Protein AF-0000000083251229 (afdb_homodimer)

Foldseek 3Di:
DDLVLLALLQVLCQVQEQWAADQAWIKGWDGWHKDQFDAKDPWDFAQWKKKKAWQADWWWKDWPRDIDIGGHQKIWMGAHPTTMIIGDGGTIMTMITMHTDPVRHHPVLVVLVVCVRVVPTFMDHNNCPPPLNVLVVVLSVLSPVDDDVSSVVNNVSVRVSVSCSSCVRVNDPDDDDPPPPPVLVVVLVVLVVVLLVAQLDDDDLCVSCVVSVHHSVVNQVSCCVPVVDGPVVVSLVSLLVQLLVCLQPHPDDLQRSCNRRHVNDSVSNQVSNCVVPVDGSVVSSVVNVVVVVVVVVVVVVD/DDLVLLALLQVLCQVQEQWAADQAWIKGWDGWHKDQFDAWDPWDFAQWKKKKAWQADWWWKDWPRDIDIGGHQKIWMGAHPTTMIIGDGGTIMTMITMHTDPVRHHPVLVVLVVCVRVVPTFMDHNNCPPPLNVLVVVLSVLSPVDDDVSSVVNNVSVRVSVSCSSCVRVNDPDDPDPPPPPVLVVLLVVLVVVLLVAQLDDDDLCVSCVVSVHHSVVNQVSCCVPVVDGPVVVSLVSLLVQLLVCLQPHPDDLQRSCNRRHVNDSVSNQVSNCVVPVDGSVVSSVVNVVVVVVVVVVVVVD

Sequence (604 aa):
MEYETFEQAADMLHSAVQASADDQLAFVVHYWGAAKRHQTNSPHKHSFYEACYVLDGSGEYEEEGTTFALKQGTLFLSRPHVLHQIRNERMALLWVGFDLRPDGTSPRWLERFDRLTARGPLVLHHADDTALVHVWRALCLSALQVGGDEQFLLERMTHVMLAMFPQTFLGSDAPPIAGSRNAGSKILKQAETYVRDNLGQPLQLEEVATYFYLSSRHLARLFRQELGTTFTAYVQTRRLQEAARLLRESELSVKQIADATGFGTVHYFTRLFRQHTGTPPALYRKLQGWADVEHVQIKKQQMEYETFEQAADMLHSAVQASADDQLAFVVHYWGAAKRHQTNSPHKHSFYEACYVLDGSGEYEEEGTTFALKQGTLFLSRPHVLHQIRNERMALLWVGFDLRPDGTSPRWLERFDRLTARGPLVLHHADDTALVHVWRALCLSALQVGGDEQFLLERMTHVMLAMFPQTFLGSDAPPIAGSRNAGSKILKQAETYVRDNLGQPLQLEEVATYFYLSSRHLARLFRQELGTTFTAYVQTRRLQEAARLLRESELSVKQIADATGFGTVHYFTRLFRQHTGTPPALYRKLQGWADVEHVQIKKQQ

InterPro domains:
  IPR003313 AraC-type arabinose-binding/dimerisation domain [PF02311] (37-139)
  IPR009057 Homedomain-like superfamily [SSF46689] (186-236)
  IPR009057 Homedomain-like superfamily [SSF46689] (238-286)
  IPR014710 RmlC-like jelly roll fold [G3DSA:2.60.120.10] (9-101)
  IPR018060 AraC-like, DNA binding HTH domain [PF12833] (209-286)
  IPR018060 AraC-like, DNA binding HTH domain [PS01124] (189-287)
  IPR018060 AraC-like, DNA binding HTH domain [SM00342] (202-285)
  IPR018062 HTH domain AraC-type, conserved site [PS00041] (239-281)
  IPR037923 Transcription regulator HTH-like [SSF51215] (35-163)

Structure (mmCIF, N/CA/C/O backbone):
data_AF-0000000083251229-model_v1
#
loop_
_entity.id
_entity.type
_entity.pdbx_description
1 polymer 'AraC-like protein'
#
loop_
_atom_site.group_PDB
_atom_site.id
_atom_site.type_symbol
_atom_site.label_atom_id
_atom_site.label_alt_id
_atom_site.label_comp_id
_atom_site.label_asym_id
_atom_site.label_entity_id
_atom_site.label_seq_id
_atom_site.pdbx_PDB_ins_code
_atom_site.Cartn_x
_atom_site.Cartn_y
_atom_site.Cartn_z
_atom_site.occupancy
_atom_site.B_iso_or_equiv
_atom_site.auth_seq_id
_atom_site.auth_comp_id
_atom_site.auth_asym_id
_atom_site.auth_atom_id
_atom_site.pdbx_PDB_model_num
ATOM 1 N N . MET A 1 1 ? 10.781 -2.207 14.75 1 74.94 1 MET A N 1
ATOM 2 C CA . MET A 1 1 ? 11.508 -1.115 14.102 1 74.94 1 MET A CA 1
ATOM 3 C C . MET A 1 1 ? 11.984 -0.096 15.133 1 74.94 1 MET A C 1
ATOM 5 O O . MET A 1 1 ? 11.242 0.272 16.047 1 74.94 1 MET A O 1
ATOM 9 N N . GLU A 1 2 ? 13.195 0.3 14.977 1 81.38 2 GLU A N 1
ATOM 10 C CA . GLU A 1 2 ? 13.797 1.256 15.906 1 81.38 2 GLU A CA 1
ATOM 11 C C . GLU A 1 2 ? 13.422 2.689 15.531 1 81.38 2 GLU A C 1
ATOM 13 O O . GLU A 1 2 ? 13.109 2.979 14.375 1 81.38 2 GLU A O 1
ATOM 18 N N . TYR A 1 3 ? 13.398 3.498 16.531 1 81.44 3 TYR A N 1
ATOM 19 C CA . TYR A 1 3 ? 13 4.887 16.328 1 81.44 3 TYR A CA 1
ATOM 20 C C . TYR A 1 3 ? 13.852 5.551 15.25 1 81.44 3 TYR A C 1
ATOM 22 O O . TYR A 1 3 ? 13.344 6.312 14.43 1 81.44 3 TYR A O 1
ATOM 30 N N . GLU A 1 4 ? 15.078 5.293 15.297 1 82.25 4 GLU A N 1
ATOM 31 C CA . GLU A 1 4 ? 15.984 5.914 14.336 1 82.25 4 GLU A CA 1
ATOM 32 C C . GLU A 1 4 ? 15.539 5.625 12.906 1 82.25 4 GLU A C 1
ATOM 34 O O . GLU A 1 4 ? 15.68 6.477 12.023 1 82.25 4 GLU A O 1
ATOM 39 N N . THR A 1 5 ? 14.945 4.516 12.773 1 84.5 5 THR A N 1
ATOM 40 C CA . THR A 1 5 ? 14.43 4.117 11.469 1 84.5 5 THR A CA 1
ATOM 41 C C . THR A 1 5 ? 13.273 5.016 11.039 1 84.5 5 THR A C 1
ATOM 43 O O . THR A 1 5 ? 13.242 5.488 9.906 1 84.5 5 THR A O 1
ATOM 46 N N . PHE A 1 6 ? 12.484 5.363 11.953 1 88.62 6 PHE A N 1
ATOM 47 C CA . PHE A 1 6 ? 11.32 6.195 11.648 1 88.62 6 PHE A CA 1
ATOM 48 C C . PHE A 1 6 ? 11.75 7.625 11.336 1 88.62 6 PHE A C 1
ATOM 50 O O . PHE A 1 6 ? 11.219 8.25 10.414 1 88.62 6 PHE A O 1
ATOM 57 N N . GLU A 1 7 ? 12.664 8.109 12.094 1 88.12 7 GLU A N 1
ATOM 58 C CA . GLU A 1 7 ? 13.133 9.477 11.883 1 88.12 7 GLU A CA 1
ATOM 59 C C . GLU A 1 7 ? 13.789 9.625 10.508 1 88.12 7 GLU A C 1
ATOM 61 O O . GLU A 1 7 ? 13.484 10.562 9.773 1 88.12 7 GLU A O 1
ATOM 66 N N . GLN A 1 8 ? 14.633 8.734 10.18 1 86.81 8 GLN A N 1
ATOM 67 C CA . GLN A 1 8 ? 15.289 8.758 8.875 1 86.81 8 GLN A CA 1
ATOM 68 C C . GLN A 1 8 ? 14.273 8.594 7.746 1 86.81 8 GLN A C 1
ATOM 70 O O . GLN A 1 8 ? 14.367 9.281 6.723 1 86.81 8 GLN A O 1
ATOM 75 N N . ALA A 1 9 ? 13.367 7.719 7.973 1 90.06 9 ALA A N 1
ATOM 76 C CA . ALA A 1 9 ? 12.336 7.477 6.969 1 90.06 9 ALA A CA 1
ATOM 77 C C . ALA A 1 9 ? 11.508 8.734 6.719 1 90.06 9 ALA A C 1
ATOM 79 O O . ALA A 1 9 ? 11.219 9.078 5.57 1 90.06 9 ALA A O 1
ATOM 80 N N . ALA A 1 10 ? 11.117 9.359 7.809 1 90.12 10 ALA A N 1
ATOM 81 C CA . ALA A 1 10 ? 10.312 10.578 7.684 1 90.12 10 ALA A CA 1
ATOM 82 C C . ALA A 1 10 ? 11.055 11.648 6.895 1 90.12 10 ALA A C 1
ATOM 84 O O . ALA A 1 10 ? 10.469 12.336 6.062 1 90.12 10 ALA A O 1
ATOM 85 N N . ASP A 1 11 ? 12.281 11.781 7.113 1 85.19 11 ASP A N 1
ATOM 86 C CA . ASP A 1 11 ? 13.102 12.734 6.383 1 85.19 11 ASP A CA 1
ATOM 87 C C . ASP A 1 11 ? 13.133 12.414 4.891 1 85.19 11 ASP A C 1
ATOM 89 O O . ASP A 1 11 ? 13.008 13.305 4.055 1 85.19 11 ASP A O 1
ATOM 93 N N . MET A 1 12 ? 13.297 11.195 4.605 1 85.12 12 MET A N 1
ATOM 94 C CA . MET A 1 12 ? 13.336 10.758 3.215 1 85.12 12 MET A CA 1
ATOM 95 C C . MET A 1 12 ? 11.984 10.992 2.539 1 85.12 12 MET A C 1
ATOM 97 O O . MET A 1 12 ? 11.93 11.477 1.407 1 85.12 12 MET A O 1
ATOM 101 N N . LEU A 1 13 ? 10.984 10.625 3.221 1 88.81 13 LEU A N 1
ATOM 102 C CA . LEU A 1 13 ? 9.641 10.781 2.672 1 88.81 13 LEU A CA 1
ATOM 103 C C . LEU A 1 13 ? 9.32 12.258 2.436 1 88.81 13 LEU A C 1
ATOM 105 O O . LEU A 1 13 ? 8.641 12.602 1.461 1 88.81 13 LEU A O 1
ATOM 109 N N . HIS A 1 14 ? 9.719 13.062 3.357 1 85.62 14 HIS A N 1
ATOM 110 C CA . HIS A 1 14 ? 9.469 14.492 3.232 1 85.62 14 HIS A CA 1
ATOM 111 C C . HIS A 1 14 ? 10.039 15.039 1.927 1 85.62 14 HIS A C 1
ATOM 113 O O . HIS A 1 14 ? 9.445 15.922 1.307 1 85.62 14 HIS A O 1
ATOM 119 N N . SER A 1 15 ? 11.07 14.484 1.493 1 81.5 15 SER A N 1
ATOM 120 C CA . SER A 1 15 ? 11.719 14.898 0.252 1 81.5 15 SER A CA 1
ATOM 121 C C . SER A 1 15 ? 11.125 14.164 -0.949 1 81.5 15 SER A C 1
ATOM 123 O O . SER A 1 15 ? 10.992 14.742 -2.029 1 81.5 15 SER A O 1
ATOM 125 N N . ALA A 1 16 ? 10.703 13.031 -0.76 1 83.5 16 ALA A N 1
ATOM 126 C CA . ALA A 1 16 ? 10.398 12.141 -1.879 1 83.5 16 ALA A CA 1
ATOM 127 C C . ALA A 1 16 ? 8.922 12.227 -2.264 1 83.5 16 ALA A C 1
ATOM 129 O O . ALA A 1 16 ? 8.57 12.047 -3.43 1 83.5 16 ALA A O 1
ATOM 130 N N . VAL A 1 17 ? 8.133 12.492 -1.312 1 89.38 17 VAL A N 1
ATOM 131 C CA . VAL A 1 17 ? 6.703 12.391 -1.593 1 89.38 17 VAL A CA 1
ATOM 132 C C . VAL A 1 17 ? 5.996 13.672 -1.158 1 89.38 17 VAL A C 1
ATOM 134 O O . VAL A 1 17 ? 5.758 13.883 0.033 1 89.38 17 VAL A O 1
ATOM 137 N N . GLN A 1 18 ? 5.539 14.383 -2.143 1 87.5 18 GLN A N 1
ATOM 138 C CA . GLN A 1 18 ? 4.867 15.648 -1.858 1 87.5 18 GLN A CA 1
ATOM 139 C C . GLN A 1 18 ? 3.434 15.641 -2.379 1 87.5 18 GLN A C 1
ATOM 141 O O . GLN A 1 18 ? 2.648 16.531 -2.068 1 87.5 18 GLN A O 1
ATOM 146 N N . ALA A 1 19 ? 3.229 14.703 -3.191 1 88 19 ALA A N 1
ATOM 147 C CA . ALA A 1 19 ? 1.882 14.508 -3.723 1 88 19 ALA A CA 1
ATOM 148 C C . ALA A 1 19 ? 1.678 13.062 -4.164 1 88 19 ALA A C 1
ATOM 150 O O . ALA A 1 19 ? 2.645 12.312 -4.344 1 88 19 ALA A O 1
ATOM 151 N N . SER A 1 20 ? 0.487 12.656 -4.219 1 90.44 20 SER A N 1
ATOM 152 C CA . SER A 1 20 ? 0.098 11.352 -4.75 1 90.44 20 SER A CA 1
ATOM 153 C C . SER A 1 20 ? -1.313 11.383 -5.324 1 90.44 20 SER A C 1
ATOM 155 O O . SER A 1 20 ? -2.217 11.977 -4.73 1 90.44 20 SER A O 1
ATOM 157 N N . ALA A 1 21 ? -1.43 10.797 -6.512 1 91.81 21 ALA A N 1
ATOM 158 C CA . ALA A 1 21 ? -2.748 10.867 -7.137 1 91.81 21 ALA A CA 1
ATOM 159 C C . ALA A 1 21 ? -2.986 9.672 -8.055 1 91.81 21 ALA A C 1
ATOM 161 O O . ALA A 1 21 ? -2.035 9.031 -8.508 1 91.81 21 ALA A O 1
ATOM 162 N N . ASP A 1 22 ? -4.168 9.258 -8.141 1 89.12 22 ASP A N 1
ATOM 163 C CA . ASP A 1 22 ? -4.637 8.398 -9.234 1 89.12 22 ASP A CA 1
ATOM 164 C C . ASP A 1 22 ? -5.875 8.992 -9.898 1 89.12 22 ASP A C 1
ATOM 166 O O . ASP A 1 22 ? -6.059 10.211 -9.922 1 89.12 22 ASP A O 1
ATOM 170 N N . ASP A 1 23 ? -6.668 8.125 -10.516 1 86.31 23 ASP A N 1
ATOM 171 C CA . ASP A 1 23 ? -7.785 8.633 -11.312 1 86.31 23 ASP A CA 1
ATOM 172 C C . ASP A 1 23 ? -8.961 9.023 -10.414 1 86.31 23 ASP A C 1
ATOM 174 O O . ASP A 1 23 ? -9.875 9.711 -10.859 1 86.31 23 ASP A O 1
ATOM 178 N N . GLN A 1 24 ? -8.93 8.734 -9.109 1 89.12 24 GLN A N 1
ATOM 179 C CA . GLN A 1 24 ? -10.094 8.969 -8.266 1 89.12 24 GLN A CA 1
ATOM 180 C C . GLN A 1 24 ? -9.734 9.836 -7.062 1 89.12 24 GLN A C 1
ATOM 182 O O . GLN A 1 24 ? -10.617 10.438 -6.438 1 89.12 24 GLN A O 1
ATOM 187 N N . LEU A 1 25 ? -8.531 9.844 -6.727 1 93.75 25 LEU A N 1
ATOM 188 C CA . LEU A 1 25 ? -8.125 10.438 -5.457 1 93.75 25 LEU A CA 1
ATOM 189 C C . LEU A 1 25 ? -6.754 11.102 -5.582 1 93.75 25 LEU A C 1
ATOM 191 O O . LEU A 1 25 ? -5.809 10.484 -6.078 1 93.75 25 LEU A O 1
ATOM 195 N N . ALA A 1 26 ? -6.707 12.375 -5.207 1 96 26 ALA A N 1
ATOM 196 C CA . ALA A 1 26 ? -5.453 13.125 -5.273 1 96 26 ALA A CA 1
ATOM 197 C C . ALA A 1 26 ? -5.137 13.789 -3.936 1 96 26 ALA A C 1
ATOM 199 O O . ALA A 1 26 ? -5.992 14.445 -3.346 1 96 26 ALA A O 1
ATOM 200 N N . PHE A 1 27 ? -3.889 13.555 -3.514 1 97.12 27 PHE A N 1
ATOM 201 C CA . PHE A 1 27 ? -3.461 14.109 -2.236 1 97.12 27 PHE A CA 1
ATOM 202 C C . PHE A 1 27 ? -2.293 15.07 -2.43 1 97.12 27 PHE A C 1
ATOM 204 O O . PHE A 1 27 ? -1.481 14.898 -3.34 1 97.12 27 PHE A O 1
ATOM 211 N N . VAL A 1 28 ? -2.254 16.078 -1.582 1 94.38 28 VAL A N 1
ATOM 212 C CA . VAL A 1 28 ? -1.047 16.844 -1.317 1 94.38 28 VAL A CA 1
ATOM 213 C C . VAL A 1 28 ? -0.5 16.5 0.065 1 94.38 28 VAL A C 1
ATOM 215 O O . VAL A 1 28 ? -1.261 16.391 1.03 1 94.38 28 VAL A O 1
ATOM 218 N N . VAL A 1 29 ? 0.793 16.266 0.104 1 94.62 29 VAL A N 1
ATOM 219 C CA . VAL A 1 29 ? 1.45 16.031 1.386 1 94.62 29 VAL A CA 1
ATOM 220 C C . VAL A 1 29 ? 2.285 17.25 1.771 1 94.62 29 VAL A C 1
ATOM 222 O O . VAL A 1 29 ? 3.227 17.609 1.062 1 94.62 29 VAL A O 1
ATOM 225 N N . HIS A 1 30 ? 1.932 17.781 2.881 1 90.5 30 HIS A N 1
ATOM 226 C CA . HIS A 1 30 ? 2.596 19.016 3.311 1 90.5 30 HIS A CA 1
ATOM 227 C C . HIS A 1 30 ? 3.928 18.703 3.99 1 90.5 30 HIS A C 1
ATOM 229 O O . HIS A 1 30 ? 4.91 19.422 3.781 1 90.5 30 HIS A O 1
ATOM 235 N N . TYR A 1 31 ? 3.943 17.719 4.797 1 89.69 31 TYR A N 1
ATOM 236 C CA . TYR A 1 31 ? 5.188 17.344 5.469 1 89.69 31 TYR A CA 1
ATOM 237 C C . TYR A 1 31 ? 5.09 15.938 6.062 1 89.69 31 TYR A C 1
ATOM 239 O O . TYR A 1 31 ? 3.99 15.414 6.238 1 89.69 31 TYR A O 1
ATOM 247 N N . TRP A 1 32 ? 6.25 15.391 6.184 1 92.94 32 TRP A N 1
ATOM 248 C CA . TRP A 1 32 ? 6.492 14.219 7.027 1 92.94 32 TRP A CA 1
ATOM 249 C C . TRP A 1 32 ? 7.379 14.578 8.211 1 92.94 32 TRP A C 1
ATOM 251 O O . TRP A 1 32 ? 8.266 15.43 8.102 1 92.94 32 TRP A O 1
ATOM 261 N N . GLY A 1 33 ? 7.117 13.844 9.359 1 91.94 33 GLY A N 1
ATOM 262 C CA . GLY A 1 33 ? 8.008 14.094 10.477 1 91.94 33 GLY A CA 1
ATOM 263 C C . GLY A 1 33 ? 8.008 12.984 11.516 1 91.94 33 GLY A C 1
ATOM 264 O O . GLY A 1 33 ? 7.109 12.141 11.516 1 91.94 33 GLY A O 1
ATOM 265 N N . ALA A 1 34 ? 9.016 12.945 12.266 1 93.38 34 ALA A N 1
ATOM 266 C CA . ALA A 1 34 ? 9.156 12.086 13.438 1 93.38 34 ALA A CA 1
ATOM 267 C C . ALA A 1 34 ? 10.039 12.742 14.492 1 93.38 34 ALA A C 1
ATOM 269 O O . ALA A 1 34 ? 10.953 13.5 14.164 1 93.38 34 ALA A O 1
ATOM 270 N N . ALA A 1 35 ? 9.703 12.5 15.719 1 91.88 35 ALA A N 1
ATOM 271 C CA . ALA A 1 35 ? 10.516 12.984 16.828 1 91.88 35 ALA A CA 1
ATOM 272 C C . ALA A 1 35 ? 10.617 11.938 17.938 1 91.88 35 ALA A C 1
ATOM 274 O O . ALA A 1 35 ? 9.609 11.367 18.344 1 91.88 35 ALA A O 1
ATOM 275 N N . LYS A 1 36 ? 11.773 11.68 18.312 1 91.12 36 LYS A N 1
ATOM 276 C CA . LYS A 1 36 ? 11.984 10.781 19.453 1 91.12 36 LYS A CA 1
ATOM 277 C C . LYS A 1 36 ? 11.383 11.359 20.719 1 91.12 36 LYS A C 1
ATOM 279 O O . LYS A 1 36 ? 10.891 10.617 21.578 1 91.12 36 LYS A O 1
ATOM 284 N N . ARG A 1 37 ? 11.539 12.688 20.812 1 90.5 37 ARG A N 1
ATOM 285 C CA . ARG A 1 37 ? 10.93 13.445 21.906 1 90.5 37 ARG A CA 1
ATOM 286 C C . ARG A 1 37 ? 10.086 14.602 21.359 1 90.5 37 ARG A C 1
ATOM 288 O O . ARG A 1 37 ? 10.594 15.703 21.141 1 90.5 37 ARG A O 1
ATOM 295 N N . HIS A 1 38 ? 8.867 14.273 21.172 1 91.06 38 HIS A N 1
ATOM 296 C CA . HIS A 1 38 ? 7.941 15.305 20.719 1 91.06 38 HIS A CA 1
ATOM 297 C C . HIS A 1 38 ? 7.781 16.406 21.766 1 91.06 38 HIS A C 1
ATOM 299 O O . HIS A 1 38 ? 7.738 16.125 22.953 1 91.06 38 HIS A O 1
ATOM 305 N N . GLN A 1 39 ? 7.68 17.609 21.359 1 87.12 39 GLN A N 1
ATOM 306 C CA . GLN A 1 39 ? 7.477 18.734 22.266 1 87.12 39 GLN A CA 1
ATOM 307 C C . GLN A 1 39 ? 6 19.109 22.359 1 87.12 39 GLN A C 1
ATOM 309 O O . GLN A 1 39 ? 5.293 19.109 21.344 1 87.12 39 GLN A O 1
ATOM 314 N N . THR A 1 40 ? 5.59 19.359 23.625 1 90.31 40 THR A N 1
ATOM 315 C CA . THR A 1 40 ? 4.25 19.906 23.797 1 90.31 40 THR A CA 1
ATOM 316 C C . THR A 1 40 ? 4.059 21.156 22.938 1 90.31 40 THR A C 1
ATOM 318 O O . THR A 1 40 ? 4.914 22.031 22.906 1 90.31 40 THR A O 1
ATOM 321 N N . ASN A 1 41 ? 3.041 21.109 22.172 1 86.69 41 ASN A N 1
ATOM 322 C CA . ASN A 1 41 ? 2.803 22.266 21.312 1 86.69 41 ASN A CA 1
ATOM 323 C C . ASN A 1 41 ? 1.704 23.172 21.875 1 86.69 41 ASN A C 1
ATOM 325 O O . ASN A 1 41 ? 0.989 22.766 22.812 1 86.69 41 ASN A O 1
ATOM 329 N N . SER A 1 42 ? 1.605 24.484 21.453 1 85.69 42 SER A N 1
ATOM 330 C CA . SER A 1 42 ? 0.501 25.375 21.797 1 85.69 42 SER A CA 1
ATOM 331 C C . SER A 1 42 ? -0.782 24.953 21.078 1 85.69 42 SER A C 1
ATOM 333 O O . SER A 1 42 ? -0.735 24.312 20.031 1 85.69 42 SER A O 1
ATOM 335 N N . PRO A 1 43 ? -1.874 25.281 21.734 1 88.25 43 PRO A N 1
ATOM 336 C CA . PRO A 1 43 ? -3.102 25.078 20.969 1 88.25 43 PRO A CA 1
ATOM 337 C C . PRO A 1 43 ? -3.039 25.703 19.578 1 88.25 43 PRO A C 1
ATOM 339 O O . PRO A 1 43 ? -2.584 26.844 19.438 1 88.25 43 PRO A O 1
ATOM 342 N N . HIS A 1 44 ? -3.383 24.969 18.609 1 88.31 44 HIS A N 1
ATOM 343 C CA . HIS A 1 44 ? -3.287 25.453 17.234 1 88.31 44 HIS A CA 1
ATOM 344 C C . HIS A 1 44 ? -4.242 24.688 16.312 1 88.31 44 HIS A C 1
ATOM 346 O O . HIS A 1 44 ? -4.902 23.734 16.75 1 88.31 44 HIS A O 1
ATOM 352 N N . LYS A 1 45 ? -4.414 25.188 15.117 1 88.25 45 LYS A N 1
ATOM 353 C CA . LYS A 1 45 ? -5.191 24.5 14.094 1 88.25 45 LYS A CA 1
ATOM 354 C C . LYS A 1 45 ? -4.492 24.562 12.734 1 88.25 45 LYS A C 1
ATOM 356 O O . LYS A 1 45 ? -3.594 25.391 12.539 1 88.25 45 LYS A O 1
ATOM 361 N N . HIS A 1 46 ? -4.773 23.641 11.898 1 88.88 46 HIS A N 1
ATOM 362 C CA . HIS A 1 46 ? -4.301 23.609 10.516 1 88.88 46 HIS A CA 1
ATOM 363 C C . HIS A 1 46 ? -5.449 23.359 9.547 1 88.88 46 HIS A C 1
ATOM 365 O O . HIS A 1 46 ? -6.457 22.75 9.914 1 88.88 46 HIS A O 1
ATOM 371 N N . SER A 1 47 ? -5.246 23.891 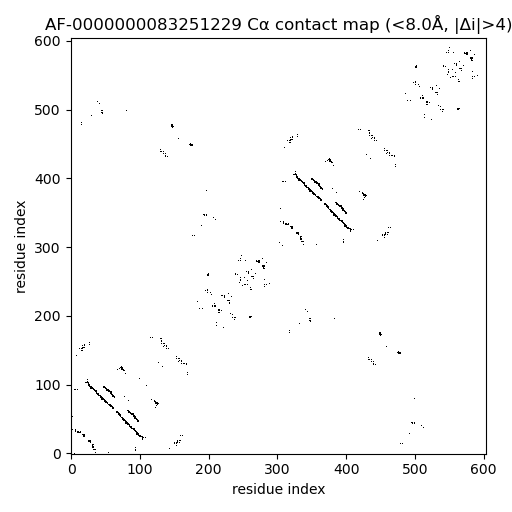8.266 1 91.19 47 SER A N 1
ATOM 372 C CA . SER A 1 47 ? -6.254 23.766 7.223 1 91.19 47 SER A CA 1
ATOM 373 C C . SER A 1 47 ? -6.191 22.391 6.562 1 91.19 47 SER A C 1
ATOM 375 O O . SER A 1 47 ? -6.793 22.172 5.508 1 91.19 47 SER A O 1
ATOM 377 N N . PHE A 1 48 ? -5.434 21.453 7.027 1 93 48 PHE A N 1
ATOM 378 C CA . PHE A 1 48 ? -5.203 20.109 6.488 1 93 48 PHE A CA 1
ATOM 379 C C . PHE A 1 48 ? -5.266 19.062 7.594 1 93 48 PHE A C 1
ATOM 381 O O . PHE A 1 48 ? -5.367 19.406 8.773 1 93 48 PHE A O 1
ATOM 388 N N . TYR A 1 49 ? -5.312 17.781 7.203 1 96.06 49 TYR A N 1
ATOM 389 C CA . TYR A 1 49 ? -5.25 16.688 8.172 1 96.06 49 TYR A CA 1
ATOM 390 C C . TYR A 1 49 ? -3.828 16.484 8.68 1 96.06 49 TYR A C 1
ATOM 392 O O . TYR A 1 49 ? -2.863 16.703 7.941 1 96.06 49 TYR A O 1
ATOM 400 N N . GLU A 1 50 ? -3.691 16.156 9.859 1 96.44 50 GLU A N 1
ATOM 401 C CA . GLU A 1 50 ? -2.424 15.672 10.398 1 96.44 50 GLU A CA 1
ATOM 402 C C . GLU A 1 50 ? -2.605 14.344 11.125 1 96.44 50 GLU A C 1
ATOM 404 O O . GLU A 1 50 ? -3.283 14.281 12.148 1 96.44 50 GLU A O 1
ATOM 409 N N . ALA A 1 51 ? -2.043 13.328 10.539 1 98.31 51 ALA A N 1
ATOM 410 C CA . ALA A 1 51 ? -2.078 12 11.148 1 98.31 51 ALA A CA 1
ATOM 411 C C . ALA A 1 51 ? -0.851 11.766 12.023 1 98.31 51 ALA A C 1
ATOM 413 O O . ALA A 1 51 ? 0.276 12.055 11.609 1 98.31 51 ALA A O 1
ATOM 414 N N . CYS A 1 52 ? -1.104 11.281 13.211 1 98.25 52 CYS A N 1
ATOM 415 C CA . CYS A 1 52 ? -0.032 11.031 14.172 1 98.25 52 CYS A CA 1
ATOM 416 C C . CYS A 1 52 ? -0.101 9.609 14.703 1 98.25 52 CYS A C 1
ATOM 418 O O . CYS A 1 52 ? -1.19 9.07 14.93 1 98.25 52 CYS A O 1
ATOM 420 N N . TYR A 1 53 ? 1.001 8.992 14.867 1 98.31 53 TYR A N 1
ATOM 421 C CA . TYR A 1 53 ? 1.13 7.66 15.445 1 98.31 53 TYR A CA 1
ATOM 422 C C . TYR A 1 53 ? 2.164 7.648 16.562 1 98.31 53 TYR A C 1
ATOM 424 O O . TYR A 1 53 ? 3.328 7.988 16.344 1 98.31 53 TYR A O 1
ATOM 432 N N . VAL A 1 54 ? 1.726 7.227 17.781 1 98.06 54 VAL A N 1
ATOM 433 C CA . VAL A 1 54 ? 2.611 7.223 18.938 1 98.06 54 VAL A CA 1
ATOM 434 C C . VAL A 1 54 ? 3.498 5.98 18.906 1 98.06 54 VAL A C 1
ATOM 436 O O . VAL A 1 54 ? 3.012 4.855 19.047 1 98.06 54 VAL A O 1
ATOM 439 N N . LEU A 1 55 ? 4.777 6.211 18.781 1 96.88 55 LEU A N 1
ATOM 440 C CA . LEU A 1 55 ? 5.738 5.121 18.656 1 96.88 55 LEU A CA 1
ATOM 441 C C . LEU A 1 55 ? 6.141 4.602 20.047 1 96.88 55 LEU A C 1
ATOM 443 O O . LEU A 1 55 ? 6.406 3.41 20.203 1 96.88 55 LEU A O 1
ATOM 447 N N . ASP A 1 56 ? 6.227 5.508 20.938 1 96.5 56 ASP A N 1
ATOM 448 C CA . ASP A 1 56 ? 6.621 5.203 22.312 1 96.5 56 ASP A CA 1
ATOM 449 C C . ASP A 1 56 ? 6.219 6.328 23.266 1 96.5 56 ASP A C 1
ATOM 451 O O . ASP A 1 56 ? 6.035 7.473 22.844 1 96.5 56 ASP A O 1
ATOM 455 N N . GLY A 1 57 ? 6.039 5.965 24.578 1 96.44 57 GLY A N 1
ATOM 456 C CA . GLY A 1 57 ? 5.707 6.965 25.578 1 96.44 57 GLY A CA 1
ATOM 457 C C . GLY A 1 57 ? 4.219 7.254 25.656 1 96.44 57 GLY A C 1
ATOM 458 O O . GLY A 1 57 ? 3.396 6.402 25.312 1 96.44 57 GLY A O 1
ATOM 459 N N . SER A 1 58 ? 3.941 8.43 26.344 1 96.81 58 SER A N 1
ATOM 460 C CA . SER A 1 58 ? 2.541 8.781 26.547 1 96.81 58 SER A CA 1
ATOM 461 C C . SER A 1 58 ? 2.344 10.297 26.562 1 96.81 58 SER A C 1
ATOM 463 O O . SER A 1 58 ? 3.312 11.055 26.672 1 96.81 58 SER A O 1
ATOM 465 N N . GLY A 1 59 ? 1.098 10.703 26.422 1 97.81 59 GLY A N 1
ATOM 466 C CA . GLY A 1 59 ? 0.683 12.102 26.422 1 97.81 59 GLY A CA 1
ATOM 467 C C . GLY A 1 59 ? -0.822 12.273 26.359 1 97.81 59 GLY A C 1
ATOM 468 O O . GLY A 1 59 ? -1.573 11.406 26.812 1 97.81 59 GLY A O 1
ATOM 469 N N . GLU A 1 60 ? -1.145 13.469 25.984 1 98.12 60 GLU A N 1
ATOM 470 C CA . GLU A 1 60 ? -2.561 13.797 25.844 1 98.12 60 GLU A CA 1
ATOM 471 C C . GLU A 1 60 ? -2.824 14.578 24.547 1 98.12 60 GLU A C 1
ATOM 473 O O . GLU A 1 60 ? -2.018 15.414 24.156 1 98.12 60 GLU A O 1
ATOM 478 N N . TYR A 1 61 ? -3.875 14.242 23.922 1 97.56 61 TYR A N 1
ATOM 479 C CA . TYR A 1 61 ? -4.414 14.984 22.797 1 97.56 61 TYR A CA 1
ATOM 480 C C . TYR A 1 61 ? -5.707 15.695 23.172 1 97.56 61 TYR A C 1
ATOM 482 O O . TYR A 1 61 ? -6.641 15.07 23.688 1 97.56 61 TYR A O 1
ATOM 490 N N . GLU A 1 62 ? -5.754 17 23.031 1 96.75 62 GLU A N 1
ATOM 491 C CA . GLU A 1 62 ? -6.953 17.781 23.328 1 96.75 62 GLU A CA 1
ATOM 492 C C . GLU A 1 62 ? -7.578 18.344 22.062 1 96.75 62 GLU A C 1
ATOM 494 O O . GLU A 1 62 ? -6.887 18.953 21.25 1 96.75 62 GLU A O 1
ATOM 499 N N . GLU A 1 63 ? -8.828 18.094 21.875 1 94.81 63 GLU A N 1
ATOM 500 C CA . GLU A 1 63 ? -9.602 18.625 20.766 1 94.81 63 GLU A CA 1
ATOM 501 C C . GLU A 1 63 ? -11.008 19.031 21.219 1 94.81 63 GLU A C 1
ATOM 503 O O . GLU A 1 63 ? -11.758 18.203 21.734 1 94.81 63 GLU A O 1
ATOM 508 N N . GLU A 1 64 ? -11.297 20.312 20.953 1 87.69 64 GLU A N 1
ATOM 509 C CA . GLU A 1 64 ? -12.625 20.844 21.25 1 87.69 64 GLU A CA 1
ATOM 510 C C . GLU A 1 64 ? -13.031 20.531 22.688 1 87.69 64 GLU A C 1
ATOM 512 O O . GLU A 1 64 ? -14.141 20.031 22.938 1 87.69 64 GLU A O 1
ATOM 517 N N . GLY A 1 65 ? -12.141 20.734 23.578 1 88.75 65 GLY A N 1
ATOM 518 C CA . GLY A 1 65 ? -12.422 20.625 25 1 88.75 65 GLY A CA 1
ATOM 519 C C . GLY A 1 65 ? -12.359 19.203 25.516 1 88.75 65 GLY A C 1
ATOM 520 O O . GLY A 1 65 ? -12.492 18.953 26.719 1 88.75 65 GLY A O 1
ATOM 521 N N . THR A 1 66 ? -12.219 18.219 24.688 1 94 66 THR A N 1
ATOM 522 C CA . THR A 1 66 ? -12.109 16.828 25.078 1 94 66 THR A CA 1
ATOM 523 C C . THR A 1 66 ? -10.648 16.375 25.062 1 94 66 THR A C 1
ATOM 525 O O . THR A 1 66 ? -9.906 16.703 24.141 1 94 66 THR A O 1
ATOM 528 N N . THR A 1 67 ? -10.312 15.625 26.109 1 97.31 67 THR A N 1
ATOM 529 C CA . THR A 1 67 ? -8.945 15.148 26.25 1 97.31 67 THR A CA 1
ATOM 530 C C . THR A 1 67 ? -8.875 13.633 26.047 1 97.31 67 THR A C 1
ATOM 532 O O . THR A 1 67 ? -9.688 12.898 26.625 1 97.31 67 THR A O 1
ATOM 535 N N . PHE A 1 68 ? -7.922 13.188 25.281 1 97.38 68 PHE A N 1
ATOM 536 C CA . PHE A 1 68 ? -7.688 11.773 25.016 1 97.38 68 PHE A CA 1
ATOM 537 C C . PHE A 1 68 ? -6.289 11.367 25.453 1 97.38 68 PHE A C 1
ATOM 539 O O . PHE A 1 68 ? -5.316 12.078 25.188 1 97.38 68 PHE A O 1
ATOM 546 N N . ALA A 1 69 ? -6.242 10.266 26.094 1 97.69 69 ALA A N 1
ATOM 547 C CA . ALA A 1 69 ? -4.934 9.734 26.469 1 97.69 69 ALA A CA 1
ATOM 548 C C . ALA A 1 69 ? -4.188 9.195 25.25 1 97.69 69 ALA A C 1
ATOM 550 O O . ALA A 1 69 ? -4.781 8.539 24.406 1 97.69 69 ALA A O 1
ATOM 551 N N . LEU A 1 70 ? -2.924 9.531 25.156 1 97.94 70 LEU A N 1
ATOM 552 C CA . LEU A 1 70 ? -2.029 8.977 24.156 1 97.94 70 LEU A CA 1
ATOM 553 C C . LEU A 1 70 ? -1.071 7.961 24.766 1 97.94 70 LEU A C 1
ATOM 555 O O . LEU A 1 70 ? -0.552 8.18 25.859 1 97.94 70 LEU A O 1
ATOM 559 N N . LYS A 1 71 ? -0.928 6.883 24.156 1 97.5 71 LYS A N 1
ATOM 560 C CA . LYS A 1 71 ? 0.04 5.852 24.516 1 97.5 71 LYS A CA 1
ATOM 561 C C . LYS A 1 71 ? 0.62 5.172 23.281 1 97.5 71 LYS A C 1
ATOM 563 O O . LYS A 1 71 ? 0.128 5.375 22.172 1 97.5 71 LYS A O 1
ATOM 568 N N . GLN A 1 72 ? 1.636 4.406 23.547 1 97.31 72 GLN A N 1
ATOM 569 C CA . GLN A 1 72 ? 2.209 3.658 22.422 1 97.31 72 GLN A CA 1
ATOM 570 C C . GLN A 1 72 ? 1.127 2.918 21.656 1 97.31 72 GLN A C 1
ATOM 572 O O . GLN A 1 72 ? 0.265 2.266 22.234 1 97.31 72 GLN A O 1
ATOM 577 N N . GLY A 1 73 ? 1.125 3.113 20.312 1 97.5 73 GLY A N 1
ATOM 578 C CA . GLY A 1 73 ? 0.161 2.416 19.484 1 97.5 73 GLY A CA 1
ATOM 579 C C . GLY A 1 73 ? -1.084 3.234 19.203 1 97.5 73 GLY A C 1
ATOM 580 O O . GLY A 1 73 ? -1.962 2.801 18.453 1 97.5 73 GLY A O 1
ATOM 581 N N . THR A 1 74 ? -1.168 4.434 19.781 1 98.19 74 THR A N 1
ATOM 582 C CA . THR A 1 74 ? -2.316 5.285 19.5 1 98.19 74 THR A CA 1
ATOM 583 C C . THR A 1 74 ? -2.152 5.977 18.141 1 98.19 74 THR A C 1
ATOM 585 O O . THR A 1 74 ? -1.103 6.555 17.859 1 98.19 74 THR A O 1
ATOM 588 N N . LEU A 1 75 ? -3.129 5.801 17.297 1 98.62 75 LEU A N 1
ATOM 589 C CA . LEU A 1 75 ? -3.266 6.543 16.047 1 98.62 75 LEU A CA 1
ATOM 590 C C . LEU A 1 75 ? -4.336 7.621 16.172 1 98.62 75 LEU A C 1
ATOM 592 O O . LEU A 1 75 ? -5.445 7.348 16.641 1 98.62 75 LEU A O 1
ATOM 596 N N . PHE A 1 76 ? -3.975 8.852 15.805 1 98.31 76 PHE A N 1
ATOM 597 C CA . PHE A 1 76 ? -4.992 9.898 15.844 1 98.31 76 PHE A CA 1
ATOM 598 C C . PHE A 1 76 ? -4.805 10.875 14.695 1 98.31 76 PHE A C 1
ATOM 600 O O . PHE A 1 76 ? -3.723 10.953 14.109 1 98.31 76 PHE A O 1
ATOM 607 N N . LEU A 1 77 ? -5.855 11.562 14.328 1 97.75 77 LEU A N 1
ATOM 608 C CA . LEU A 1 77 ? -5.926 12.43 13.164 1 97.75 77 LEU A CA 1
ATOM 609 C C . LEU A 1 77 ? -6.566 13.773 13.523 1 97.75 77 LEU A C 1
ATOM 611 O O . LEU A 1 77 ? -7.758 13.828 13.828 1 97.75 77 LEU A O 1
ATOM 615 N N . SER A 1 78 ? -5.754 14.852 13.547 1 96.19 78 SER A N 1
ATOM 616 C CA . SER A 1 78 ? -6.332 16.188 13.695 1 96.19 78 SER A CA 1
ATOM 617 C C . SER A 1 78 ? -7.066 16.609 12.43 1 96.19 78 SER A C 1
ATOM 619 O O . SER A 1 78 ? -6.574 16.406 11.32 1 96.19 78 SER A O 1
ATOM 621 N N . ARG A 1 79 ? -8.18 17.219 12.594 1 95.06 79 ARG A N 1
ATOM 622 C CA . ARG A 1 79 ? -9.055 17.594 11.492 1 95.06 79 ARG A CA 1
ATOM 623 C C . ARG A 1 79 ? -8.805 19.031 11.062 1 95.06 79 ARG A C 1
ATOM 625 O O . ARG A 1 79 ? -8.406 19.875 11.883 1 95.06 79 ARG A O 1
ATOM 632 N N . PRO A 1 80 ? -9.055 19.234 9.773 1 93.81 80 PRO A N 1
ATOM 633 C CA . PRO A 1 80 ? -8.836 20.594 9.281 1 93.81 80 PRO A CA 1
ATOM 634 C C . PRO A 1 80 ? -9.664 21.641 10.031 1 93.81 80 PRO A C 1
ATOM 636 O O . PRO A 1 80 ? -10.867 21.453 10.219 1 93.81 80 PRO A O 1
ATOM 639 N N . HIS A 1 81 ? -8.938 22.703 10.5 1 89.44 81 HIS A N 1
ATOM 640 C CA . HIS A 1 81 ? -9.5 23.922 11.07 1 89.44 81 HIS A CA 1
ATOM 641 C C . HIS A 1 81 ? -10.055 23.672 12.469 1 89.44 81 HIS A C 1
ATOM 643 O O . HIS A 1 81 ? -10.852 24.453 12.984 1 89.44 81 HIS A O 1
ATOM 649 N N . VAL A 1 82 ? -9.719 22.594 13.055 1 91.94 82 VAL A N 1
ATOM 650 C CA . VAL A 1 82 ? -10.133 22.297 14.422 1 91.94 82 VAL A CA 1
ATOM 651 C C . VAL A 1 82 ? -8.969 22.547 15.375 1 91.94 82 VAL A C 1
ATOM 653 O O . VAL A 1 82 ? -7.867 22.016 15.164 1 91.94 82 VAL A O 1
ATOM 656 N N . LEU A 1 83 ? -9.234 23.391 16.359 1 91.44 83 LEU A N 1
ATOM 657 C CA . LEU A 1 83 ? -8.227 23.703 17.375 1 91.44 83 LEU A CA 1
ATOM 658 C C . LEU A 1 83 ? -7.879 22.453 18.172 1 91.44 83 LEU A C 1
ATOM 660 O O . LEU A 1 83 ? -8.766 21.703 18.594 1 91.44 83 LEU A O 1
ATOM 664 N N . HIS A 1 84 ? -6.555 22.172 18.312 1 93.88 84 HIS A N 1
ATOM 665 C CA . HIS A 1 84 ? -6.105 21.016 19.062 1 93.88 84 HIS A CA 1
ATOM 666 C C . HIS A 1 84 ? -4.719 21.234 19.656 1 93.88 84 HIS A C 1
ATOM 668 O O . HIS A 1 84 ? -4.062 22.234 19.344 1 93.88 84 HIS A O 1
ATOM 674 N N . GLN A 1 85 ? -4.387 20.391 20.562 1 94.31 85 GLN A N 1
ATOM 675 C CA . GLN A 1 85 ? -3.102 20.469 21.266 1 94.31 85 GLN A CA 1
ATOM 676 C C . GLN A 1 85 ? -2.6 19.078 21.641 1 94.31 85 GLN A C 1
ATOM 678 O O . GLN A 1 85 ? -3.389 18.203 22 1 94.31 85 GLN A O 1
ATOM 683 N N . ILE A 1 86 ? -1.305 18.875 21.469 1 95.06 86 ILE A N 1
ATOM 684 C CA . ILE A 1 86 ? -0.638 17.672 21.953 1 95.06 86 ILE A CA 1
ATOM 685 C C . ILE A 1 86 ? 0.268 18.031 23.125 1 95.06 86 ILE A C 1
ATOM 687 O O . ILE A 1 86 ? 1.172 18.859 23 1 95.06 86 ILE A O 1
ATOM 691 N N . ARG A 1 87 ? 0.018 17.422 24.25 1 96.06 87 ARG A N 1
ATOM 692 C CA . ARG A 1 87 ? 0.816 17.625 25.453 1 96.06 87 ARG A CA 1
ATOM 693 C C . ARG A 1 87 ? 1.535 16.328 25.844 1 96.06 87 ARG A C 1
ATOM 695 O O . ARG A 1 87 ? 0.949 15.25 25.812 1 96.06 87 ARG A O 1
ATOM 702 N N . ASN A 1 88 ? 2.838 16.484 26.109 1 93.06 88 ASN A N 1
ATOM 703 C CA . ASN A 1 88 ? 3.592 15.305 26.531 1 93.06 88 ASN A CA 1
ATOM 704 C C . ASN A 1 88 ? 4.926 15.68 27.172 1 93.06 88 ASN A C 1
ATOM 706 O O . ASN A 1 88 ? 5.387 16.812 27.016 1 93.06 88 ASN A O 1
ATOM 710 N N . GLU A 1 89 ? 5.48 14.812 28 1 88.06 89 GLU A N 1
ATOM 711 C CA . GLU A 1 89 ? 6.824 15.016 28.531 1 88.06 89 GLU A CA 1
ATOM 712 C C . GLU A 1 89 ? 7.852 14.18 27.781 1 88.06 89 GLU A C 1
ATOM 714 O O . GLU A 1 89 ? 8.938 14.664 27.453 1 88.06 89 GLU A O 1
ATOM 719 N N . ARG A 1 90 ? 7.492 12.898 27.531 1 92 90 ARG A N 1
ATOM 720 C CA . ARG A 1 90 ? 8.367 11.969 26.812 1 92 90 ARG A CA 1
ATOM 721 C C . ARG A 1 90 ? 7.562 11.094 25.859 1 92 90 ARG A C 1
ATOM 723 O O . ARG A 1 90 ? 7.027 10.055 26.266 1 92 90 ARG A O 1
ATOM 730 N N . MET A 1 91 ? 7.496 11.523 24.641 1 94.94 91 MET A N 1
ATOM 731 C CA . MET A 1 91 ? 6.715 10.781 23.656 1 94.94 91 MET A CA 1
ATOM 732 C C . MET A 1 91 ? 7.395 10.805 22.297 1 94.94 91 MET A C 1
ATOM 734 O O . MET A 1 91 ? 7.859 11.852 21.844 1 94.94 91 MET A O 1
ATOM 738 N N . ALA A 1 92 ? 7.609 9.578 21.781 1 96.25 92 ALA A N 1
ATOM 739 C CA . ALA A 1 92 ? 8.062 9.461 20.391 1 96.25 92 ALA A CA 1
ATOM 740 C C . ALA A 1 92 ? 6.887 9.438 19.422 1 96.25 92 ALA A C 1
ATOM 742 O O . ALA A 1 92 ? 5.938 8.672 19.609 1 96.25 92 ALA A O 1
ATOM 743 N N . LEU A 1 93 ? 6.922 10.328 18.438 1 95.88 93 LEU A N 1
ATOM 744 C CA . LEU A 1 93 ? 5.75 10.555 17.594 1 95.88 93 LEU A CA 1
ATOM 745 C C . LEU A 1 93 ? 6.137 10.562 16.125 1 95.88 93 LEU A C 1
ATOM 747 O O . LEU A 1 93 ? 7.184 11.102 15.75 1 95.88 93 LEU A O 1
ATOM 751 N N . LEU A 1 94 ? 5.418 9.867 15.312 1 97.19 94 LEU A N 1
ATOM 752 C CA . LEU A 1 94 ? 5.449 9.914 13.852 1 97.19 94 LEU A CA 1
ATOM 753 C C . LEU A 1 94 ? 4.223 10.633 13.305 1 97.19 94 LEU A C 1
ATOM 755 O O . LEU A 1 94 ? 3.109 10.43 13.797 1 97.19 94 LEU A O 1
ATOM 759 N N . TRP A 1 95 ? 4.406 11.57 12.281 1 96.19 95 TRP A N 1
ATOM 760 C CA . TRP A 1 95 ? 3.223 12.273 11.789 1 96.19 95 TRP A CA 1
ATOM 761 C C . TRP A 1 95 ? 3.354 12.594 10.305 1 96.19 95 TRP A C 1
ATOM 763 O O . TRP A 1 95 ? 4.449 12.531 9.742 1 96.19 95 TRP A O 1
ATOM 773 N N . VAL A 1 96 ? 2.25 12.812 9.648 1 97.19 96 VAL A N 1
ATOM 774 C CA . VAL A 1 96 ? 2.16 13.289 8.273 1 97.19 96 VAL A CA 1
ATOM 775 C C . VAL A 1 96 ? 1.006 14.273 8.141 1 97.19 96 VAL A C 1
ATOM 777 O O . VAL A 1 96 ? -0.082 14.047 8.672 1 97.19 96 VAL A O 1
ATOM 780 N N . GLY A 1 97 ? 1.257 15.445 7.562 1 96.31 97 GLY A N 1
ATOM 781 C CA . GLY A 1 97 ? 0.227 16.406 7.188 1 96.31 97 GLY A CA 1
ATOM 782 C C . GLY A 1 97 ? -0.174 16.312 5.73 1 96.31 97 GLY A C 1
ATOM 783 O O . GLY A 1 97 ? 0.685 16.266 4.844 1 96.31 97 GLY A O 1
ATOM 784 N N . PHE A 1 98 ? -1.469 16.234 5.496 1 96.62 98 PHE A N 1
ATOM 785 C CA . PHE A 1 98 ? -1.882 16.047 4.109 1 96.62 98 PHE A CA 1
ATOM 786 C C . PHE A 1 98 ? -3.266 16.625 3.871 1 96.62 98 PHE A C 1
ATOM 788 O O . PHE A 1 98 ? -4.008 16.891 4.82 1 96.62 98 PHE A O 1
ATOM 795 N N . ASP A 1 99 ? -3.588 16.891 2.662 1 94.94 99 ASP A N 1
ATOM 796 C CA . ASP A 1 99 ? -4.914 17.328 2.242 1 94.94 99 ASP A CA 1
ATOM 797 C C . ASP A 1 99 ? -5.297 16.703 0.901 1 94.94 99 ASP A C 1
ATOM 799 O O . ASP A 1 99 ? -4.465 16.094 0.239 1 94.94 99 ASP A O 1
ATOM 803 N N . LEU A 1 100 ? -6.609 16.781 0.601 1 94.75 100 LEU A N 1
ATOM 804 C CA . LEU A 1 100 ? -7.109 16.344 -0.701 1 94.75 100 LEU A CA 1
ATOM 805 C C . LEU A 1 100 ? -7.012 17.484 -1.723 1 94.75 100 LEU A C 1
ATOM 807 O O . LEU A 1 100 ? -7.195 18.641 -1.381 1 94.75 100 LEU A O 1
ATOM 811 N N . ARG A 1 101 ? -6.664 17.125 -2.904 1 93.38 101 ARG A N 1
ATOM 812 C CA . ARG A 1 101 ? -6.871 18.031 -4.035 1 93.38 101 ARG A CA 1
ATOM 813 C C . ARG A 1 101 ? -8.242 17.812 -4.656 1 93.38 101 ARG A C 1
ATOM 815 O O . ARG A 1 101 ? -8.492 16.797 -5.293 1 93.38 101 ARG A O 1
ATOM 822 N N . PRO A 1 102 ? -9.078 18.812 -4.523 1 90.38 102 PRO A N 1
ATOM 823 C CA . PRO A 1 102 ? -10.445 18.609 -5.004 1 90.38 102 PRO A CA 1
ATOM 824 C C . PRO A 1 102 ? -10.508 18.328 -6.504 1 90.38 102 PRO A C 1
ATOM 826 O O . PRO A 1 102 ? -11.352 17.547 -6.957 1 90.38 102 PRO A O 1
ATOM 829 N N . ASP A 1 103 ? -9.656 18.969 -7.305 1 90.38 103 ASP A N 1
ATOM 830 C CA . ASP A 1 103 ? -9.672 18.812 -8.758 1 90.38 103 ASP A CA 1
ATOM 831 C C . ASP A 1 103 ? -9.273 17.391 -9.148 1 90.38 103 ASP A C 1
ATOM 833 O O . ASP A 1 103 ? -9.625 16.922 -10.234 1 90.38 103 ASP A O 1
ATOM 837 N N . GLY A 1 104 ? -8.773 16.625 -8.336 1 91.94 104 GLY A N 1
ATOM 838 C CA . GLY A 1 104 ? -8.328 15.281 -8.664 1 91.94 104 GLY A CA 1
ATOM 839 C C . GLY A 1 104 ? -8.992 14.219 -7.809 1 91.94 104 GLY A C 1
ATOM 840 O O . GLY A 1 104 ? -8.609 13.047 -7.855 1 91.94 104 GLY A O 1
ATOM 841 N N . THR A 1 105 ? -10.016 14.625 -7.16 1 94.25 105 THR A N 1
ATOM 842 C CA . THR A 1 105 ? -10.672 13.703 -6.246 1 94.25 105 THR A CA 1
ATOM 843 C C . THR A 1 105 ? -12.148 13.555 -6.602 1 94.25 105 THR A C 1
ATOM 845 O O . THR A 1 105 ? -12.844 14.547 -6.805 1 94.25 105 THR A O 1
ATOM 848 N N . SER A 1 106 ? -12.617 12.352 -6.703 1 93.12 106 SER A N 1
ATOM 849 C CA . SER A 1 106 ? -14.008 12.086 -7.055 1 93.12 106 SER A CA 1
ATOM 850 C C . SER A 1 106 ? -14.953 12.562 -5.957 1 93.12 106 SER A C 1
ATOM 852 O O . SER A 1 106 ? -14.57 12.641 -4.789 1 93.12 106 SER A O 1
ATOM 854 N N . PRO A 1 107 ? -16.203 12.773 -6.301 1 92.06 107 PRO A N 1
ATOM 855 C CA . PRO A 1 107 ? -17.188 13.203 -5.301 1 92.06 107 PRO A CA 1
ATOM 856 C C . PRO A 1 107 ? -17.375 12.188 -4.176 1 92.06 107 PRO A C 1
ATOM 858 O O . PRO A 1 107 ? -17.547 12.57 -3.016 1 92.06 107 PRO A O 1
ATOM 861 N N . ARG A 1 108 ? -17.297 10.977 -4.547 1 89.81 108 ARG A N 1
ATOM 862 C CA . ARG A 1 108 ? -17.469 9.922 -3.549 1 89.81 108 ARG A CA 1
ATOM 863 C C . ARG A 1 108 ? -16.406 10.016 -2.471 1 89.81 108 ARG A C 1
ATOM 865 O O . ARG A 1 108 ? -16.703 9.922 -1.279 1 89.81 108 ARG A O 1
ATOM 872 N N . TRP A 1 109 ? -15.242 10.18 -2.916 1 92.69 109 TRP A N 1
ATOM 873 C CA . TRP A 1 109 ? -14.141 10.258 -1.966 1 92.69 109 TRP A CA 1
ATOM 874 C C . TRP A 1 109 ? -14.188 11.57 -1.182 1 92.69 109 TRP A C 1
ATOM 876 O O . TRP A 1 109 ? -13.859 11.602 0.005 1 92.69 109 TRP A O 1
ATOM 886 N N . LEU A 1 110 ? -14.531 12.625 -1.863 1 94.06 110 LEU A N 1
ATOM 887 C CA . LEU A 1 110 ? -14.703 13.883 -1.146 1 94.06 110 LEU A CA 1
ATOM 888 C C . LEU A 1 110 ? -15.727 13.734 -0.021 1 94.06 110 LEU A C 1
ATOM 890 O O . LEU A 1 110 ? -15.484 14.188 1.1 1 94.06 110 LEU A O 1
ATOM 894 N N . GLU A 1 111 ? -16.766 13.055 -0.337 1 92.19 111 GLU A N 1
ATOM 895 C CA . GLU A 1 111 ? -17.797 12.836 0.661 1 92.19 111 GLU A CA 1
ATOM 896 C C . GLU A 1 111 ? -17.281 11.984 1.819 1 92.19 111 GLU A C 1
ATOM 898 O O . GLU A 1 111 ? -17.609 12.242 2.979 1 92.19 111 GLU A O 1
ATOM 903 N N . ARG A 1 112 ? -16.547 11.031 1.545 1 91.88 112 ARG A N 1
ATOM 904 C CA . ARG A 1 112 ? -16.016 10.133 2.57 1 91.88 112 ARG A CA 1
ATOM 905 C C . ARG A 1 112 ? -15.117 10.891 3.539 1 91.88 112 ARG A C 1
ATOM 907 O O . ARG A 1 112 ? -15.188 10.688 4.754 1 91.88 112 ARG A O 1
ATOM 914 N N . PHE A 1 113 ? -14.312 11.719 3.023 1 94.62 113 PHE A N 1
ATOM 915 C CA . PHE A 1 113 ? -13.43 12.492 3.885 1 94.62 113 PHE A CA 1
ATOM 916 C C . PHE A 1 113 ? -14.203 13.57 4.629 1 94.62 113 PHE A C 1
ATOM 918 O O . PHE A 1 113 ? -13.852 13.938 5.754 1 94.62 113 PHE A O 1
ATOM 925 N N . ASP A 1 114 ? -15.25 14.047 3.99 1 93.62 114 ASP A N 1
ATOM 926 C CA . ASP A 1 114 ? -16.125 14.969 4.707 1 93.62 114 ASP A CA 1
ATOM 927 C C . ASP A 1 114 ? -16.75 14.297 5.934 1 93.62 114 ASP A C 1
ATOM 929 O O . ASP A 1 114 ? -16.828 14.906 7.004 1 93.62 114 ASP A O 1
ATOM 933 N N . ARG A 1 115 ? -17.156 13.078 5.723 1 93.56 115 ARG A N 1
ATOM 934 C CA . ARG A 1 115 ? -17.703 12.312 6.844 1 93.56 115 ARG A CA 1
ATOM 935 C C . ARG A 1 115 ? -16.641 12.102 7.93 1 93.56 115 ARG A C 1
ATOM 937 O O . ARG A 1 115 ? -16.953 12.148 9.117 1 93.56 115 ARG A O 1
ATOM 944 N N . LEU A 1 116 ? -15.484 11.891 7.461 1 94.19 116 LEU A N 1
ATOM 945 C CA . LEU A 1 116 ? -14.375 11.734 8.398 1 94.19 116 LEU A CA 1
ATOM 946 C C . LEU A 1 116 ? -14.18 12.992 9.234 1 94.19 116 LEU A C 1
ATOM 948 O O . LEU A 1 116 ? -14.047 12.914 10.461 1 94.19 116 LEU A O 1
ATOM 952 N N . THR A 1 117 ? -14.219 14.117 8.625 1 94.44 117 THR A N 1
ATOM 953 C CA . THR A 1 117 ? -14.047 15.406 9.281 1 94.44 117 THR A CA 1
ATOM 954 C C . THR A 1 117 ? -15.188 15.672 10.258 1 94.44 117 THR A C 1
ATOM 956 O O . THR A 1 117 ? -14.969 16.203 11.352 1 94.44 117 THR A O 1
ATOM 959 N N . ALA A 1 118 ? -16.344 15.234 9.891 1 93.19 118 ALA A N 1
ATOM 960 C CA . ALA A 1 118 ? -17.562 15.531 10.648 1 93.19 118 ALA A CA 1
ATOM 961 C C . ALA A 1 118 ? -17.703 14.594 11.844 1 93.19 118 ALA A C 1
ATOM 963 O O . ALA A 1 118 ? -18.484 14.859 12.766 1 93.19 118 ALA A O 1
ATOM 964 N N . ARG A 1 119 ? -17.125 13.461 11.875 1 90.25 119 ARG A N 1
ATOM 965 C CA . ARG A 1 119 ? -17.281 12.414 12.875 1 90.25 119 ARG A CA 1
ATOM 966 C C . ARG A 1 119 ? -16.891 12.906 14.266 1 90.25 119 ARG A C 1
ATOM 968 O O . ARG A 1 119 ? -17.422 12.43 15.273 1 90.25 119 ARG A O 1
ATOM 975 N N . GLY A 1 120 ? -15.992 13.93 14.367 1 87.12 120 GLY A N 1
ATOM 976 C CA . GLY A 1 120 ? -15.391 14.344 15.625 1 87.12 120 GLY A CA 1
ATOM 977 C C . GLY A 1 120 ? -13.961 13.883 15.781 1 87.12 120 GLY A C 1
ATOM 978 O O . GLY A 1 120 ? -13.273 13.625 14.789 1 87.12 120 GLY A O 1
ATOM 979 N N . PRO A 1 121 ? -13.609 13.805 17.125 1 91.06 121 PRO A N 1
ATOM 980 C CA . PRO A 1 121 ? -12.203 13.453 17.312 1 91.06 121 PRO A CA 1
ATOM 981 C C . PRO A 1 121 ? -11.883 12.031 16.844 1 91.06 121 PRO A C 1
ATOM 983 O O . PRO A 1 121 ? -12.68 11.117 17.062 1 91.06 121 PRO A O 1
ATOM 986 N N . LEU A 1 122 ? -10.852 11.852 16.203 1 96.5 122 LEU A N 1
ATOM 987 C CA . LEU A 1 122 ? -10.406 10.602 15.594 1 96.5 122 LEU A CA 1
ATOM 988 C C . LEU A 1 122 ? -9.195 10.047 16.328 1 96.5 122 LEU A C 1
ATOM 990 O O . LEU A 1 122 ? -8.055 10.398 16.016 1 96.5 122 LEU A O 1
ATOM 994 N N . VAL A 1 123 ? -9.453 9.203 17.312 1 97.44 123 VAL A N 1
ATOM 995 C CA . VAL A 1 123 ? -8.406 8.586 18.125 1 97.44 123 VAL A CA 1
ATOM 996 C C . VAL A 1 123 ? -8.633 7.078 18.188 1 97.44 123 VAL A C 1
ATOM 998 O O . VAL A 1 123 ? -9.727 6.625 18.531 1 97.44 123 VAL A O 1
ATOM 1001 N N . LEU A 1 124 ? -7.723 6.332 17.781 1 96.75 124 LEU A N 1
ATOM 1002 C CA . LEU A 1 124 ? -7.766 4.875 17.844 1 96.75 124 LEU A CA 1
ATOM 1003 C C . LEU A 1 124 ? -6.629 4.328 18.688 1 96.75 124 LEU A C 1
ATOM 1005 O O . LEU A 1 124 ? -5.457 4.457 18.328 1 96.75 124 LEU A O 1
ATOM 1009 N N . HIS A 1 125 ? -7.027 3.695 19.812 1 96.56 125 HIS A N 1
ATOM 1010 C CA . HIS A 1 125 ? -6.027 3.055 20.656 1 96.56 125 HIS A CA 1
ATOM 1011 C C . HIS A 1 125 ? -5.676 1.664 20.125 1 96.56 125 HIS A C 1
ATOM 1013 O O . HIS A 1 125 ? -6.469 1.045 19.422 1 96.56 125 HIS A O 1
ATOM 1019 N N . HIS A 1 126 ? -4.504 1.193 20.359 1 94.62 126 HIS A N 1
ATOM 1020 C CA . HIS A 1 126 ? -4.035 -0.126 19.953 1 94.62 126 HIS A CA 1
ATOM 1021 C C . HIS A 1 126 ? -4.121 -0.301 18.438 1 94.62 126 HIS A C 1
ATOM 1023 O O . HIS A 1 126 ? -4.68 -1.287 17.953 1 94.62 126 HIS A O 1
ATOM 1029 N N . ALA A 1 127 ? -3.621 0.69 17.734 1 96.5 127 ALA A N 1
ATOM 1030 C CA . ALA A 1 127 ? -3.752 0.704 16.281 1 96.5 127 ALA A CA 1
ATOM 1031 C C . ALA A 1 127 ? -2.631 -0.093 15.625 1 96.5 127 ALA A C 1
ATOM 1033 O O . ALA A 1 127 ? -2.564 -0.185 14.398 1 96.5 127 ALA A O 1
ATOM 1034 N N . ASP A 1 128 ? -1.776 -0.775 16.375 1 94.5 128 ASP A N 1
ATOM 1035 C CA . ASP A 1 128 ? -0.568 -1.428 15.883 1 94.5 128 ASP A CA 1
ATOM 1036 C C . ASP A 1 128 ? -0.907 -2.496 14.852 1 94.5 128 ASP A C 1
ATOM 1038 O O . ASP A 1 128 ? -0.127 -2.742 13.93 1 94.5 128 ASP A O 1
ATOM 1042 N N . ASP A 1 129 ? -2.037 -3.092 15 1 90.75 129 ASP A N 1
ATOM 1043 C CA . ASP A 1 129 ? -2.359 -4.223 14.133 1 90.75 129 ASP A CA 1
ATOM 1044 C C . ASP A 1 129 ? -3.393 -3.832 13.078 1 90.75 129 ASP A C 1
ATOM 1046 O O . ASP A 1 129 ? -4.09 -4.691 12.539 1 90.75 129 ASP A O 1
ATOM 1050 N N . THR A 1 130 ? -3.539 -2.557 12.875 1 94.06 130 THR A N 1
ATOM 1051 C CA . THR A 1 130 ? -4.414 -2.105 11.797 1 94.06 130 THR A CA 1
ATOM 1052 C C . THR A 1 130 ? -3.686 -2.152 10.453 1 94.06 130 THR A C 1
ATOM 1054 O O . THR A 1 130 ? -2.457 -2.061 10.406 1 94.06 130 THR A O 1
ATOM 1057 N N . ALA A 1 131 ? -4.512 -2.295 9.414 1 94.69 131 ALA A N 1
ATOM 1058 C CA . ALA A 1 131 ? -3.955 -2.281 8.062 1 94.69 131 ALA A CA 1
ATOM 1059 C C . ALA A 1 131 ? -3.18 -0.992 7.801 1 94.69 131 ALA A C 1
ATOM 1061 O O . ALA A 1 131 ? -2.086 -1.022 7.23 1 94.69 131 ALA A O 1
ATOM 1062 N N . LEU A 1 132 ? -3.684 0.132 8.219 1 96.88 132 LEU A N 1
ATOM 1063 C CA . LEU A 1 132 ? -3.072 1.437 7.988 1 96.88 132 LEU A CA 1
ATOM 1064 C C . LEU A 1 132 ? -1.673 1.497 8.594 1 96.88 132 LEU A C 1
ATOM 1066 O O . LEU A 1 132 ? -0.727 1.931 7.93 1 96.88 132 LEU A O 1
ATOM 1070 N N . VAL A 1 133 ? -1.486 1.082 9.797 1 97.56 133 VAL A N 1
ATOM 1071 C CA . VAL A 1 133 ? -0.194 1.168 10.469 1 97.56 133 VAL A CA 1
ATOM 1072 C C . VAL A 1 133 ? 0.796 0.209 9.812 1 97.56 133 VAL A C 1
ATOM 1074 O O . VAL A 1 133 ? 1.984 0.517 9.695 1 97.56 133 VAL A O 1
ATOM 1077 N N . HIS A 1 134 ? 0.33 -0.959 9.359 1 96.81 134 HIS A N 1
ATOM 1078 C CA . HIS A 1 134 ? 1.198 -1.86 8.609 1 96.81 134 HIS A CA 1
ATOM 1079 C C . HIS A 1 134 ? 1.706 -1.201 7.336 1 96.81 134 HIS A C 1
ATOM 1081 O O . HIS A 1 134 ? 2.887 -1.314 7 1 96.81 134 HIS A O 1
ATOM 1087 N N . VAL A 1 135 ? 0.843 -0.527 6.617 1 97.62 135 VAL A N 1
ATOM 1088 C CA . VAL A 1 135 ? 1.261 0.16 5.402 1 97.62 135 VAL A CA 1
ATOM 1089 C C . VAL A 1 135 ? 2.23 1.286 5.75 1 97.62 135 VAL A C 1
ATOM 1091 O O . VAL A 1 135 ? 3.219 1.504 5.047 1 97.62 135 VAL A O 1
ATOM 1094 N N . TRP A 1 136 ? 1.965 2.051 6.809 1 97.81 136 TRP A N 1
ATOM 1095 C CA . TRP A 1 136 ? 2.855 3.131 7.227 1 97.81 136 TRP A CA 1
ATOM 1096 C C . TRP A 1 136 ? 4.242 2.594 7.562 1 97.81 136 TRP A C 1
ATOM 1098 O O . TRP A 1 136 ? 5.254 3.178 7.172 1 97.81 136 TRP A O 1
ATOM 1108 N N . ARG A 1 137 ? 4.305 1.477 8.266 1 96.25 137 ARG A N 1
ATOM 1109 C CA . ARG A 1 137 ? 5.578 0.832 8.57 1 96.25 137 ARG A CA 1
ATOM 1110 C C . ARG A 1 137 ? 6.305 0.425 7.289 1 96.25 137 ARG A C 1
ATOM 1112 O O . ARG A 1 137 ? 7.512 0.646 7.16 1 96.25 137 ARG A O 1
ATOM 1119 N N . ALA A 1 138 ? 5.539 -0.179 6.398 1 95.62 138 ALA A N 1
ATOM 1120 C CA . ALA A 1 138 ? 6.117 -0.575 5.117 1 95.62 138 ALA A CA 1
ATOM 1121 C C . ALA A 1 138 ? 6.703 0.629 4.387 1 95.62 138 ALA A C 1
ATOM 1123 O O . ALA A 1 138 ? 7.789 0.542 3.803 1 95.62 138 ALA A O 1
ATOM 1124 N N . LEU A 1 139 ? 5.953 1.693 4.371 1 95.44 139 LEU A N 1
ATOM 1125 C CA . LEU A 1 139 ? 6.383 2.93 3.727 1 95.44 139 LEU A CA 1
ATOM 1126 C C . LEU A 1 139 ? 7.691 3.43 4.332 1 95.44 139 LEU A C 1
ATOM 1128 O O . LEU A 1 139 ? 8.625 3.777 3.602 1 95.44 139 LEU A O 1
ATOM 1132 N N . CYS A 1 140 ? 7.789 3.422 5.664 1 94 140 CYS A N 1
ATOM 1133 C CA . CYS A 1 140 ? 9 3.857 6.348 1 94 140 CYS A CA 1
ATOM 1134 C C . CYS A 1 140 ? 10.18 2.963 5.988 1 94 140 CYS A C 1
ATOM 1136 O O . CYS A 1 140 ? 11.273 3.455 5.707 1 94 140 CYS A O 1
ATOM 1138 N N . LEU A 1 141 ? 9.953 1.707 5.973 1 91.81 141 LEU A N 1
ATOM 1139 C CA . LEU A 1 141 ? 11.008 0.76 5.633 1 91.81 141 LEU A CA 1
ATOM 1140 C C . LEU A 1 141 ? 11.477 0.955 4.195 1 91.81 141 LEU A C 1
ATOM 1142 O O . LEU A 1 141 ? 12.68 0.937 3.918 1 91.81 141 LEU A O 1
ATOM 1146 N N . SER A 1 142 ? 10.523 1.144 3.307 1 91.12 142 SER A N 1
ATOM 1147 C CA . SER A 1 142 ? 10.844 1.321 1.896 1 91.12 142 SER A CA 1
ATOM 1148 C C . SER A 1 142 ? 11.625 2.613 1.666 1 91.12 142 SER A C 1
ATOM 1150 O O . SER A 1 142 ? 12.484 2.68 0.782 1 91.12 142 SER A O 1
ATOM 1152 N N . ALA A 1 143 ? 11.258 3.607 2.432 1 89.12 143 ALA A N 1
ATOM 1153 C CA . ALA A 1 143 ? 11.906 4.91 2.275 1 89.12 143 ALA A CA 1
ATOM 1154 C C . ALA A 1 143 ? 13.398 4.82 2.545 1 89.12 143 ALA A C 1
ATOM 1156 O O . ALA A 1 143 ? 14.18 5.621 2.027 1 89.12 143 ALA A O 1
ATOM 1157 N N . LEU A 1 144 ? 13.773 3.871 3.33 1 85 144 LEU A N 1
ATOM 1158 C CA . LEU A 1 144 ? 15.18 3.732 3.703 1 85 144 LEU A CA 1
ATOM 1159 C C . LEU A 1 144 ? 15.945 2.945 2.648 1 85 144 LEU A C 1
ATOM 1161 O O . LEU A 1 144 ? 17.172 2.846 2.711 1 85 144 LEU A O 1
ATOM 1165 N N . GLN A 1 145 ? 15.086 2.367 1.839 1 76.69 145 GLN A N 1
ATOM 1166 C CA . GLN A 1 145 ? 15.742 1.584 0.8 1 76.69 145 GLN A CA 1
ATOM 1167 C C . GLN A 1 145 ? 16.047 2.441 -0.425 1 76.69 145 GLN A C 1
ATOM 1169 O O . GLN A 1 145 ? 15.297 3.359 -0.751 1 76.69 145 GLN A O 1
ATOM 1174 N N . VAL A 1 146 ? 17.297 2.789 -0.757 1 58.75 146 VAL A N 1
ATOM 1175 C CA . VAL A 1 146 ? 17.875 3.715 -1.719 1 58.75 146 VAL A CA 1
ATOM 1176 C C . VAL A 1 146 ? 17.672 3.189 -3.137 1 58.75 146 VAL A C 1
ATOM 1178 O O . VAL A 1 146 ? 17.984 2.031 -3.428 1 58.75 146 VAL A O 1
ATOM 1181 N N . GLY A 1 147 ? 16.828 3.986 -4.156 1 58.91 147 GLY A N 1
ATOM 1182 C CA . GLY A 1 147 ? 16.906 3.746 -5.59 1 58.91 147 GLY A CA 1
ATOM 1183 C C . GLY A 1 147 ? 15.703 4.273 -6.352 1 58.91 147 GLY A C 1
ATOM 1184 O O . GLY A 1 147 ? 14.727 4.727 -5.746 1 58.91 147 GLY A O 1
ATOM 1185 N N . GLY A 1 148 ? 15.914 4.605 -7.629 1 55.69 148 GLY A N 1
ATOM 1186 C CA . GLY A 1 148 ? 14.992 5.266 -8.539 1 55.69 148 GLY A CA 1
ATOM 1187 C C . GLY A 1 148 ? 13.594 4.68 -8.508 1 55.69 148 GLY A C 1
ATOM 1188 O O . GLY A 1 148 ? 12.609 5.414 -8.367 1 55.69 148 GLY A O 1
ATOM 1189 N N . ASP A 1 149 ? 13.422 3.371 -8.602 1 60.12 149 ASP A N 1
ATOM 1190 C CA . ASP A 1 149 ? 12.109 2.73 -8.625 1 60.12 149 ASP A CA 1
ATOM 1191 C C . ASP A 1 149 ? 11.414 2.852 -7.27 1 60.12 149 ASP A C 1
ATOM 1193 O O . ASP A 1 149 ? 10.203 2.639 -7.168 1 60.12 149 ASP A O 1
ATOM 1197 N N . GLU A 1 150 ? 12.031 3.504 -6.414 1 76.06 150 GLU A N 1
ATOM 1198 C CA . GLU A 1 150 ? 11.508 3.639 -5.059 1 76.06 150 GLU A CA 1
ATOM 1199 C C . GLU A 1 150 ? 10.531 4.805 -4.957 1 76.06 150 GLU A C 1
ATOM 1201 O O . GLU A 1 150 ? 9.562 4.75 -4.188 1 76.06 150 GLU A O 1
ATOM 1206 N N . GLN A 1 151 ? 10.766 5.66 -6.016 1 83.44 151 GLN A N 1
ATOM 1207 C CA . GLN A 1 151 ? 9.844 6.789 -5.992 1 83.44 151 GLN A CA 1
ATOM 1208 C C . GLN A 1 151 ? 8.422 6.34 -6.332 1 83.44 151 GLN A C 1
ATOM 1210 O O . GLN A 1 151 ? 7.461 6.75 -5.676 1 83.44 151 GLN A O 1
ATOM 1215 N N . PHE A 1 152 ? 8.391 5.535 -7.293 1 86.81 152 PHE A N 1
ATOM 1216 C CA . PHE A 1 152 ? 7.109 4.996 -7.723 1 86.81 152 PHE A CA 1
ATOM 1217 C C . PHE A 1 152 ? 6.41 4.285 -6.566 1 86.81 152 PHE A C 1
ATOM 1219 O O . PHE A 1 152 ? 5.242 4.555 -6.281 1 86.81 152 PHE A O 1
ATOM 1226 N N . LEU A 1 153 ? 7.086 3.396 -5.91 1 90.5 153 LEU A N 1
ATOM 1227 C CA . LEU A 1 153 ? 6.516 2.611 -4.82 1 90.5 153 LEU A CA 1
ATOM 1228 C C . LEU A 1 153 ? 6.141 3.508 -3.645 1 90.5 153 LEU A C 1
ATOM 1230 O O . LEU A 1 153 ? 5.086 3.326 -3.033 1 90.5 153 LEU A O 1
ATOM 1234 N N . LEU A 1 154 ? 6.996 4.477 -3.332 1 93 154 LEU A N 1
ATOM 1235 C CA . LEU A 1 154 ? 6.727 5.379 -2.217 1 93 154 LEU A CA 1
ATOM 1236 C C . LEU A 1 154 ? 5.453 6.18 -2.465 1 93 154 LEU A C 1
ATOM 1238 O O . LEU A 1 154 ? 4.621 6.324 -1.565 1 93 154 LEU A O 1
ATOM 1242 N N . GLU A 1 155 ? 5.281 6.633 -3.643 1 92.69 155 GLU A N 1
ATOM 1243 C CA . GLU A 1 155 ? 4.098 7.414 -3.992 1 92.69 155 GLU A CA 1
ATOM 1244 C C . GLU A 1 155 ? 2.832 6.562 -3.916 1 92.69 155 GLU A C 1
ATOM 1246 O O . GLU A 1 155 ? 1.812 7.004 -3.385 1 92.69 155 GLU A O 1
ATOM 1251 N N . ARG A 1 156 ? 2.92 5.41 -4.426 1 93.38 156 ARG A N 1
ATOM 1252 C CA . ARG A 1 156 ? 1.756 4.527 -4.43 1 93.38 156 ARG A CA 1
ATOM 1253 C C . ARG A 1 156 ? 1.399 4.086 -3.014 1 93.38 156 ARG A C 1
ATOM 1255 O O . ARG A 1 156 ? 0.222 4.02 -2.656 1 93.38 156 ARG A O 1
ATOM 1262 N N . MET A 1 157 ? 2.4 3.742 -2.215 1 95.38 157 MET A N 1
ATOM 1263 C CA . MET A 1 157 ? 2.154 3.35 -0.83 1 95.38 157 MET A CA 1
ATOM 1264 C C . MET A 1 157 ? 1.561 4.508 -0.034 1 95.38 157 MET A C 1
ATOM 1266 O O . MET A 1 157 ? 0.653 4.309 0.775 1 95.38 157 MET A O 1
ATOM 1270 N N . THR A 1 158 ? 2.109 5.707 -0.295 1 96.88 158 THR A N 1
ATOM 1271 C CA . THR A 1 158 ? 1.557 6.887 0.365 1 96.88 158 THR A CA 1
ATOM 1272 C C . THR A 1 158 ? 0.088 7.07 -0.004 1 96.88 158 THR A C 1
ATOM 1274 O O . THR A 1 158 ? -0.748 7.332 0.865 1 96.88 158 THR A O 1
ATOM 1277 N N . HIS A 1 159 ? -0.167 6.93 -1.272 1 96.69 159 HIS A N 1
ATOM 1278 C CA . HIS A 1 159 ? -1.531 7.078 -1.767 1 96.69 159 HIS A CA 1
ATOM 1279 C C . HIS A 1 159 ? -2.482 6.121 -1.054 1 96.69 159 HIS A C 1
ATOM 1281 O O . HIS A 1 159 ? -3.539 6.535 -0.571 1 96.69 159 HIS A O 1
ATOM 1287 N N . VAL A 1 160 ? -2.088 4.891 -0.959 1 94.94 160 VAL A N 1
ATOM 1288 C CA . VAL A 1 160 ? -2.9 3.859 -0.322 1 94.94 160 VAL A CA 1
ATOM 1289 C C . VAL A 1 160 ? -3.074 4.184 1.16 1 94.94 160 VAL A C 1
ATOM 1291 O O . VAL A 1 160 ? -4.188 4.129 1.688 1 94.94 160 VAL A O 1
ATOM 1294 N N . MET A 1 161 ? -2.012 4.504 1.794 1 97.25 161 MET A N 1
ATOM 1295 C CA . MET A 1 161 ? -2.043 4.789 3.227 1 97.25 161 MET A CA 1
ATOM 1296 C C . MET A 1 161 ? -3.027 5.91 3.537 1 97.25 161 MET A C 1
ATOM 1298 O O . MET A 1 161 ? -3.887 5.766 4.41 1 97.25 161 MET A O 1
ATOM 1302 N N . LEU A 1 162 ? -2.906 7.004 2.766 1 97.69 162 LEU A N 1
ATOM 1303 C CA . LEU A 1 162 ? -3.752 8.164 3.029 1 97.69 162 LEU A CA 1
ATOM 1304 C C . LEU A 1 162 ? -5.211 7.855 2.721 1 97.69 162 LEU A C 1
ATOM 1306 O O . LEU A 1 162 ? -6.113 8.32 3.422 1 97.69 162 LEU A O 1
ATOM 1310 N N . ALA A 1 163 ? -5.449 7.055 1.725 1 95.25 163 ALA A N 1
ATOM 1311 C CA . ALA A 1 163 ? -6.809 6.688 1.329 1 95.25 163 ALA A CA 1
ATOM 1312 C C . ALA A 1 163 ? -7.461 5.797 2.379 1 95.25 163 ALA A C 1
ATOM 1314 O O . ALA A 1 163 ? -8.68 5.617 2.377 1 95.25 163 ALA A O 1
ATOM 1315 N N . MET A 1 164 ? -6.734 5.234 3.311 1 94.5 164 MET A N 1
ATOM 1316 C CA . MET A 1 164 ? -7.238 4.25 4.262 1 94.5 164 MET A CA 1
ATOM 1317 C C . MET A 1 164 ? -7.859 4.934 5.477 1 94.5 164 MET A C 1
ATOM 1319 O O . MET A 1 164 ? -8.57 4.297 6.258 1 94.5 164 MET A O 1
ATOM 1323 N N . PHE A 1 165 ? -7.598 6.207 5.691 1 95.31 165 PHE A N 1
ATOM 1324 C CA . PHE A 1 165 ? -7.984 6.863 6.934 1 95.31 165 PHE A CA 1
ATOM 1325 C C . PHE A 1 165 ? -9.492 6.812 7.129 1 95.31 165 PHE A C 1
ATOM 1327 O O . PHE A 1 165 ? -9.977 6.5 8.219 1 95.31 165 PHE A O 1
ATOM 1334 N N . PRO A 1 166 ? -10.32 7.094 6.074 1 93 166 PRO A N 1
ATOM 1335 C CA . PRO A 1 166 ? -11.758 7.004 6.309 1 93 166 PRO A CA 1
ATOM 1336 C C . PRO A 1 166 ? -12.195 5.613 6.77 1 93 166 PRO A C 1
ATOM 1338 O O . PRO A 1 166 ? -12.969 5.488 7.727 1 93 166 PRO A O 1
ATOM 1341 N N . GLN A 1 167 ? -11.664 4.598 6.125 1 89.81 167 GLN A N 1
ATOM 1342 C CA . GLN A 1 167 ? -12.039 3.242 6.52 1 89.81 167 GLN A CA 1
ATOM 1343 C C . GLN A 1 167 ? -11.578 2.939 7.945 1 89.81 167 GLN A C 1
ATOM 1345 O O . GLN A 1 167 ? -12.281 2.264 8.695 1 89.81 167 GLN A O 1
ATOM 1350 N N . THR A 1 168 ? -10.445 3.346 8.312 1 92.81 168 THR A N 1
ATOM 1351 C CA . THR A 1 168 ? -9.852 3.055 9.609 1 92.81 168 THR A CA 1
ATOM 1352 C C . THR A 1 168 ? -10.672 3.674 10.734 1 92.81 168 THR A C 1
ATOM 1354 O O . THR A 1 168 ? -10.867 3.055 11.789 1 92.81 168 THR A O 1
ATOM 1357 N N . PHE A 1 169 ? -11.219 4.84 10.508 1 93.62 169 PHE A N 1
ATOM 1358 C CA . PHE A 1 169 ? -11.867 5.555 11.594 1 93.62 169 PHE A CA 1
ATOM 1359 C C . PHE A 1 169 ? -13.383 5.426 11.508 1 93.62 169 PHE A C 1
ATOM 1361 O O . PHE A 1 169 ? -14.078 5.508 12.516 1 93.62 169 PHE A O 1
ATOM 1368 N N . LEU A 1 170 ? -13.922 5.289 10.273 1 88.81 170 LEU A N 1
ATOM 1369 C CA . LEU A 1 170 ? -15.375 5.262 10.109 1 88.81 170 LEU A CA 1
ATOM 1370 C C . LEU A 1 170 ? -15.883 3.832 9.977 1 88.81 170 LEU A C 1
ATOM 1372 O O . LEU A 1 170 ? -17.062 3.57 10.164 1 88.81 170 LEU A O 1
ATOM 1376 N N . GLY A 1 171 ? -15.039 2.945 9.703 1 82.56 171 GLY A N 1
ATOM 1377 C CA . GLY A 1 171 ? -15.492 1.608 9.352 1 82.56 171 GLY A CA 1
ATOM 1378 C C . GLY A 1 171 ? -16.062 1.521 7.945 1 82.56 171 GLY A C 1
ATOM 1379 O O . GLY A 1 171 ? -15.867 2.43 7.137 1 82.56 171 GLY A O 1
ATOM 1380 N N . SER A 1 172 ? -16.453 0.264 7.535 1 67.62 172 SER A N 1
ATOM 1381 C CA . SER A 1 172 ? -16.953 0.036 6.184 1 67.62 172 SER A CA 1
ATOM 1382 C C . SER A 1 172 ? -18.438 0.368 6.078 1 67.62 172 SER A C 1
ATOM 1384 O O . SER A 1 172 ? -19.234 0.002 6.957 1 67.62 172 SER A O 1
ATOM 1386 N N . ASP A 1 173 ? -18.75 1.459 5.223 1 58.72 173 ASP A N 1
ATOM 1387 C CA . ASP A 1 173 ? -20.156 1.711 5 1 58.72 173 ASP A CA 1
ATOM 1388 C C . ASP A 1 173 ? -20.766 0.671 4.055 1 58.72 173 ASP A C 1
ATOM 1390 O O . ASP A 1 173 ? -21.984 0.59 3.904 1 58.72 173 ASP A O 1
ATOM 1394 N N . ALA A 1 174 ? -20 0.042 3.273 1 57.25 174 ALA A N 1
ATOM 1395 C CA . ALA A 1 174 ? -20.547 -0.749 2.174 1 57.25 174 ALA A CA 1
ATOM 1396 C C . ALA A 1 174 ? -20.781 -2.195 2.602 1 57.25 174 ALA A C 1
ATOM 1398 O O . ALA A 1 174 ? -20.078 -2.707 3.484 1 57.25 174 ALA A O 1
ATOM 1399 N N . PRO A 1 175 ? -21.891 -2.672 2.018 1 54.34 175 PRO A N 1
ATOM 1400 C CA . PRO A 1 175 ? -22.125 -4.105 2.217 1 54.34 175 PRO A CA 1
ATOM 1401 C C . PRO A 1 175 ? -20.938 -4.961 1.79 1 54.34 175 PRO A C 1
ATOM 1403 O O . PRO A 1 175 ? -20.141 -4.543 0.943 1 54.34 175 PRO A O 1
ATOM 1406 N N . PRO A 1 176 ? -20.75 -6.016 2.553 1 54.44 176 PRO A N 1
ATOM 1407 C CA . PRO A 1 176 ? -19.656 -6.934 2.225 1 54.44 176 PRO A CA 1
ATOM 1408 C C . PRO A 1 176 ? -19.641 -7.34 0.753 1 54.44 176 PRO A C 1
ATOM 1410 O O . PRO A 1 176 ? -20.703 -7.406 0.121 1 54.44 176 PRO A O 1
ATOM 1413 N N . ILE A 1 177 ? -18.531 -7.285 0.189 1 51.75 177 ILE A N 1
ATOM 1414 C CA . ILE A 1 177 ? -18.375 -7.785 -1.174 1 51.75 177 ILE A CA 1
ATOM 1415 C C . ILE A 1 177 ? -18.922 -9.211 -1.267 1 51.75 177 ILE A C 1
ATOM 1417 O O . ILE A 1 177 ? -18.578 -10.07 -0.453 1 51.75 177 ILE A O 1
ATOM 1421 N N . ALA A 1 178 ? -20.078 -9.32 -1.907 1 48.53 178 ALA A N 1
ATOM 1422 C CA . ALA A 1 178 ? -20.625 -10.656 -2.131 1 48.53 178 ALA A CA 1
ATOM 1423 C C . ALA A 1 178 ? -19.578 -11.57 -2.762 1 48.53 178 ALA A C 1
ATOM 1425 O O . ALA A 1 178 ? -18.922 -11.203 -3.738 1 48.53 178 ALA A O 1
ATOM 1426 N N . GLY A 1 179 ? -18.938 -12.391 -1.927 1 49.75 179 GLY A N 1
ATOM 1427 C CA . GLY A 1 179 ? -18.078 -13.43 -2.477 1 49.75 179 GLY A CA 1
ATOM 1428 C C . GLY A 1 179 ? -18.578 -13.977 -3.799 1 49.75 179 GLY A C 1
ATOM 1429 O O . GLY A 1 179 ? -19.781 -14.164 -3.984 1 49.75 179 GLY A O 1
ATOM 1430 N N . SER A 1 180 ? -18.031 -13.578 -4.863 1 49.06 180 SER A N 1
ATOM 1431 C CA . SER A 1 180 ? -18.484 -14.109 -6.145 1 49.06 180 SER A CA 1
ATOM 1432 C C . SER A 1 180 ? -18.625 -15.625 -6.09 1 49.06 180 SER A C 1
ATOM 1434 O O . SER A 1 180 ? -17.734 -16.328 -5.629 1 49.06 180 SER A O 1
ATOM 1436 N N . ARG A 1 181 ? -19.859 -16.125 -6.195 1 49.19 181 ARG A N 1
ATOM 1437 C CA . ARG A 1 181 ? -20.359 -17.5 -6.277 1 49.19 181 ARG A CA 1
ATOM 1438 C C . ARG A 1 181 ? -19.594 -18.297 -7.32 1 49.19 181 ARG A C 1
ATOM 1440 O O . ARG A 1 181 ? -19.781 -19.516 -7.445 1 49.19 181 ARG A O 1
ATOM 1447 N N . ASN A 1 182 ? -18.766 -17.734 -8.172 1 55.91 182 ASN A N 1
ATOM 1448 C CA . ASN A 1 182 ? -18.328 -18.594 -9.258 1 55.91 182 ASN A CA 1
ATOM 1449 C C . ASN A 1 182 ? -17 -19.266 -8.938 1 55.91 182 ASN A C 1
ATOM 1451 O O . ASN A 1 182 ? -16.125 -19.391 -9.812 1 55.91 182 ASN A O 1
ATOM 1455 N N . ALA A 1 183 ? -16.859 -19.75 -7.734 1 61.81 183 ALA A N 1
ATOM 1456 C CA . ALA A 1 183 ? -15.664 -20.406 -7.219 1 61.81 183 ALA A CA 1
ATOM 1457 C C . ALA A 1 183 ? -15.281 -21.609 -8.078 1 61.81 183 ALA A C 1
ATOM 1459 O O . ALA A 1 183 ? -14.102 -21.812 -8.367 1 61.81 183 ALA A O 1
ATOM 1460 N N . GLY A 1 184 ? -16.297 -22.312 -8.594 1 62.81 184 GLY A N 1
ATOM 1461 C CA . GLY A 1 184 ? -16.016 -23.5 -9.391 1 62.81 184 GLY A CA 1
ATOM 1462 C C . GLY A 1 184 ? -15.336 -23.188 -10.711 1 62.81 184 GLY A C 1
ATOM 1463 O O . GLY A 1 184 ? -14.344 -23.828 -11.07 1 62.81 184 GLY A O 1
ATOM 1464 N N . SER A 1 185 ? -15.758 -22.25 -11.383 1 71.62 185 SER A N 1
ATOM 1465 C CA . SER A 1 185 ? -15.203 -21.875 -12.68 1 71.62 185 SER A CA 1
ATOM 1466 C C . SER A 1 185 ? -13.773 -21.375 -12.547 1 71.62 185 SER A C 1
ATOM 1468 O O . SER A 1 185 ? -12.922 -21.672 -13.383 1 71.62 185 SER A O 1
ATOM 1470 N N . LYS A 1 186 ? -13.555 -20.875 -11.492 1 78 186 LYS A N 1
ATOM 1471 C CA . LYS A 1 186 ? -12.211 -20.328 -11.305 1 78 186 LYS A CA 1
ATOM 1472 C C . LYS A 1 186 ? -11.203 -21.438 -11.031 1 78 186 LYS A C 1
ATOM 1474 O O . LYS A 1 186 ? -10.102 -21.438 -11.578 1 78 186 LYS A O 1
ATOM 1479 N N . ILE A 1 187 ? -11.609 -22.391 -10.32 1 83.62 187 ILE A N 1
ATOM 1480 C CA . ILE A 1 187 ? -10.734 -23.516 -9.984 1 83.62 187 ILE A CA 1
ATOM 1481 C C . ILE A 1 187 ? -10.438 -24.344 -11.234 1 83.62 187 ILE A C 1
ATOM 1483 O O . ILE A 1 187 ? -9.312 -24.812 -11.43 1 83.62 187 ILE A O 1
ATOM 1487 N N . LEU A 1 188 ? -11.461 -24.484 -12.008 1 88.25 188 LEU A N 1
ATOM 1488 C CA . LEU A 1 188 ? -11.273 -25.25 -13.234 1 88.25 188 LEU A CA 1
ATOM 1489 C C . LEU A 1 188 ? -10.258 -24.562 -14.148 1 88.25 188 LEU A C 1
ATOM 1491 O O . LEU A 1 188 ? -9.383 -25.219 -14.711 1 88.25 188 LEU A O 1
ATOM 1495 N N . LYS A 1 189 ? -10.336 -23.297 -14.227 1 87.69 189 LYS A N 1
ATOM 1496 C CA . LYS A 1 189 ? -9.383 -22.562 -15.055 1 87.69 189 LYS A CA 1
ATOM 1497 C C . LYS A 1 189 ? -7.957 -22.719 -14.531 1 87.69 189 LYS A C 1
ATOM 1499 O O . LYS A 1 189 ? -7.02 -22.859 -15.32 1 87.69 189 LYS A O 1
ATOM 1504 N N . GLN A 1 190 ? -7.852 -22.719 -13.305 1 89.19 190 GLN A N 1
ATOM 1505 C CA . GLN A 1 190 ? -6.543 -22.922 -12.695 1 89.19 190 GLN A CA 1
ATOM 1506 C C . GLN A 1 190 ? -6.016 -24.328 -12.961 1 89.19 190 GLN A C 1
ATOM 1508 O O . GLN A 1 190 ? -4.828 -24.516 -13.242 1 89.19 190 GLN A O 1
ATOM 1513 N N . ALA A 1 191 ? -6.898 -25.234 -12.852 1 91.44 191 ALA A N 1
ATOM 1514 C CA . ALA A 1 191 ? -6.516 -26.625 -13.125 1 91.44 191 ALA A CA 1
ATOM 1515 C C . ALA A 1 191 ? -6.09 -26.797 -14.578 1 91.44 191 ALA A C 1
ATOM 1517 O O . ALA A 1 191 ? -5.109 -27.484 -14.867 1 91.44 191 ALA A O 1
ATOM 1518 N N . GLU A 1 192 ? -6.82 -26.109 -15.438 1 92.31 192 GLU A N 1
ATOM 1519 C CA . GLU A 1 192 ? -6.457 -26.156 -16.859 1 92.31 192 GLU A CA 1
ATOM 1520 C C . GLU A 1 192 ? -5.062 -25.578 -17.078 1 92.31 192 GLU A C 1
ATOM 1522 O O . GLU A 1 192 ? -4.262 -26.156 -17.828 1 92.31 192 GLU A O 1
ATOM 1527 N N . THR A 1 193 ? -4.793 -24.516 -16.484 1 90.19 193 THR A N 1
ATOM 1528 C CA . THR A 1 193 ? -3.486 -23.875 -16.594 1 90.19 193 THR A CA 1
ATOM 1529 C C . THR A 1 193 ? -2.396 -24.781 -16.031 1 90.19 193 THR A C 1
ATOM 1531 O O . THR A 1 193 ? -1.313 -24.891 -16.609 1 90.19 193 THR A O 1
ATOM 1534 N N . TYR A 1 194 ? -2.695 -25.406 -14.914 1 91.94 194 TYR A N 1
ATOM 1535 C CA . TYR A 1 194 ? -1.754 -26.344 -14.305 1 91.94 194 TYR A CA 1
ATOM 1536 C C . TYR A 1 194 ? -1.396 -27.469 -15.266 1 91.94 194 TYR A C 1
ATOM 1538 O O . TYR A 1 194 ? -0.221 -27.797 -15.438 1 91.94 194 TYR A O 1
ATOM 1546 N N . VAL A 1 195 ? -2.396 -28 -15.883 1 92.94 195 VAL A N 1
ATOM 1547 C CA . VAL A 1 195 ? -2.189 -29.094 -16.828 1 92.94 195 VAL A CA 1
ATOM 1548 C C . VAL A 1 195 ? -1.329 -28.609 -18 1 92.94 195 VAL A C 1
ATOM 1550 O O . VAL A 1 195 ? -0.345 -29.25 -18.359 1 92.94 195 VAL A O 1
ATOM 1553 N N . ARG A 1 196 ? -1.688 -27.5 -18.5 1 91 196 ARG A N 1
ATOM 1554 C CA . ARG A 1 196 ? -0.96 -26.922 -19.625 1 91 196 ARG A CA 1
ATOM 1555 C C . ARG A 1 196 ? 0.512 -26.734 -19.281 1 91 196 ARG A C 1
ATOM 1557 O O . ARG A 1 196 ? 1.39 -27.031 -20.094 1 91 196 ARG A O 1
ATOM 1564 N N . ASP A 1 197 ? 0.756 -26.297 -18.094 1 90.81 197 ASP A N 1
ATOM 1565 C CA . ASP A 1 197 ? 2.109 -25.922 -17.688 1 90.81 197 ASP A CA 1
ATOM 1566 C C . ASP A 1 197 ? 2.932 -27.156 -17.328 1 90.81 197 ASP A C 1
ATOM 1568 O O . ASP A 1 197 ? 4.156 -27.094 -17.219 1 90.81 197 ASP A O 1
ATOM 1572 N N . ASN A 1 198 ? 2.213 -28.344 -17.188 1 91.62 198 ASN A N 1
ATOM 1573 C CA . ASN A 1 198 ? 2.916 -29.516 -16.672 1 91.62 198 ASN A CA 1
ATOM 1574 C C . ASN A 1 198 ? 2.639 -30.75 -17.516 1 91.62 198 ASN A C 1
ATOM 1576 O O . ASN A 1 198 ? 2.535 -31.859 -16.984 1 91.62 198 ASN A O 1
ATOM 1580 N N . LEU A 1 199 ? 2.441 -30.641 -18.797 1 90.62 199 LEU A N 1
ATOM 1581 C CA . LEU A 1 199 ? 2.045 -31.734 -19.688 1 90.62 199 LEU A CA 1
ATOM 1582 C C . LEU A 1 199 ? 3.104 -32.844 -19.703 1 90.62 199 LEU A C 1
ATOM 1584 O O . LEU A 1 199 ? 2.783 -34 -19.906 1 90.62 199 LEU A O 1
ATOM 1588 N N . GLY A 1 200 ? 4.305 -32.438 -19.516 1 87.25 200 GLY A N 1
ATOM 1589 C CA . GLY A 1 200 ? 5.387 -33.406 -19.594 1 87.25 200 GLY A CA 1
ATOM 1590 C C . GLY A 1 200 ? 5.539 -34.219 -18.312 1 87.25 200 GLY A C 1
ATOM 1591 O O . GLY A 1 200 ? 6.309 -35.188 -18.281 1 87.25 200 GLY A O 1
ATOM 1592 N N . GLN A 1 201 ? 4.812 -33.875 -17.25 1 85.94 201 GLN A N 1
ATOM 1593 C CA . GLN A 1 201 ? 4.859 -34.562 -15.961 1 85.94 201 GLN A CA 1
ATOM 1594 C C . GLN A 1 201 ? 3.703 -35.531 -15.805 1 85.94 201 GLN A C 1
ATOM 1596 O O . GLN A 1 201 ? 2.717 -35.469 -16.547 1 85.94 201 GLN A O 1
ATOM 1601 N N . PRO A 1 202 ? 3.996 -36.5 -14.93 1 86 202 PRO A N 1
ATOM 1602 C CA . PRO A 1 202 ? 2.814 -37.312 -14.609 1 86 202 PRO A CA 1
ATOM 1603 C C . PRO A 1 202 ? 1.677 -36.5 -14.023 1 86 202 PRO A C 1
ATOM 1605 O O . PRO A 1 202 ? 1.896 -35.688 -13.094 1 86 202 PRO A O 1
ATOM 1608 N N . LEU A 1 203 ? 0.565 -36.5 -14.68 1 91.81 203 LEU A N 1
ATOM 1609 C CA . LEU A 1 203 ? -0.603 -35.75 -14.242 1 91.81 203 LEU A CA 1
ATOM 1610 C C . LEU A 1 203 ? -1.727 -36.688 -13.812 1 91.81 203 LEU A C 1
ATOM 1612 O O . LEU A 1 203 ? -2.576 -37.031 -14.625 1 91.81 203 LEU A O 1
ATOM 1616 N N . GLN A 1 204 ? -1.664 -37.031 -12.531 1 91.94 204 GLN A N 1
ATOM 1617 C CA . GLN A 1 204 ? -2.736 -37.844 -11.961 1 91.94 204 GLN A CA 1
ATOM 1618 C C . GLN A 1 204 ? -3.807 -36.969 -11.32 1 91.94 204 GLN A C 1
ATOM 1620 O O . GLN A 1 204 ? -3.494 -35.938 -10.703 1 91.94 204 GLN A O 1
ATOM 1625 N N . LEU A 1 205 ? -5.043 -37.406 -11.5 1 93.56 205 LEU A N 1
ATOM 1626 C CA . LEU A 1 205 ? -6.176 -36.656 -10.953 1 93.56 205 LEU A CA 1
ATOM 1627 C C . LEU A 1 205 ? -5.969 -36.375 -9.477 1 93.56 205 LEU A C 1
ATOM 1629 O O . LEU A 1 205 ? -6.195 -35.25 -9.023 1 93.56 205 LEU A O 1
ATOM 1633 N N . GLU A 1 206 ? -5.492 -37.344 -8.727 1 91.81 206 GLU A N 1
ATOM 1634 C CA . GLU A 1 206 ? -5.324 -37.25 -7.281 1 91.81 206 GLU A CA 1
ATOM 1635 C C . GLU A 1 206 ? -4.277 -36.188 -6.938 1 91.81 206 GLU A C 1
ATOM 1637 O O . GLU A 1 206 ? -4.465 -35.406 -6.004 1 91.81 206 GLU A O 1
ATOM 1642 N N . GLU A 1 207 ? -3.186 -36.188 -7.637 1 88.88 207 GLU A N 1
ATOM 1643 C CA . GLU A 1 207 ? -2.102 -35.25 -7.379 1 88.88 207 GLU A CA 1
ATOM 1644 C C . GLU A 1 207 ? -2.529 -33.812 -7.691 1 88.88 207 GLU A C 1
ATOM 1646 O O . GLU A 1 207 ? -2.209 -32.875 -6.941 1 88.88 207 GLU A O 1
ATOM 1651 N N . VAL A 1 208 ? -3.225 -33.656 -8.82 1 90.12 208 VAL A N 1
ATOM 1652 C CA . VAL A 1 208 ? -3.686 -32.312 -9.219 1 90.12 208 VAL A CA 1
ATOM 1653 C C . VAL A 1 208 ? -4.754 -31.828 -8.242 1 90.12 208 VAL A C 1
ATOM 1655 O O . VAL A 1 208 ? -4.762 -30.656 -7.852 1 90.12 208 VAL A O 1
ATOM 1658 N N . ALA A 1 209 ? -5.664 -32.719 -7.855 1 90.38 209 ALA A N 1
ATOM 1659 C CA . ALA A 1 209 ? -6.684 -32.375 -6.871 1 90.38 209 ALA A CA 1
ATOM 1660 C C . ALA A 1 209 ? -6.051 -31.922 -5.559 1 90.38 209 ALA A C 1
ATOM 1662 O O . ALA A 1 209 ? -6.461 -30.906 -4.98 1 90.38 209 ALA A O 1
ATOM 1663 N N . THR A 1 210 ? -5.027 -32.656 -5.125 1 86.06 210 THR A N 1
ATOM 1664 C CA . THR A 1 210 ? -4.312 -32.312 -3.896 1 86.06 210 THR A CA 1
ATOM 1665 C C . THR A 1 210 ? -3.674 -30.922 -4.004 1 86.06 210 THR A C 1
ATOM 1667 O O . THR A 1 210 ? -3.717 -30.141 -3.053 1 86.06 210 THR A O 1
ATOM 1670 N N . TYR A 1 211 ? -3.121 -30.641 -5.152 1 85.81 211 TYR A N 1
ATOM 1671 C CA . TYR A 1 211 ? -2.49 -29.359 -5.398 1 85.81 211 TYR A CA 1
ATOM 1672 C C . TYR A 1 211 ? -3.479 -28.219 -5.18 1 85.81 211 TYR A C 1
ATOM 1674 O O . TYR A 1 211 ? -3.107 -27.156 -4.684 1 85.81 211 TYR A O 1
ATOM 1682 N N . PHE A 1 212 ? -4.684 -28.391 -5.473 1 84.19 212 PHE A N 1
ATOM 1683 C CA . PHE A 1 212 ? -5.695 -27.344 -5.387 1 84.19 212 PHE A CA 1
ATOM 1684 C C . PHE A 1 212 ? -6.559 -27.516 -4.145 1 84.19 212 PHE A C 1
ATOM 1686 O O . PHE A 1 212 ? -7.602 -26.875 -4.012 1 84.19 212 PHE A O 1
ATOM 1693 N N . TYR A 1 213 ? -6.199 -28.469 -3.273 1 80.69 213 TYR A N 1
ATOM 1694 C CA . TYR A 1 213 ? -6.875 -28.734 -2.008 1 80.69 213 TYR A CA 1
ATOM 1695 C C . TYR A 1 213 ? -8.32 -29.156 -2.24 1 80.69 213 TYR A C 1
ATOM 1697 O O . TYR A 1 213 ? -9.234 -28.688 -1.557 1 80.69 213 TYR A O 1
ATOM 1705 N N . LEU A 1 214 ? -8.508 -30 -3.225 1 85.75 214 LEU A N 1
ATOM 1706 C CA . LEU A 1 214 ? -9.797 -30.578 -3.557 1 85.75 214 LEU A CA 1
ATOM 1707 C C . LEU A 1 214 ? -9.758 -32.094 -3.441 1 85.75 214 LEU A C 1
ATOM 1709 O O . LEU A 1 214 ? -8.68 -32.688 -3.426 1 85.75 214 LEU A O 1
ATOM 1713 N N . SER A 1 215 ? -10.914 -32.656 -3.312 1 91.12 215 SER A N 1
ATOM 1714 C CA . SER A 1 215 ? -10.992 -34.094 -3.494 1 91.12 215 SER A CA 1
ATOM 1715 C C . SER A 1 215 ? -10.922 -34.469 -4.973 1 91.12 215 SER A C 1
ATOM 1717 O O . SER A 1 215 ? -11.32 -33.688 -5.836 1 91.12 215 SER A O 1
ATOM 1719 N N . SER A 1 216 ? -10.406 -35.656 -5.203 1 93.94 216 SER A N 1
ATOM 1720 C CA . SER A 1 216 ? -10.375 -36.188 -6.574 1 93.94 216 SER A CA 1
ATOM 1721 C C . SER A 1 216 ? -11.773 -36.219 -7.184 1 93.94 216 SER A C 1
ATOM 1723 O O . SER A 1 216 ? -11.945 -35.906 -8.367 1 93.94 216 SER A O 1
ATOM 1725 N N . ARG A 1 217 ? -12.688 -36.531 -6.344 1 94.5 217 ARG A N 1
ATOM 1726 C CA . ARG A 1 217 ? -14.07 -36.625 -6.809 1 94.5 217 ARG A CA 1
ATOM 1727 C C . ARG A 1 217 ? -14.578 -35.25 -7.254 1 94.5 217 ARG A C 1
ATOM 1729 O O . ARG A 1 217 ? -15.234 -35.125 -8.289 1 94.5 217 ARG A O 1
ATOM 1736 N N . HIS A 1 218 ? -14.336 -34.344 -6.508 1 93 218 HIS A N 1
ATOM 1737 C CA . HIS A 1 218 ? -14.797 -33 -6.816 1 93 218 HIS A CA 1
ATOM 1738 C C . HIS A 1 218 ? -14.148 -32.469 -8.094 1 93 218 HIS A C 1
ATOM 1740 O O . HIS A 1 218 ? -14.828 -31.891 -8.945 1 93 218 HIS A O 1
ATOM 1746 N N . LEU A 1 219 ? -12.852 -32.625 -8.234 1 93.25 219 LEU A N 1
ATOM 1747 C CA . LEU A 1 219 ? -12.172 -32.156 -9.445 1 93.25 219 LEU A CA 1
ATOM 1748 C C . LEU A 1 219 ? -12.695 -32.875 -10.672 1 93.25 219 LEU A C 1
ATOM 1750 O O . LEU A 1 219 ? -12.938 -32.281 -11.711 1 93.25 219 LEU A O 1
ATOM 1754 N N . ALA A 1 220 ? -12.836 -34.125 -10.516 1 95.25 220 ALA A N 1
ATOM 1755 C CA . ALA A 1 220 ? -13.367 -34.906 -11.617 1 95.25 220 ALA A CA 1
ATOM 1756 C C . ALA A 1 220 ? -14.742 -34.406 -12.047 1 95.25 220 ALA A C 1
ATOM 1758 O O . ALA A 1 220 ? -15.031 -34.312 -13.242 1 95.25 220 ALA A O 1
ATOM 1759 N N . ARG A 1 221 ? -15.539 -34.094 -11.07 1 94 221 ARG A N 1
ATOM 1760 C CA . ARG A 1 221 ? -16.875 -33.594 -11.336 1 94 221 ARG A CA 1
ATOM 1761 C C . ARG A 1 221 ? -16.828 -32.281 -12.094 1 94 221 ARG A C 1
ATOM 1763 O O . ARG A 1 221 ? -17.609 -32.031 -13.008 1 94 221 ARG A O 1
ATOM 1770 N N . LEU A 1 222 ? -15.945 -31.469 -11.734 1 92.44 222 LEU A N 1
ATOM 1771 C CA . LEU A 1 222 ? -15.805 -30.172 -12.375 1 92.44 222 LEU A CA 1
ATOM 1772 C C . LEU A 1 222 ? -15.453 -30.328 -13.852 1 92.44 222 LEU A C 1
ATOM 1774 O O . LEU A 1 222 ? -16.016 -29.641 -14.703 1 92.44 222 LEU A O 1
ATOM 1778 N N . PHE A 1 223 ? -14.547 -31.172 -14.18 1 94.56 223 PHE A N 1
ATOM 1779 C CA . PHE A 1 223 ? -14.164 -31.422 -15.562 1 94.56 223 PHE A CA 1
ATOM 1780 C C . PHE A 1 223 ? -15.344 -31.953 -16.359 1 94.56 223 PHE A C 1
ATOM 1782 O O . PHE A 1 223 ? -15.594 -31.516 -17.484 1 94.56 223 PHE A O 1
ATOM 1789 N N . ARG A 1 224 ? -16.062 -32.812 -15.758 1 94.88 224 ARG A N 1
ATOM 1790 C CA . ARG A 1 224 ? -17.219 -33.375 -16.438 1 94.88 224 ARG A CA 1
ATOM 1791 C C . ARG A 1 224 ? -18.312 -32.344 -16.625 1 94.88 224 ARG A C 1
ATOM 1793 O O . ARG A 1 224 ? -18.875 -32.219 -17.719 1 94.88 224 ARG A O 1
ATOM 1800 N N . GLN A 1 225 ? -18.594 -31.672 -15.625 1 92.94 225 GLN A N 1
ATOM 1801 C CA . GLN A 1 225 ? -19.703 -30.734 -15.633 1 92.94 225 GLN A CA 1
ATOM 1802 C C . GLN A 1 225 ? -19.406 -29.516 -16.5 1 92.94 225 GLN A C 1
ATOM 1804 O O . GLN A 1 225 ? -20.281 -29.047 -17.234 1 92.94 225 GLN A O 1
ATOM 1809 N N . GLU A 1 226 ? -18.234 -29.078 -16.484 1 91.12 226 GLU A N 1
ATOM 1810 C CA . GLU A 1 226 ? -17.922 -27.797 -17.125 1 91.12 226 GLU A CA 1
ATOM 1811 C C . GLU A 1 226 ? -17.312 -28.016 -18.516 1 91.12 226 GLU A C 1
ATOM 1813 O O . GLU A 1 226 ? -17.484 -27.188 -19.406 1 91.12 226 GLU A O 1
ATOM 1818 N N . LEU A 1 227 ? -16.594 -29.109 -18.703 1 92.44 227 LEU A N 1
ATOM 1819 C CA . LEU A 1 227 ? -15.898 -29.312 -19.969 1 92.44 227 LEU A CA 1
ATOM 1820 C C . LEU A 1 227 ? -16.484 -30.5 -20.719 1 92.44 227 LEU A C 1
ATOM 1822 O O . LEU A 1 227 ? -16.172 -30.719 -21.891 1 92.44 227 LEU A O 1
ATOM 1826 N N . GLY A 1 228 ? -17.25 -31.297 -20.031 1 94.56 228 GLY A N 1
ATOM 1827 C CA . GLY A 1 228 ? -17.891 -32.438 -20.672 1 94.56 228 GLY A CA 1
ATOM 1828 C C . GLY A 1 228 ? -16.953 -33.594 -20.922 1 94.56 228 GLY A C 1
ATOM 1829 O O . GLY A 1 228 ? -17.188 -34.406 -21.797 1 94.56 228 GLY A O 1
ATOM 1830 N N . THR A 1 229 ? -15.852 -33.656 -20.219 1 95.31 229 THR A N 1
ATOM 1831 C CA . THR A 1 229 ? -14.859 -34.688 -20.406 1 95.31 229 THR A CA 1
ATOM 1832 C C . THR A 1 229 ? -14.234 -35.094 -19.062 1 95.31 229 THR A C 1
ATOM 1834 O O . THR A 1 229 ? -14.5 -34.469 -18.047 1 95.31 229 THR A O 1
ATOM 1837 N N . THR A 1 230 ? -13.562 -36.219 -19.016 1 96.12 230 THR A N 1
ATOM 1838 C CA . THR A 1 230 ? -12.844 -36.625 -17.812 1 96.12 230 THR A CA 1
ATOM 1839 C C . THR A 1 230 ? -11.484 -35.938 -17.75 1 96.12 230 THR A C 1
ATOM 1841 O O . THR A 1 230 ? -10.969 -35.438 -18.75 1 96.12 230 THR A O 1
ATOM 1844 N N . PHE A 1 231 ? -10.977 -35.875 -16.547 1 95.94 231 PHE A N 1
ATOM 1845 C CA . PHE A 1 231 ? -9.648 -35.312 -16.344 1 95.94 231 PHE A CA 1
ATOM 1846 C C . PHE A 1 231 ? -8.625 -36 -17.234 1 95.94 231 PHE A C 1
ATOM 1848 O O . PHE A 1 231 ? -7.848 -35.344 -17.922 1 95.94 231 PHE A O 1
ATOM 1855 N N . THR A 1 232 ? -8.609 -37.312 -17.281 1 94.81 232 THR A N 1
ATOM 1856 C CA . THR A 1 232 ? -7.645 -38.125 -18.016 1 94.81 232 THR A CA 1
ATOM 1857 C C . THR A 1 232 ? -7.766 -37.844 -19.516 1 94.81 232 THR A C 1
ATOM 1859 O O . THR A 1 232 ? -6.758 -37.688 -20.219 1 94.81 232 THR A O 1
ATOM 1862 N N . ALA A 1 233 ? -8.953 -37.812 -19.984 1 94.81 233 ALA A N 1
ATOM 1863 C CA . ALA A 1 233 ? -9.18 -37.531 -21.406 1 94.81 233 ALA A CA 1
ATOM 1864 C C . ALA A 1 233 ? -8.719 -36.125 -21.766 1 94.81 233 ALA A C 1
ATOM 1866 O O . ALA A 1 233 ? -8.148 -35.906 -22.844 1 94.81 233 ALA A O 1
ATOM 1867 N N . TYR A 1 234 ? -9.055 -35.25 -20.906 1 95.31 234 TYR A N 1
ATOM 1868 C CA . TYR A 1 234 ? -8.625 -33.875 -21.125 1 95.31 234 TYR A CA 1
ATOM 1869 C C . TYR A 1 234 ? -7.109 -33.781 -21.234 1 95.31 234 TYR A C 1
ATOM 1871 O O . TYR A 1 234 ? -6.59 -33.156 -22.156 1 95.31 234 TYR A O 1
ATOM 1879 N N . VAL A 1 235 ? -6.367 -34.375 -20.312 1 95.44 235 VAL A N 1
ATOM 1880 C CA . VAL A 1 235 ? -4.91 -34.375 -20.297 1 95.44 235 VAL A CA 1
ATOM 1881 C C . VAL A 1 235 ? -4.371 -34.969 -21.594 1 95.44 235 VAL A C 1
ATOM 1883 O O . VAL A 1 235 ? -3.467 -34.438 -22.219 1 95.44 235 VAL A O 1
ATOM 1886 N N . GLN A 1 236 ? -4.891 -36.094 -21.969 1 94.44 236 GLN A N 1
ATOM 1887 C CA . GLN A 1 236 ? -4.453 -36.781 -23.188 1 94.44 236 GLN A CA 1
ATOM 1888 C C . GLN A 1 236 ? -4.637 -35.875 -24.406 1 94.44 236 GLN A C 1
ATOM 1890 O O . GLN A 1 236 ? -3.752 -35.781 -25.266 1 94.44 236 GLN A O 1
ATOM 1895 N N . THR A 1 237 ? -5.789 -35.281 -24.484 1 93.62 237 THR A N 1
ATOM 1896 C CA . THR A 1 237 ? -6.078 -34.375 -25.594 1 93.62 237 THR A CA 1
ATOM 1897 C C . THR A 1 237 ? -5.078 -33.219 -25.641 1 93.62 237 THR A C 1
ATOM 1899 O O . THR A 1 237 ? -4.559 -32.875 -26.703 1 93.62 237 THR A O 1
ATOM 1902 N N . ARG A 1 238 ? -4.824 -32.656 -24.484 1 94.38 238 ARG A N 1
ATOM 1903 C CA . ARG A 1 238 ? -3.887 -31.531 -24.406 1 94.38 238 ARG A CA 1
ATOM 1904 C C . ARG A 1 238 ? -2.482 -31.969 -24.812 1 94.38 238 ARG A C 1
ATOM 1906 O O . ARG A 1 238 ? -1.76 -31.219 -25.484 1 94.38 238 ARG A O 1
ATOM 1913 N N . ARG A 1 239 ? -2.09 -33.125 -24.375 1 94.69 239 ARG A N 1
ATOM 1914 C CA . ARG A 1 239 ? -0.791 -33.688 -24.75 1 94.69 239 ARG A CA 1
ATOM 1915 C C . ARG A 1 239 ? -0.688 -33.875 -26.25 1 94.69 239 ARG A C 1
ATOM 1917 O O . ARG A 1 239 ? 0.333 -33.531 -26.859 1 94.69 239 ARG A O 1
ATOM 1924 N N . LEU A 1 240 ? -1.705 -34.344 -26.844 1 93.44 240 LEU A N 1
ATOM 1925 C CA . LEU A 1 240 ? -1.722 -34.562 -28.281 1 93.44 240 LEU A CA 1
ATOM 1926 C C . LEU A 1 240 ? -1.655 -33.25 -29.047 1 93.44 240 LEU A C 1
ATOM 1928 O O . LEU A 1 240 ? -0.951 -33.156 -30.047 1 93.44 240 LEU A O 1
ATOM 1932 N N . GLN A 1 241 ? -2.406 -32.344 -28.609 1 92.5 241 GLN A N 1
ATOM 1933 C CA . GLN A 1 241 ? -2.381 -31.031 -29.234 1 92.5 241 GLN A CA 1
ATOM 1934 C C . GLN A 1 241 ? -0.986 -30.406 -29.156 1 92.5 241 GLN A C 1
ATOM 1936 O O . GLN A 1 241 ? -0.51 -29.828 -30.141 1 92.5 241 GLN A O 1
ATOM 1941 N N . GLU A 1 242 ? -0.406 -30.531 -28.031 1 92.62 242 GLU A N 1
ATOM 1942 C CA . GLU A 1 242 ? 0.952 -30.031 -27.859 1 92.62 242 GLU A CA 1
ATOM 1943 C C . GLU A 1 242 ? 1.936 -30.781 -28.75 1 92.62 242 GLU A C 1
ATOM 1945 O O . GLU A 1 242 ? 2.84 -30.188 -29.328 1 92.62 242 GLU A O 1
ATOM 1950 N N . ALA A 1 243 ? 1.765 -32 -28.844 1 93.19 243 ALA A N 1
ATOM 1951 C CA . ALA A 1 243 ? 2.604 -32.812 -29.719 1 93.19 243 ALA A CA 1
ATOM 1952 C C . ALA A 1 243 ? 2.465 -32.375 -31.172 1 93.19 243 ALA A C 1
ATOM 1954 O O . ALA A 1 243 ? 3.463 -32.25 -31.891 1 93.19 243 ALA A O 1
ATOM 1955 N N . ALA A 1 244 ? 1.271 -32.156 -31.578 1 91.5 244 ALA A N 1
ATOM 1956 C CA . ALA A 1 244 ? 1.021 -31.672 -32.938 1 91.5 244 ALA A CA 1
ATOM 1957 C C . ALA A 1 244 ? 1.721 -30.328 -33.188 1 91.5 244 ALA A C 1
ATOM 1959 O O . ALA A 1 244 ? 2.326 -30.125 -34.219 1 91.5 244 ALA A O 1
ATOM 1960 N N . ARG A 1 245 ? 1.591 -29.516 -32.219 1 90.25 245 ARG A N 1
ATOM 1961 C CA . ARG A 1 245 ? 2.25 -28.219 -32.344 1 90.25 245 ARG A CA 1
ATOM 1962 C C . ARG A 1 245 ? 3.76 -28.375 -32.469 1 90.25 245 ARG A C 1
ATOM 1964 O O . ARG A 1 245 ? 4.371 -27.766 -33.375 1 90.25 245 ARG A O 1
ATOM 1971 N N . LEU A 1 246 ? 4.336 -29.234 -31.641 1 91.62 246 LEU A N 1
ATOM 1972 C CA . LEU A 1 246 ? 5.777 -29.453 -31.656 1 91.62 246 LEU A CA 1
ATOM 1973 C C . LEU A 1 246 ? 6.211 -30.094 -32.969 1 91.62 246 LEU A C 1
ATOM 1975 O O . LEU A 1 246 ? 7.289 -29.797 -33.5 1 91.62 246 LEU A O 1
ATOM 1979 N N . LEU A 1 247 ? 5.41 -30.938 -33.5 1 91.69 247 LEU A N 1
ATOM 1980 C CA . LEU A 1 247 ? 5.707 -31.562 -34.781 1 91.69 247 LEU A CA 1
ATOM 1981 C C . LEU A 1 247 ? 5.734 -30.516 -35.906 1 91.69 247 LEU A C 1
ATOM 1983 O O . LEU A 1 247 ? 6.562 -30.609 -36.812 1 91.69 247 LEU A O 1
ATOM 1987 N N . ARG A 1 248 ? 4.906 -29.531 -35.781 1 87.81 248 ARG A N 1
ATOM 1988 C CA . ARG A 1 248 ? 4.789 -28.516 -36.812 1 87.81 248 ARG A CA 1
ATOM 1989 C C . ARG A 1 248 ? 5.867 -27.453 -36.625 1 87.81 248 ARG A C 1
ATOM 1991 O O . ARG A 1 248 ? 6.367 -26.906 -37.625 1 87.81 248 ARG A O 1
ATOM 1998 N N . GLU A 1 249 ? 6.219 -27.234 -35.406 1 89.06 249 GLU A N 1
ATOM 1999 C CA . GLU A 1 249 ? 6.938 -25.984 -35.156 1 89.06 249 GLU A CA 1
ATOM 2000 C C . GLU A 1 249 ? 8.359 -26.25 -34.656 1 89.06 249 GLU A C 1
ATOM 2002 O O . GLU A 1 249 ? 9.141 -25.328 -34.469 1 89.06 249 GLU A O 1
ATOM 2007 N N . SER A 1 250 ? 8.703 -27.5 -34.438 1 89.56 250 SER A N 1
ATOM 2008 C CA . SER A 1 250 ? 10.031 -27.797 -33.938 1 89.56 250 SER A CA 1
ATOM 2009 C C . SER A 1 250 ? 10.719 -28.875 -34.75 1 89.56 250 SER A C 1
ATOM 2011 O O . SER A 1 250 ? 10.109 -29.438 -35.688 1 89.56 250 SER A O 1
ATOM 2013 N N . GLU A 1 251 ? 11.977 -29.141 -34.531 1 91.25 251 GLU A N 1
ATOM 2014 C CA . GLU A 1 251 ? 12.742 -30.188 -35.188 1 91.25 251 GLU A CA 1
ATOM 2015 C C . GLU A 1 251 ? 12.992 -31.359 -34.219 1 91.25 251 GLU A C 1
ATOM 2017 O O . GLU A 1 251 ? 13.883 -32.188 -34.469 1 91.25 251 GLU A O 1
ATOM 2022 N N . LEU A 1 252 ? 12.211 -31.391 -33.188 1 92.5 252 LEU A N 1
ATOM 2023 C CA . LEU A 1 252 ? 12.383 -32.469 -32.219 1 92.5 252 LEU A CA 1
ATOM 2024 C C . LEU A 1 252 ? 12.008 -33.812 -32.812 1 92.5 252 LEU A C 1
ATOM 2026 O O . LEU A 1 252 ? 11.062 -33.906 -33.594 1 92.5 252 LEU A O 1
ATOM 2030 N N . SER A 1 253 ? 12.766 -34.812 -32.375 1 93.88 253 SER A N 1
ATOM 2031 C CA . SER A 1 253 ? 12.414 -36.156 -32.812 1 93.88 253 SER A CA 1
ATOM 2032 C C . SER A 1 253 ? 11.094 -36.594 -32.219 1 93.88 253 SER A C 1
ATOM 2034 O O . SER A 1 253 ? 10.625 -36.031 -31.219 1 93.88 253 SER A O 1
ATOM 2036 N N . VAL A 1 254 ? 10.523 -37.562 -32.781 1 93.69 254 VAL A N 1
ATOM 2037 C CA . VAL A 1 254 ? 9.273 -38.125 -32.281 1 93.69 254 VAL A CA 1
ATOM 2038 C C . VAL A 1 254 ? 9.477 -38.625 -30.844 1 93.69 254 VAL A C 1
ATOM 2040 O O . VAL A 1 254 ? 8.586 -38.469 -30 1 93.69 254 VAL A O 1
ATOM 2043 N N . LYS A 1 255 ? 10.664 -39.125 -30.609 1 93.62 255 LYS A N 1
ATOM 2044 C CA . LYS A 1 255 ? 10.984 -39.594 -29.25 1 93.62 255 LYS A CA 1
ATOM 2045 C C . LYS A 1 255 ? 11.031 -38.438 -28.266 1 93.62 255 LYS A C 1
ATOM 2047 O O . LYS A 1 255 ? 10.477 -38.5 -27.172 1 93.62 255 LYS A O 1
ATOM 2052 N N . GLN A 1 256 ? 11.664 -37.438 -28.688 1 92.38 256 GLN A N 1
ATOM 2053 C CA . GLN A 1 256 ? 11.766 -36.25 -27.844 1 92.38 256 GLN A CA 1
ATOM 2054 C C . GLN A 1 256 ? 10.391 -35.625 -27.562 1 92.38 256 GLN A C 1
ATOM 2056 O O . GLN A 1 256 ? 10.117 -35.188 -26.453 1 92.38 256 GLN A O 1
ATOM 2061 N N . ILE A 1 257 ? 9.547 -35.625 -28.547 1 93.19 257 ILE A N 1
ATOM 2062 C CA . ILE A 1 257 ? 8.203 -35.094 -28.422 1 93.19 257 ILE A CA 1
ATOM 2063 C C . ILE A 1 257 ? 7.363 -35.969 -27.484 1 93.19 257 ILE A C 1
ATOM 2065 O O . ILE A 1 257 ? 6.633 -35.438 -26.641 1 93.19 257 ILE A O 1
ATOM 2069 N N . ALA A 1 258 ? 7.48 -37.25 -27.625 1 93.44 258 ALA A N 1
ATOM 2070 C CA . ALA A 1 258 ? 6.77 -38.188 -26.734 1 93.44 258 ALA A CA 1
ATOM 2071 C C . ALA A 1 258 ? 7.148 -37.938 -25.281 1 93.44 258 ALA A C 1
ATOM 2073 O O . ALA A 1 258 ? 6.285 -37.906 -24.406 1 93.44 258 ALA A O 1
ATOM 2074 N N . ASP A 1 259 ? 8.406 -37.688 -25.094 1 89.88 259 ASP A N 1
ATOM 2075 C CA . ASP A 1 259 ? 8.914 -37.438 -23.75 1 89.88 259 ASP A CA 1
ATOM 2076 C C . ASP A 1 259 ? 8.43 -36.062 -23.234 1 89.88 259 ASP A C 1
ATOM 2078 O O . ASP A 1 259 ? 7.969 -35.969 -22.094 1 89.88 259 ASP A O 1
ATOM 2082 N N . ALA A 1 260 ? 8.453 -35.125 -24.062 1 88.94 260 ALA A N 1
ATOM 2083 C CA . ALA A 1 260 ? 8.117 -33.75 -23.688 1 88.94 260 ALA A CA 1
ATOM 2084 C C . ALA A 1 260 ? 6.625 -33.594 -23.391 1 88.94 260 ALA A C 1
ATOM 2086 O O . ALA A 1 260 ? 6.215 -32.75 -22.609 1 88.94 260 ALA A O 1
ATOM 2087 N N . THR A 1 261 ? 5.887 -34.438 -24 1 92.25 261 THR A N 1
ATOM 2088 C CA . THR A 1 261 ? 4.441 -34.312 -23.859 1 92.25 261 THR A CA 1
ATOM 2089 C C . THR A 1 261 ? 3.904 -35.344 -22.875 1 92.25 261 THR A C 1
ATOM 2091 O O . THR A 1 261 ? 2.693 -35.438 -22.656 1 92.25 261 THR A O 1
ATOM 2094 N N . GLY A 1 262 ? 4.762 -36.219 -22.359 1 90.44 262 GLY A N 1
ATOM 2095 C CA . GLY A 1 262 ? 4.387 -37.062 -21.219 1 90.44 262 GLY A CA 1
ATOM 2096 C C . GLY A 1 262 ? 3.861 -38.406 -21.641 1 90.44 262 GLY A C 1
ATOM 2097 O O . GLY A 1 262 ? 3.26 -39.125 -20.828 1 90.44 262 GLY A O 1
ATOM 2098 N N . PHE A 1 263 ? 3.998 -38.844 -22.812 1 91.19 263 PHE A N 1
ATOM 2099 C CA . PHE A 1 263 ? 3.514 -40.156 -23.234 1 91.19 263 PHE A CA 1
ATOM 2100 C C . PHE A 1 263 ? 4.484 -41.25 -22.828 1 91.19 263 PHE A C 1
ATOM 2102 O O . PHE A 1 263 ? 4.098 -42.406 -22.703 1 91.19 263 PHE A O 1
ATOM 2109 N N . GLY A 1 264 ? 5.695 -40.875 -22.625 1 84.81 264 GLY A N 1
ATOM 2110 C CA . GLY A 1 264 ? 6.691 -41.781 -22.109 1 84.81 264 GLY A CA 1
ATOM 2111 C C . GLY A 1 264 ? 7.289 -42.688 -23.172 1 84.81 264 GLY A C 1
ATOM 2112 O O . GLY A 1 264 ? 8.5 -42.938 -23.188 1 84.81 264 GLY A O 1
ATOM 2113 N N . THR A 1 265 ? 6.453 -43.312 -24.031 1 90.44 265 THR A N 1
ATOM 2114 C CA . THR A 1 265 ? 7.004 -44.156 -25.078 1 90.44 265 THR A CA 1
ATOM 2115 C C . THR A 1 265 ? 6.504 -43.75 -26.453 1 90.44 265 THR A C 1
ATOM 2117 O O . THR A 1 265 ? 5.367 -43.281 -26.594 1 90.44 265 THR A O 1
ATOM 2120 N N . VAL A 1 266 ? 7.422 -43.969 -27.391 1 92.5 266 VAL A N 1
ATOM 2121 C CA . VAL A 1 266 ? 7.117 -43.594 -28.766 1 92.5 266 VAL A CA 1
ATOM 2122 C C . VAL A 1 266 ? 5.949 -44.438 -29.281 1 92.5 266 VAL A C 1
ATOM 2124 O O . VAL A 1 266 ? 5.078 -43.938 -30 1 92.5 266 VAL A O 1
ATOM 2127 N N . HIS A 1 267 ? 5.965 -45.656 -28.859 1 93.5 267 HIS A N 1
ATOM 2128 C CA . HIS A 1 267 ? 4.914 -46.562 -29.312 1 93.5 267 HIS A CA 1
ATOM 2129 C C . HIS A 1 267 ? 3.541 -46.094 -28.844 1 93.5 267 HIS A C 1
ATOM 2131 O O . HIS A 1 267 ? 2.604 -46.031 -29.641 1 93.5 267 HIS A O 1
ATOM 2137 N N . TYR A 1 268 ? 3.48 -45.812 -27.609 1 93.25 268 TYR A N 1
ATOM 2138 C CA . TYR A 1 268 ? 2.225 -45.344 -27.031 1 93.25 268 TYR A CA 1
ATOM 2139 C C . TYR A 1 268 ? 1.796 -44.031 -27.641 1 93.25 268 TYR A C 1
ATOM 2141 O O . TYR A 1 268 ? 0.628 -43.844 -28 1 93.25 268 TYR A O 1
ATOM 2149 N N . PHE A 1 269 ? 2.719 -43.156 -27.797 1 94.88 269 PHE A N 1
ATOM 2150 C CA . PHE A 1 269 ? 2.48 -41.875 -28.406 1 94.88 269 PHE A CA 1
ATOM 2151 C C . PHE A 1 269 ? 1.965 -42.031 -29.844 1 94.88 269 PHE A C 1
ATOM 2153 O O . PHE A 1 269 ? 0.944 -41.438 -30.203 1 94.88 269 PHE A O 1
ATOM 2160 N N . THR A 1 270 ? 2.641 -42.719 -30.594 1 93.56 270 THR A N 1
ATOM 2161 C CA . THR A 1 270 ? 2.301 -42.906 -32 1 93.56 270 THR A CA 1
ATOM 2162 C C . THR A 1 270 ? 0.899 -43.469 -32.156 1 93.56 270 THR A C 1
ATOM 2164 O O . THR A 1 270 ? 0.122 -43.031 -33 1 93.56 270 THR A O 1
ATOM 2167 N N . ARG A 1 271 ? 0.614 -44.438 -31.344 1 94.5 271 ARG A N 1
ATOM 2168 C CA . ARG A 1 271 ? -0.695 -45.094 -31.391 1 94.5 271 ARG A CA 1
ATOM 2169 C C . ARG A 1 271 ? -1.808 -44.094 -31.094 1 94.5 271 ARG A C 1
ATOM 2171 O O . ARG A 1 271 ? -2.779 -43.969 -31.844 1 94.5 271 ARG A O 1
ATOM 2178 N N . LEU A 1 272 ? -1.657 -43.375 -30.062 1 94.19 272 LEU A N 1
ATOM 2179 C CA . LEU A 1 272 ? -2.684 -42.438 -29.625 1 94.19 272 LEU A CA 1
ATOM 2180 C C . LEU A 1 272 ? -2.795 -41.281 -30.609 1 94.19 272 LEU A C 1
ATOM 2182 O O . LEU A 1 272 ? -3.895 -40.781 -30.875 1 94.19 272 LEU A O 1
ATOM 2186 N N . PHE A 1 273 ? -1.669 -40.812 -31.109 1 95.44 273 PHE A N 1
ATOM 2187 C CA . PHE A 1 273 ? -1.654 -39.719 -32.062 1 95.44 273 PHE A CA 1
ATOM 2188 C C . PHE A 1 273 ? -2.393 -40.094 -33.344 1 95.44 273 PHE A C 1
ATOM 2190 O O . PHE A 1 273 ? -3.203 -39.312 -33.844 1 95.44 273 PHE A O 1
ATOM 2197 N N . ARG A 1 274 ? -2.145 -41.281 -33.719 1 93.56 274 ARG A N 1
ATOM 2198 C CA . ARG A 1 274 ? -2.826 -41.75 -34.906 1 93.56 274 ARG A CA 1
ATOM 2199 C C . ARG A 1 274 ? -4.328 -41.875 -34.656 1 93.56 274 ARG A C 1
ATOM 2201 O O . ARG A 1 274 ? -5.129 -41.531 -35.531 1 93.56 274 ARG A O 1
ATOM 2208 N N . GLN A 1 275 ? -4.645 -42.406 -33.656 1 93.56 275 GLN A N 1
ATOM 2209 C CA . GLN A 1 275 ? -6.055 -42.562 -33.312 1 93.56 275 GLN A CA 1
ATOM 2210 C C . GLN A 1 275 ? -6.754 -41.188 -33.25 1 93.56 275 GLN A C 1
ATOM 2212 O O . GLN A 1 275 ? -7.902 -41.062 -33.688 1 93.56 275 GLN A O 1
ATOM 2217 N N . HIS A 1 276 ? -6.031 -40.219 -32.812 1 91.06 276 HIS A N 1
ATOM 2218 C CA . HIS A 1 276 ? -6.609 -38.875 -32.594 1 91.06 276 HIS A CA 1
ATOM 2219 C C . HIS A 1 276 ? -6.617 -38.062 -33.906 1 91.06 276 HIS A C 1
ATOM 2221 O O . HIS A 1 276 ? -7.57 -37.344 -34.188 1 91.06 276 HIS A O 1
ATOM 2227 N N . THR A 1 277 ? -5.562 -38.125 -34.75 1 90.5 277 THR A N 1
ATOM 2228 C CA . THR A 1 277 ? -5.418 -37.25 -35.906 1 90.5 277 THR A CA 1
ATOM 2229 C C . THR A 1 277 ? -5.664 -38.031 -37.188 1 90.5 277 THR A C 1
ATOM 2231 O O . THR A 1 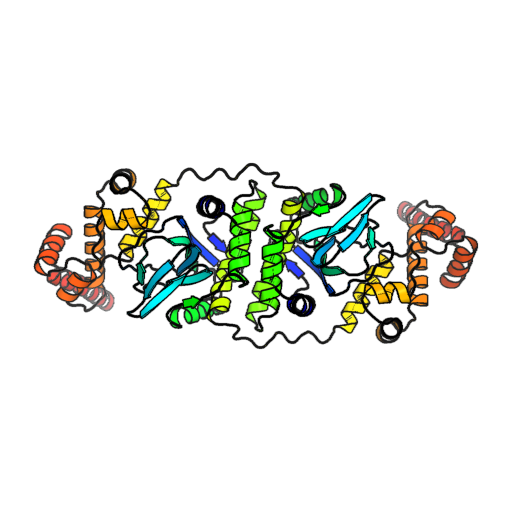277 ? -5.863 -37.406 -38.25 1 90.5 277 THR A O 1
ATOM 2234 N N . GLY A 1 278 ? -5.512 -39.312 -37.094 1 91.19 278 GLY A N 1
ATOM 2235 C CA . GLY A 1 278 ? -5.66 -40.125 -38.281 1 91.19 278 GLY A CA 1
ATOM 2236 C C . GLY A 1 278 ? -4.344 -40.406 -39 1 91.19 278 GLY A C 1
ATOM 2237 O O . GLY A 1 278 ? -4.293 -41.188 -39.938 1 91.19 278 GLY A O 1
ATOM 2238 N N . THR A 1 279 ? -3.293 -39.719 -38.562 1 91.75 279 THR A N 1
ATOM 2239 C CA . THR A 1 279 ? -1.99 -39.875 -39.219 1 91.75 279 THR A CA 1
ATOM 2240 C C . THR A 1 279 ? -0.89 -40.062 -38.156 1 91.75 279 THR A C 1
ATOM 2242 O O . THR A 1 279 ? -0.912 -39.438 -37.094 1 91.75 279 THR A O 1
ATOM 2245 N N . PRO A 1 280 ? 0.088 -40.938 -38.5 1 92.94 280 PRO A N 1
ATOM 2246 C CA . PRO A 1 280 ? 1.215 -41.062 -37.562 1 92.94 280 PRO A CA 1
ATOM 2247 C C . PRO A 1 280 ? 2.027 -39.781 -37.438 1 92.94 280 PRO A C 1
ATOM 2249 O O . PRO A 1 280 ? 2.061 -38.969 -38.375 1 92.94 280 PRO A O 1
ATOM 2252 N N . PRO A 1 281 ? 2.689 -39.625 -36.375 1 93.81 281 PRO A N 1
ATOM 2253 C CA . PRO A 1 281 ? 3.422 -38.375 -36.125 1 93.81 281 PRO A CA 1
ATOM 2254 C C . PRO A 1 281 ? 4.414 -38.062 -37.219 1 93.81 281 PRO A C 1
ATOM 2256 O O . PRO A 1 281 ? 4.484 -36.906 -37.656 1 93.81 281 PRO A O 1
ATOM 2259 N N . ALA A 1 282 ? 5.199 -39 -37.656 1 90.44 282 ALA A N 1
ATOM 2260 C CA . ALA A 1 282 ? 6.219 -38.75 -38.656 1 90.44 282 ALA A CA 1
ATOM 2261 C C . ALA A 1 282 ? 5.594 -38.25 -39.969 1 90.44 282 ALA A C 1
ATOM 2263 O O . ALA A 1 282 ? 6.125 -37.344 -40.594 1 90.44 282 ALA A O 1
ATOM 2264 N N . LEU A 1 283 ? 4.551 -38.875 -40.312 1 90.38 283 LEU A N 1
ATOM 2265 C CA . LEU A 1 283 ? 3.846 -38.469 -41.531 1 90.38 283 LEU A CA 1
ATOM 2266 C C . LEU A 1 283 ? 3.188 -37.094 -41.344 1 90.38 283 LEU A C 1
ATOM 2268 O O . LEU A 1 283 ? 3.164 -36.281 -42.281 1 90.38 283 LEU A O 1
ATOM 2272 N N . TYR A 1 284 ? 2.594 -36.906 -40.219 1 91.31 284 TYR A N 1
ATOM 2273 C CA . TYR A 1 284 ? 1.971 -35.625 -39.906 1 91.31 284 TYR A CA 1
ATOM 2274 C C . TYR A 1 284 ? 2.945 -34.469 -40.094 1 91.31 284 TYR A C 1
ATOM 2276 O O . TYR A 1 284 ? 2.588 -33.469 -40.688 1 91.31 284 TYR A O 1
ATOM 2284 N N . ARG A 1 285 ? 4.156 -34.562 -39.562 1 89.69 285 ARG A N 1
ATOM 2285 C CA . ARG A 1 285 ? 5.195 -33.562 -39.75 1 89.69 285 ARG A CA 1
ATOM 2286 C C . ARG A 1 285 ? 5.477 -33.312 -41.219 1 89.69 285 ARG A C 1
ATOM 2288 O O . ARG A 1 285 ? 5.598 -32.188 -41.656 1 89.69 285 ARG A O 1
ATOM 2295 N N . LYS A 1 286 ? 5.578 -34.375 -42 1 86 286 LYS A N 1
ATOM 2296 C CA . LYS A 1 286 ? 5.879 -34.281 -43.406 1 86 286 LYS A CA 1
ATOM 2297 C C . LYS A 1 286 ? 4.77 -33.562 -44.156 1 86 286 LYS A C 1
ATOM 2299 O O . LYS A 1 286 ? 5.043 -32.781 -45.094 1 86 286 LYS A O 1
ATOM 2304 N N . LEU A 1 287 ? 3.643 -33.812 -43.781 1 81.81 287 LEU A N 1
ATOM 2305 C CA . LEU A 1 287 ? 2.49 -33.219 -44.469 1 81.81 287 LEU A CA 1
ATOM 2306 C C . LEU A 1 287 ? 2.406 -31.719 -44.156 1 81.81 287 LEU A C 1
ATOM 2308 O O . LEU A 1 287 ? 1.991 -30.938 -45 1 81.81 287 LEU A O 1
ATOM 2312 N N . GLN A 1 288 ? 2.738 -31.281 -42.969 1 74.62 288 GLN A N 1
ATOM 2313 C CA . GLN A 1 288 ? 2.67 -29.875 -42.594 1 74.62 288 GLN A CA 1
ATOM 2314 C C . GLN A 1 288 ? 3.83 -29.094 -43.188 1 74.62 288 GLN A C 1
ATOM 2316 O O . GLN A 1 288 ? 3.686 -27.906 -43.5 1 74.62 288 GLN A O 1
ATOM 2321 N N . GLY A 1 289 ? 4.969 -29.641 -43.188 1 62.47 289 GLY A N 1
ATOM 2322 C CA . GLY A 1 289 ? 6.078 -29.047 -43.938 1 62.47 289 GLY A CA 1
ATOM 2323 C C . GLY A 1 289 ? 5.785 -28.859 -45.406 1 62.47 289 GLY A C 1
ATOM 2324 O O . GLY A 1 289 ? 6.246 -27.891 -46 1 62.47 289 GLY A O 1
ATOM 2325 N N . TRP A 1 290 ? 5.098 -29.828 -45.906 1 54.09 290 TRP A N 1
ATOM 2326 C CA . TRP A 1 290 ? 4.703 -29.75 -47.281 1 54.09 290 TRP A CA 1
ATOM 2327 C C . TRP A 1 290 ? 3.652 -28.656 -47.5 1 54.09 290 TRP A C 1
ATOM 2329 O O . TRP A 1 290 ? 3.668 -27.953 -48.531 1 54.09 290 TRP A O 1
ATOM 2339 N N . ALA A 1 291 ? 2.773 -28.5 -46.594 1 52.34 291 ALA A N 1
ATOM 2340 C CA . ALA A 1 291 ? 1.789 -27.438 -46.719 1 52.34 291 ALA A CA 1
ATOM 2341 C C . ALA A 1 291 ? 2.461 -26.062 -46.719 1 52.34 291 ALA A C 1
ATOM 2343 O O . ALA A 1 291 ? 2.029 -25.156 -47.438 1 52.34 291 ALA A O 1
ATOM 2344 N N . ASP A 1 292 ? 3.443 -25.953 -45.969 1 50.06 292 ASP A N 1
ATOM 2345 C CA . ASP A 1 292 ? 4.215 -24.719 -45.969 1 50.06 292 ASP A CA 1
ATOM 2346 C C . ASP A 1 292 ? 5.012 -24.578 -47.25 1 50.06 292 ASP A C 1
ATOM 2348 O O . ASP A 1 292 ? 5.16 -23.469 -47.781 1 50.06 292 ASP A O 1
ATOM 2352 N N . VAL A 1 293 ? 5.531 -25.656 -47.812 1 49.75 293 VAL A N 1
ATOM 2353 C CA . VAL A 1 293 ? 6.246 -25.625 -49.094 1 49.75 293 VAL A CA 1
ATOM 2354 C C . VAL A 1 293 ? 5.262 -25.375 -50.25 1 49.75 293 VAL A C 1
ATOM 2356 O O . VAL A 1 293 ? 5.574 -24.672 -51.188 1 49.75 293 VAL A O 1
ATOM 2359 N N . GLU A 1 294 ? 4.211 -26 -50.188 1 45.72 294 GLU A N 1
ATOM 2360 C CA . GLU A 1 294 ? 3.227 -25.734 -51.25 1 45.72 294 GLU A CA 1
ATOM 2361 C C . GLU A 1 294 ? 2.678 -24.312 -51.125 1 45.72 294 GLU A C 1
ATOM 2363 O O . GLU A 1 294 ? 2.424 -23.656 -52.125 1 45.72 294 GLU A O 1
ATOM 2368 N N . HIS A 1 295 ? 2.564 -23.812 -49.969 1 48.31 295 HIS A N 1
ATOM 2369 C CA . HIS A 1 295 ? 2.16 -22.422 -49.781 1 48.31 295 HIS A CA 1
ATOM 2370 C C . HIS A 1 295 ? 3.271 -21.469 -50.219 1 48.31 295 HIS A C 1
ATOM 2372 O O . HIS A 1 295 ? 3 -20.391 -50.75 1 48.31 295 HIS A O 1
ATOM 2378 N N . VAL A 1 296 ? 4.465 -21.844 -50.125 1 51.41 296 VAL A N 1
ATOM 2379 C CA . VAL A 1 296 ? 5.586 -21.078 -50.656 1 51.41 296 VAL A CA 1
ATOM 2380 C C . VAL A 1 296 ? 5.684 -21.281 -52.156 1 51.41 296 VAL A C 1
ATOM 2382 O O . VAL A 1 296 ? 5.965 -20.328 -52.906 1 51.41 296 VAL A O 1
ATOM 2385 N N . GLN A 1 297 ? 5.457 -22.422 -52.656 1 44.69 297 GLN A N 1
ATOM 2386 C CA . GLN A 1 297 ? 5.531 -22.641 -54.094 1 44.69 297 GLN A CA 1
ATOM 2387 C C . GLN A 1 297 ? 4.352 -21.984 -54.812 1 44.69 297 GLN A C 1
ATOM 2389 O O . GLN A 1 297 ? 4.496 -21.484 -55.938 1 44.69 297 GLN A O 1
ATOM 2394 N N . ILE A 1 298 ? 3.244 -21.922 -54.219 1 50.88 298 ILE A N 1
ATOM 2395 C CA . ILE A 1 298 ? 2.119 -21.25 -54.875 1 50.88 298 ILE A CA 1
ATOM 2396 C C . ILE A 1 298 ? 2.316 -19.734 -54.812 1 50.88 298 ILE A C 1
ATOM 2398 O O . ILE A 1 298 ? 1.896 -19.031 -55.75 1 50.88 298 ILE A O 1
ATOM 2402 N N . LYS A 1 299 ? 2.912 -19.156 -53.906 1 52.06 299 LYS A N 1
ATOM 2403 C CA . LYS A 1 299 ? 3.148 -17.719 -53.875 1 52.06 299 LYS A CA 1
ATOM 2404 C C . LYS A 1 299 ? 4.254 -17.312 -54.844 1 52.06 299 LYS A C 1
ATOM 2406 O O . LYS A 1 299 ? 4.449 -16.141 -55.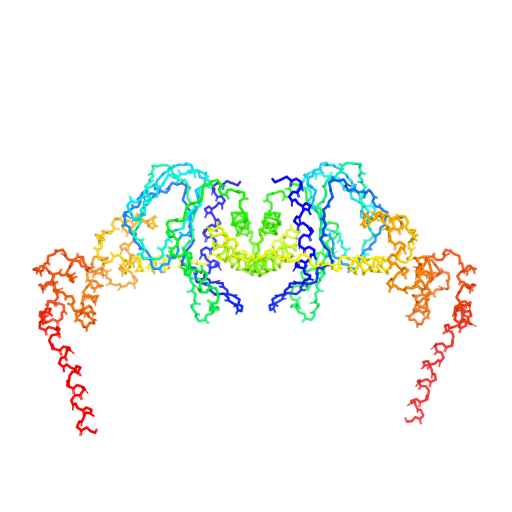125 1 52.06 299 LYS A O 1
ATOM 2411 N N . LYS A 1 300 ? 5.164 -18.203 -55.188 1 51.22 300 LYS A N 1
ATOM 2412 C CA . LYS A 1 300 ? 6.18 -17.844 -56.188 1 51.22 300 LYS A CA 1
ATOM 2413 C C . LYS A 1 300 ? 5.605 -17.891 -57.594 1 51.22 300 LYS A C 1
ATOM 2415 O O . LYS A 1 300 ? 6.23 -17.391 -58.531 1 51.22 300 LYS A O 1
ATOM 2420 N N . GLN A 1 301 ? 4.641 -18.688 -57.75 1 44.81 301 GLN A N 1
ATOM 2421 C CA . GLN A 1 301 ? 4.098 -18.719 -59.125 1 44.81 301 GLN A CA 1
ATOM 2422 C C . GLN A 1 301 ? 3.061 -17.625 -59.312 1 44.81 301 GLN A C 1
ATOM 2424 O O . GLN A 1 301 ? 2.615 -17.375 -60.438 1 44.81 301 GLN A O 1
ATOM 2429 N N . GLN A 1 302 ? 2.652 -16.906 -58.156 1 36.69 302 GLN A N 1
ATOM 2430 C CA . GLN A 1 302 ? 1.78 -15.773 -58.438 1 36.69 302 GLN A CA 1
ATOM 2431 C C . GLN A 1 302 ? 2.547 -14.453 -58.375 1 36.69 302 GLN A C 1
ATOM 2433 O O . GLN A 1 302 ? 3.428 -14.289 -57.531 1 36.69 302 GLN A O 1
ATOM 2438 N N . MET B 1 1 ? -1.396 -11.812 14.016 1 75.06 1 MET B N 1
ATOM 2439 C CA . MET B 1 1 ? -2.559 -12.242 13.242 1 75.06 1 MET B CA 1
ATOM 2440 C C . MET B 1 1 ? -2.707 -13.758 13.273 1 75.06 1 MET B C 1
ATOM 2442 O O . MET B 1 1 ? -1.723 -14.484 13.133 1 75.06 1 MET B O 1
ATOM 2446 N N . GLU B 1 2 ? -3.912 -14.18 13.484 1 81.12 2 GLU B N 1
ATOM 2447 C CA . GLU B 1 2 ? -4.203 -15.602 13.57 1 81.12 2 GLU B CA 1
ATOM 2448 C C . GLU B 1 2 ? -4.367 -16.219 12.18 1 81.12 2 GLU B C 1
ATOM 2450 O O . GLU B 1 2 ? -4.711 -15.516 11.227 1 81.12 2 GLU B O 1
ATOM 2455 N N . TYR B 1 3 ? -4.051 -17.469 12.117 1 81.31 3 TYR B N 1
ATOM 2456 C CA . TYR B 1 3 ? -4.109 -18.156 10.836 1 81.31 3 TYR B CA 1
ATOM 2457 C C . TYR B 1 3 ? -5.488 -18.016 10.203 1 81.31 3 TYR B C 1
ATOM 2459 O O . TYR B 1 3 ? -5.605 -17.828 8.992 1 81.31 3 TYR B O 1
ATOM 2467 N N . GLU B 1 4 ? -6.465 -18.141 10.984 1 82.25 4 GLU B N 1
ATOM 2468 C CA . GLU B 1 4 ? -7.828 -18.078 10.469 1 82.25 4 GLU B CA 1
ATOM 2469 C C . GLU B 1 4 ? -8.062 -16.766 9.719 1 82.25 4 GLU B C 1
ATOM 2471 O O . GLU B 1 4 ? -8.781 -16.75 8.711 1 82.25 4 GLU B O 1
ATOM 2476 N N . THR B 1 5 ? -7.367 -15.805 10.156 1 84.69 5 THR B N 1
ATOM 2477 C CA . THR B 1 5 ? -7.461 -14.492 9.516 1 84.69 5 THR B CA 1
ATOM 2478 C C . THR B 1 5 ? -6.875 -14.539 8.109 1 84.69 5 THR B C 1
ATOM 2480 O O . THR B 1 5 ? -7.484 -14.039 7.16 1 84.69 5 THR B O 1
ATOM 2483 N N . PHE B 1 6 ? -5.836 -15.242 7.957 1 88.88 6 PHE B N 1
ATOM 2484 C CA . PHE B 1 6 ? -5.172 -15.328 6.66 1 88.88 6 PHE B CA 1
ATOM 2485 C C . PHE B 1 6 ? -6 -16.156 5.68 1 88.88 6 PHE B C 1
ATOM 2487 O O . PHE B 1 6 ? -6.113 -15.797 4.504 1 88.88 6 PHE B O 1
ATOM 2494 N N . GLU B 1 7 ? -6.523 -17.219 6.16 1 88.19 7 GLU B N 1
ATOM 2495 C CA . GLU B 1 7 ? -7.328 -18.078 5.305 1 88.19 7 GLU B CA 1
ATOM 2496 C C . GLU B 1 7 ? -8.562 -17.359 4.789 1 88.19 7 GLU B C 1
ATOM 2498 O O . GLU B 1 7 ? -8.859 -17.391 3.594 1 88.19 7 GLU B O 1
ATOM 2503 N N . GLN B 1 8 ? -9.25 -16.719 5.641 1 86.94 8 GLN B N 1
ATOM 2504 C CA . GLN B 1 8 ? -10.43 -15.945 5.258 1 86.94 8 GLN B CA 1
ATOM 2505 C C . GLN B 1 8 ? -10.062 -14.812 4.309 1 86.94 8 GLN B C 1
ATOM 2507 O O . GLN B 1 8 ? -10.773 -14.555 3.332 1 86.94 8 GLN B O 1
ATOM 2512 N N . ALA B 1 9 ? -8.984 -14.188 4.629 1 90.31 9 ALA B N 1
ATOM 2513 C CA . ALA B 1 9 ? -8.523 -13.078 3.791 1 90.31 9 ALA B CA 1
ATOM 2514 C C . ALA B 1 9 ? -8.211 -13.555 2.377 1 90.31 9 ALA B C 1
ATOM 2516 O O . ALA B 1 9 ? -8.586 -12.906 1.398 1 90.31 9 ALA B O 1
ATOM 2517 N N . ALA B 1 10 ? -7.5 -14.664 2.305 1 90.19 10 ALA B N 1
ATOM 2518 C CA . ALA B 1 10 ? -7.141 -15.203 0.997 1 90.19 10 ALA B CA 1
ATOM 2519 C C . ALA B 1 10 ? -8.383 -15.523 0.175 1 90.19 10 ALA B C 1
ATOM 2521 O O . ALA B 1 10 ? -8.422 -15.266 -1.03 1 90.19 10 ALA B O 1
ATOM 2522 N N . ASP B 1 11 ? -9.359 -16.047 0.772 1 85.31 11 ASP B N 1
ATOM 2523 C CA . ASP B 1 11 ? -10.625 -16.344 0.099 1 85.31 11 ASP B CA 1
ATOM 2524 C C . ASP B 1 11 ? -11.281 -15.07 -0.432 1 85.31 11 ASP B C 1
ATOM 2526 O O . ASP B 1 11 ? -11.766 -15.047 -1.564 1 85.31 11 ASP B O 1
ATOM 2530 N N . MET B 1 12 ? -11.281 -14.102 0.367 1 85.25 12 MET B N 1
ATOM 2531 C CA . MET B 1 12 ? -11.867 -12.828 -0.03 1 85.25 12 MET B CA 1
ATOM 2532 C C . MET B 1 12 ? -11.086 -12.203 -1.184 1 85.25 12 MET B C 1
ATOM 2534 O O . MET B 1 12 ? -11.68 -11.711 -2.146 1 85.25 12 MET B O 1
ATOM 2538 N N . LEU B 1 13 ? -9.828 -12.219 -1.05 1 88.94 13 LEU B N 1
ATOM 2539 C CA . LEU B 1 13 ? -8.977 -11.641 -2.076 1 88.94 13 LEU B CA 1
ATOM 2540 C C . LEU B 1 13 ? -9.133 -12.375 -3.4 1 88.94 13 LEU B C 1
ATOM 2542 O O . LEU B 1 13 ? -9.094 -11.766 -4.469 1 88.94 13 LEU B O 1
ATOM 2546 N N . HIS B 1 14 ? -9.234 -13.656 -3.309 1 85.44 14 HIS B N 1
ATOM 2547 C CA . HIS B 1 14 ? -9.398 -14.469 -4.508 1 85.44 14 HIS B CA 1
ATOM 2548 C C . HIS B 1 14 ? -10.617 -14.023 -5.312 1 85.44 14 HIS B C 1
ATOM 2550 O O . HIS B 1 14 ? -10.586 -14.031 -6.543 1 85.44 14 HIS B O 1
ATOM 2556 N N . SER B 1 15 ? -11.57 -13.578 -4.66 1 81.44 15 SER B N 1
ATOM 2557 C CA . SER B 1 15 ? -12.797 -13.117 -5.297 1 81.44 15 SER B CA 1
ATOM 2558 C C . SER B 1 15 ? -12.695 -11.641 -5.684 1 81.44 15 SER B C 1
ATOM 2560 O O . SER B 1 15 ? -13.219 -11.227 -6.723 1 81.44 15 SER B O 1
ATOM 2562 N N . ALA B 1 16 ? -12 -10.922 -4.977 1 83.75 16 ALA B N 1
ATOM 2563 C CA . ALA B 1 16 ? -12.07 -9.461 -5.07 1 83.75 16 ALA B CA 1
ATOM 2564 C C . ALA B 1 16 ? -11.008 -8.922 -6.023 1 83.75 16 ALA B C 1
ATOM 2566 O O . ALA B 1 16 ? -11.211 -7.891 -6.664 1 83.75 16 ALA B O 1
ATOM 2567 N N . VAL B 1 17 ? -9.945 -9.602 -6.082 1 89.5 17 VAL B N 1
ATOM 2568 C CA . VAL B 1 17 ? -8.836 -9.016 -6.824 1 89.5 17 VAL B CA 1
ATOM 2569 C C . VAL B 1 17 ? -8.305 -10.031 -7.84 1 89.5 17 VAL B C 1
ATOM 2571 O O . VAL B 1 17 ? -7.59 -10.969 -7.477 1 89.5 17 VAL B O 1
ATOM 2574 N N . GLN B 1 18 ? -8.539 -9.703 -9.078 1 87.69 18 GLN B N 1
ATOM 2575 C CA . GLN B 1 18 ? -8.109 -10.602 -10.148 1 87.69 18 GLN B CA 1
ATOM 2576 C C . GLN B 1 18 ? -7.129 -9.906 -11.086 1 87.69 18 GLN B C 1
ATOM 2578 O O . GLN B 1 18 ? -6.512 -10.555 -11.938 1 87.69 18 GLN B O 1
ATOM 2583 N N . ALA B 1 19 ? -7.129 -8.664 -10.938 1 88.25 19 ALA B N 1
ATOM 2584 C CA . ALA B 1 19 ? -6.184 -7.855 -11.703 1 88.25 19 ALA B CA 1
ATOM 2585 C C . ALA B 1 19 ? -5.902 -6.531 -11 1 88.25 19 ALA B C 1
ATOM 2587 O O . ALA B 1 19 ? -6.652 -6.117 -10.117 1 88.25 19 ALA B O 1
ATOM 2588 N N . SER B 1 20 ? -4.816 -5.957 -11.289 1 90.69 20 SER B N 1
ATOM 2589 C CA . SER B 1 20 ? -4.449 -4.625 -10.82 1 90.69 20 SER B CA 1
ATOM 2590 C C . SER B 1 20 ? -3.518 -3.928 -11.805 1 90.69 20 SER B C 1
ATOM 2592 O O . SER B 1 20 ? -2.596 -4.547 -12.336 1 90.69 20 SER B O 1
ATOM 2594 N N . ALA B 1 21 ? -3.842 -2.668 -12.055 1 92 21 ALA B N 1
ATOM 2595 C CA . ALA B 1 21 ? -3.025 -1.979 -13.055 1 92 21 ALA B CA 1
ATOM 2596 C C . ALA B 1 21 ? -2.99 -0.477 -12.789 1 92 21 ALA B C 1
ATOM 2598 O O . ALA B 1 21 ? -3.869 0.063 -12.117 1 92 21 ALA B O 1
ATOM 2599 N N . ASP B 1 22 ? -1.929 0.132 -13.102 1 89.19 22 ASP B N 1
ATOM 2600 C CA . ASP B 1 22 ? -1.859 1.578 -13.281 1 89.19 22 ASP B CA 1
ATOM 2601 C C . ASP B 1 22 ? -1.251 1.932 -14.641 1 89.19 22 ASP B C 1
ATOM 2603 O O . ASP B 1 22 ? -1.373 1.168 -15.594 1 89.19 22 ASP B O 1
ATOM 2607 N N . ASP B 1 23 ? -0.679 3.129 -14.711 1 86.31 23 ASP B N 1
ATOM 2608 C CA . ASP B 1 23 ? -0.222 3.602 -16.016 1 86.31 23 ASP B CA 1
ATOM 2609 C C . ASP B 1 23 ? 1.114 2.965 -16.391 1 86.31 23 ASP B C 1
ATOM 2611 O O . ASP B 1 23 ? 1.532 3.027 -17.547 1 86.31 23 ASP B O 1
ATOM 2615 N N . GLN B 1 24 ? 1.782 2.229 -15.5 1 89.25 24 GLN B N 1
ATOM 2616 C CA . GLN B 1 24 ? 3.125 1.731 -15.781 1 89.25 24 GLN B CA 1
ATOM 2617 C C . GLN B 1 24 ? 3.201 0.218 -15.609 1 89.25 24 GLN B C 1
ATOM 2619 O O . GLN B 1 24 ? 4.121 -0.426 -16.109 1 89.25 24 GLN B O 1
ATOM 2624 N N . LEU B 1 25 ? 2.34 -0.296 -14.859 1 93.81 25 LEU B N 1
ATOM 2625 C CA . LEU B 1 25 ? 2.461 -1.684 -14.43 1 93.81 25 LEU B CA 1
ATOM 2626 C C . LEU B 1 25 ? 1.089 -2.338 -14.312 1 93.81 25 LEU B C 1
ATOM 2628 O O . LEU B 1 25 ? 0.186 -1.786 -13.68 1 93.81 25 LEU B O 1
ATOM 2632 N N . ALA B 1 26 ? 0.935 -3.467 -15.008 1 96.06 26 ALA B N 1
ATOM 2633 C CA . ALA B 1 26 ? -0.333 -4.188 -14.977 1 96.06 26 ALA B CA 1
ATOM 2634 C C . ALA B 1 26 ? -0.122 -5.656 -14.609 1 96.06 26 ALA B C 1
ATOM 2636 O O . ALA B 1 26 ? 0.742 -6.328 -15.18 1 96.06 26 ALA B O 1
ATOM 2637 N N . PHE B 1 27 ? -0.934 -6.074 -13.641 1 97.19 27 PHE B N 1
ATOM 2638 C CA . PHE B 1 27 ? -0.823 -7.453 -13.172 1 97.19 27 PHE B CA 1
ATOM 2639 C C . PHE B 1 27 ? -2.123 -8.211 -13.414 1 97.19 27 PHE B C 1
ATOM 2641 O O . PHE B 1 27 ? -3.205 -7.621 -13.375 1 97.19 27 PHE B O 1
ATOM 2648 N N . VAL B 1 28 ? -1.98 -9.492 -13.664 1 94.5 28 VAL B N 1
ATOM 2649 C CA . VAL B 1 28 ? -3.059 -10.461 -13.508 1 94.5 28 VAL B CA 1
ATOM 2650 C C . VAL B 1 28 ? -2.795 -11.336 -12.289 1 94.5 28 VAL B C 1
ATOM 2652 O O . VAL B 1 28 ? -1.667 -11.781 -12.062 1 94.5 28 VAL B O 1
ATOM 2655 N N . VAL B 1 29 ? -3.826 -11.492 -11.492 1 94.62 29 VAL B N 1
ATOM 2656 C CA . VAL B 1 29 ? -3.732 -12.391 -10.352 1 94.62 29 VAL B CA 1
ATOM 2657 C C . VAL B 1 29 ? -4.535 -13.664 -10.625 1 94.62 29 VAL B C 1
ATOM 2659 O O . VAL B 1 29 ? -5.754 -13.609 -10.805 1 94.62 29 VAL B O 1
ATOM 2662 N N . HIS B 1 30 ? -3.822 -14.734 -10.586 1 90.56 30 HIS B N 1
ATOM 2663 C CA . HIS B 1 30 ? -4.457 -16 -10.922 1 90.56 30 HIS B CA 1
ATOM 2664 C C . HIS B 1 30 ? -5.207 -16.578 -9.727 1 90.56 30 HIS B C 1
ATOM 2666 O O . HIS B 1 30 ? -6.301 -17.125 -9.883 1 90.56 30 HIS B O 1
ATOM 2672 N N . TYR B 1 31 ? -4.629 -16.5 -8.594 1 89.69 31 TYR B N 1
ATOM 2673 C CA . TYR B 1 31 ? -5.293 -17.016 -7.395 1 89.69 31 TYR B CA 1
ATOM 2674 C C . TYR B 1 31 ? -4.625 -16.469 -6.133 1 89.69 31 TYR B C 1
ATOM 2676 O O . TYR B 1 31 ? -3.486 -16 -6.18 1 89.69 31 TYR B O 1
ATOM 2684 N N . TRP B 1 32 ? -5.43 -16.453 -5.129 1 92.94 32 TRP B N 1
ATOM 2685 C CA . TRP B 1 32 ? -4.984 -16.328 -3.746 1 92.94 32 TRP B CA 1
ATOM 2686 C C . TRP B 1 32 ? -5.266 -17.609 -2.963 1 92.94 32 TRP B C 1
ATOM 2688 O O . TRP B 1 32 ? -6.258 -18.297 -3.217 1 92.94 32 TRP B O 1
ATOM 2698 N N . GLY B 1 33 ? -4.34 -17.875 -1.965 1 91.94 33 GLY B N 1
ATOM 2699 C CA . GLY B 1 33 ? -4.629 -19.031 -1.146 1 91.94 33 GLY B CA 1
ATOM 2700 C C . GLY B 1 33 ? -3.898 -19.031 0.183 1 91.94 33 GLY B C 1
ATOM 2701 O O . GLY B 1 33 ? -2.947 -18.266 0.371 1 91.94 33 GLY B O 1
ATOM 2702 N N . ALA B 1 34 ? -4.402 -19.75 1.072 1 93.38 34 ALA B N 1
ATOM 2703 C CA . ALA B 1 34 ? -3.781 -20.047 2.361 1 93.38 34 ALA B CA 1
ATOM 2704 C C . ALA B 1 34 ? -4.188 -21.438 2.861 1 93.38 34 ALA B C 1
ATOM 2706 O O . ALA B 1 34 ? -5.289 -21.906 2.578 1 93.38 34 ALA B O 1
ATOM 2707 N N . ALA B 1 35 ? -3.273 -22.078 3.521 1 91.88 35 ALA B N 1
ATOM 2708 C CA . ALA B 1 35 ? -3.559 -23.375 4.137 1 91.88 35 ALA B CA 1
ATOM 2709 C C . ALA B 1 35 ? -2.898 -23.484 5.504 1 91.88 35 ALA B C 1
ATOM 2711 O O . ALA B 1 35 ? -1.716 -23.172 5.66 1 91.88 35 ALA B O 1
ATOM 2712 N N . LYS B 1 36 ? -3.66 -23.828 6.426 1 91.12 36 LYS B N 1
ATOM 2713 C CA . LYS B 1 36 ? -3.107 -24.078 7.758 1 91.12 36 LYS B CA 1
ATOM 2714 C C . LYS B 1 36 ? -2.123 -25.25 7.73 1 91.12 36 LYS B C 1
ATOM 2716 O O . LYS B 1 36 ? -1.141 -25.25 8.477 1 91.12 36 LYS B O 1
ATOM 2721 N N . ARG B 1 37 ? -2.504 -26.234 6.91 1 90.5 37 ARG B N 1
ATOM 2722 C CA . ARG B 1 37 ? -1.639 -27.375 6.652 1 90.5 37 ARG B CA 1
ATOM 2723 C C . ARG B 1 37 ? -1.428 -27.578 5.156 1 90.5 37 ARG B C 1
ATOM 2725 O O . ARG B 1 37 ? -2.209 -28.266 4.5 1 90.5 37 ARG B O 1
ATOM 2732 N N . HIS B 1 38 ? -0.41 -26.953 4.711 1 91.12 38 HIS B N 1
ATOM 2733 C CA . HIS B 1 38 ? -0.066 -27.125 3.303 1 91.12 38 HIS B CA 1
ATOM 2734 C C . HIS B 1 38 ? 0.32 -28.562 2.994 1 91.12 38 HIS B C 1
ATOM 2736 O O . HIS B 1 38 ? 0.98 -29.219 3.805 1 91.12 38 HIS B O 1
ATOM 2742 N N . GLN B 1 39 ? -0.039 -29.047 1.882 1 87.06 39 GLN B N 1
ATOM 2743 C CA . GLN B 1 39 ? 0.309 -30.406 1.455 1 87.06 39 GLN B CA 1
ATOM 2744 C C . GLN B 1 39 ? 1.531 -30.391 0.542 1 87.06 39 GLN B C 1
ATOM 2746 O O . GLN B 1 39 ? 1.664 -29.516 -0.318 1 87.06 39 GLN B O 1
ATOM 2751 N N . THR B 1 40 ? 2.418 -31.375 0.834 1 90.31 40 THR B N 1
ATOM 2752 C CA . THR B 1 40 ? 3.523 -31.578 -0.095 1 90.31 40 THR B CA 1
ATOM 2753 C C . THR B 1 40 ? 3.008 -31.75 -1.521 1 90.31 40 THR B C 1
ATOM 2755 O O . THR B 1 40 ? 2.061 -32.5 -1.761 1 90.31 40 THR B O 1
ATOM 2758 N N . ASN B 1 41 ? 3.533 -30.969 -2.371 1 86.5 41 ASN B N 1
ATOM 2759 C CA . ASN B 1 41 ? 3.076 -31.078 -3.754 1 86.5 41 ASN B CA 1
ATOM 2760 C C . ASN B 1 41 ? 4.082 -31.828 -4.617 1 86.5 41 ASN B C 1
ATOM 2762 O O . ASN B 1 41 ? 5.207 -32.094 -4.188 1 86.5 41 ASN B O 1
ATOM 2766 N N . SER B 1 42 ? 3.688 -32.375 -5.828 1 85.75 42 SER B N 1
ATOM 2767 C CA . SER B 1 42 ? 4.59 -32.969 -6.809 1 85.75 42 SER B CA 1
ATOM 2768 C C . SER B 1 42 ? 5.445 -31.906 -7.484 1 85.75 42 SER B C 1
ATOM 2770 O O . SER B 1 42 ? 5.062 -30.734 -7.539 1 85.75 42 SER B O 1
ATOM 2772 N N . PRO B 1 43 ? 6.609 -32.344 -7.895 1 88.19 43 PRO B N 1
ATOM 2773 C CA . PRO B 1 43 ? 7.344 -31.375 -8.727 1 88.19 43 PRO B CA 1
ATOM 2774 C C . PRO B 1 43 ? 6.504 -30.812 -9.867 1 88.19 43 PRO B C 1
ATOM 2776 O O . PRO B 1 43 ? 5.797 -31.578 -10.547 1 88.19 43 PRO B O 1
ATOM 2779 N N . HIS B 1 44 ? 6.5 -29.562 -10.016 1 88.38 44 HIS B N 1
ATOM 2780 C CA . HIS B 1 44 ? 5.668 -28.906 -11.023 1 88.38 44 HIS B CA 1
ATOM 2781 C C . HIS B 1 44 ? 6.227 -27.547 -11.406 1 88.38 44 HIS B C 1
ATOM 2783 O O . HIS B 1 44 ? 7.199 -27.078 -10.812 1 88.38 44 HIS B O 1
ATOM 2789 N N . LYS B 1 45 ? 5.715 -26.984 -12.469 1 88.5 45 LYS B N 1
ATOM 2790 C CA . LYS B 1 45 ? 6.047 -25.625 -12.875 1 88.5 45 LYS B CA 1
ATOM 2791 C C . LYS B 1 45 ? 4.801 -24.859 -13.305 1 88.5 45 LYS B C 1
ATOM 2793 O O . LYS B 1 45 ? 3.758 -25.453 -13.57 1 88.5 45 LYS B O 1
ATOM 2798 N N . HIS B 1 46 ? 4.84 -23.594 -13.227 1 89 46 HIS B N 1
ATOM 2799 C CA . HIS B 1 46 ? 3.793 -22.703 -13.703 1 89 46 HIS B CA 1
ATOM 2800 C C . HIS B 1 46 ? 4.375 -21.578 -14.555 1 89 46 HIS B C 1
ATOM 2802 O O . HIS B 1 46 ? 5.543 -21.219 -14.398 1 89 46 HIS B O 1
ATOM 2808 N N . SER B 1 47 ? 3.496 -21.047 -15.516 1 91.31 47 SER B N 1
ATOM 2809 C CA . SER B 1 47 ? 3.896 -20 -16.438 1 91.31 47 SER B CA 1
ATOM 2810 C C . SER B 1 47 ? 3.83 -18.625 -15.773 1 91.31 47 SER B C 1
ATOM 2812 O O . SER B 1 47 ? 3.887 -17.594 -16.453 1 91.31 47 SER B O 1
ATOM 2814 N N . PHE B 1 48 ? 3.609 -18.5 -14.5 1 93.06 48 PHE B N 1
ATOM 2815 C CA . PHE B 1 48 ? 3.453 -17.266 -13.719 1 93.06 48 PHE B CA 1
ATOM 2816 C C . PHE B 1 48 ? 4.25 -17.344 -12.43 1 93.06 48 PHE B C 1
ATOM 2818 O O . PHE B 1 48 ? 4.82 -18.391 -12.102 1 93.06 48 PHE B O 1
ATOM 2825 N N . TYR B 1 49 ? 4.406 -16.203 -11.727 1 96.19 49 TYR B N 1
ATOM 2826 C CA . TYR B 1 49 ? 5.047 -16.188 -10.422 1 96.19 49 TYR B CA 1
ATOM 2827 C C . TYR B 1 49 ? 4.117 -16.734 -9.344 1 96.19 49 TYR B C 1
ATOM 2829 O O . TYR B 1 49 ? 2.896 -16.562 -9.43 1 96.19 49 TYR B O 1
ATOM 2837 N N . GLU B 1 50 ? 4.613 -17.391 -8.438 1 96.5 50 GLU B N 1
ATOM 2838 C CA . GLU B 1 50 ? 3.889 -17.719 -7.215 1 96.5 50 GLU B CA 1
ATOM 2839 C C . GLU B 1 50 ? 4.68 -17.312 -5.973 1 96.5 50 GLU B C 1
ATOM 2841 O O . GLU B 1 50 ? 5.758 -17.859 -5.711 1 96.5 50 GLU B O 1
ATOM 2846 N N . ALA B 1 51 ? 4.156 -16.344 -5.289 1 98.31 51 ALA B N 1
ATOM 2847 C CA . ALA B 1 51 ? 4.766 -15.891 -4.043 1 98.31 51 ALA B CA 1
ATOM 2848 C C . ALA B 1 51 ? 4.176 -16.625 -2.844 1 98.31 51 ALA B C 1
ATOM 2850 O O . ALA B 1 51 ? 2.957 -16.781 -2.734 1 98.31 51 ALA B O 1
ATOM 2851 N N . CYS B 1 52 ? 5.051 -17.094 -1.995 1 98.25 52 CYS B N 1
ATOM 2852 C CA . CYS B 1 52 ? 4.637 -17.844 -0.816 1 98.25 52 CYS B CA 1
ATOM 2853 C C . CYS B 1 52 ? 5.266 -17.266 0.447 1 98.25 52 CYS B C 1
ATOM 2855 O O . CYS B 1 52 ? 6.418 -16.844 0.431 1 98.25 52 CYS B O 1
ATOM 2857 N N . TYR B 1 53 ? 4.547 -17.219 1.483 1 98.31 53 TYR B N 1
ATOM 2858 C CA . TYR B 1 53 ? 5.004 -16.766 2.795 1 98.31 53 TYR B CA 1
ATOM 2859 C C . TYR B 1 53 ? 4.648 -17.781 3.873 1 98.31 53 TYR B C 1
ATOM 2861 O O . TYR B 1 53 ? 3.473 -18.109 4.066 1 98.31 53 TYR B O 1
ATOM 2869 N N . VAL B 1 54 ? 5.68 -18.266 4.605 1 98.12 54 VAL B N 1
ATOM 2870 C CA . VAL B 1 54 ? 5.473 -19.281 5.625 1 98.12 54 VAL B CA 1
ATOM 2871 C C . VAL B 1 54 ? 4.969 -18.641 6.914 1 98.12 54 VAL B C 1
ATOM 2873 O O . VAL B 1 54 ? 5.699 -17.875 7.555 1 98.12 54 VAL B O 1
ATOM 2876 N N . LEU B 1 55 ? 3.762 -18.984 7.281 1 96.88 55 LEU B N 1
ATOM 2877 C CA . LEU B 1 55 ? 3.123 -18.391 8.453 1 96.88 55 LEU B CA 1
ATOM 2878 C C . LEU B 1 55 ? 3.541 -19.125 9.727 1 96.88 55 LEU B C 1
ATOM 2880 O O . LEU B 1 55 ? 3.645 -18.5 10.789 1 96.88 55 LEU B O 1
ATOM 2884 N N . ASP B 1 56 ? 3.695 -20.375 9.602 1 96.5 56 ASP B N 1
ATOM 2885 C CA . ASP B 1 56 ? 4.066 -21.25 10.719 1 96.5 56 ASP B CA 1
ATOM 2886 C C . ASP B 1 56 ? 4.609 -22.578 10.227 1 96.5 56 ASP B C 1
ATOM 2888 O O . ASP B 1 56 ? 4.32 -23 9.102 1 96.5 56 ASP B O 1
ATOM 2892 N N . GLY B 1 57 ? 5.449 -23.234 11.086 1 96.44 57 GLY B N 1
ATOM 2893 C CA . GLY B 1 57 ? 5.984 -24.531 10.742 1 96.44 57 GLY B CA 1
ATOM 2894 C C . GLY B 1 57 ? 7.227 -24.469 9.875 1 96.44 57 GLY B C 1
ATOM 2895 O O . GLY B 1 57 ? 7.965 -23.469 9.922 1 96.44 57 GLY B O 1
ATOM 2896 N N . SER B 1 58 ? 7.527 -25.688 9.258 1 96.88 58 SER B N 1
ATOM 2897 C CA . SER B 1 58 ? 8.75 -25.75 8.453 1 96.88 58 SER B CA 1
ATOM 2898 C C . SER B 1 58 ? 8.578 -26.719 7.285 1 96.88 58 SER B C 1
ATOM 2900 O O . SER B 1 58 ? 7.641 -27.516 7.262 1 96.88 58 SER B O 1
ATOM 2902 N N . GLY B 1 59 ? 9.492 -26.625 6.332 1 97.81 59 GLY B N 1
ATOM 2903 C CA . GLY B 1 59 ? 9.539 -27.453 5.141 1 97.81 59 GLY B CA 1
ATOM 2904 C C . GLY B 1 59 ? 10.758 -27.203 4.277 1 97.81 59 GLY B C 1
ATOM 2905 O O . GLY B 1 59 ? 11.805 -26.766 4.777 1 97.81 59 GLY B O 1
ATOM 2906 N N . GLU B 1 60 ? 10.602 -27.656 3.074 1 98.12 60 GLU B N 1
ATOM 2907 C CA . GLU B 1 60 ? 11.672 -27.469 2.105 1 98.12 60 GLU B CA 1
ATOM 2908 C C . GLU B 1 60 ? 11.125 -27 0.757 1 98.12 60 GLU B C 1
ATOM 2910 O O . GLU B 1 60 ? 10.062 -27.453 0.33 1 98.12 60 GLU B O 1
ATOM 2915 N N . TYR B 1 61 ? 11.805 -26.109 0.168 1 97.56 61 TYR B N 1
ATOM 2916 C CA . TYR B 1 61 ? 11.57 -25.688 -1.205 1 97.56 61 TYR B CA 1
ATOM 2917 C C . TYR B 1 61 ? 12.695 -26.141 -2.121 1 97.56 61 TYR B C 1
ATOM 2919 O O . TYR B 1 61 ? 13.867 -25.875 -1.85 1 97.56 61 TYR B O 1
ATOM 2927 N N . GLU B 1 62 ? 12.375 -26.891 -3.146 1 96.75 62 GLU B N 1
ATOM 2928 C CA . GLU B 1 62 ? 13.367 -27.359 -4.105 1 96.75 62 GLU B CA 1
ATOM 2929 C C . GLU B 1 62 ? 13.188 -26.703 -5.465 1 96.75 62 GLU B C 1
ATOM 2931 O O . GLU B 1 62 ? 12.078 -26.672 -6 1 96.75 62 GLU B O 1
ATOM 2936 N N . GLU B 1 63 ? 14.227 -26.109 -5.957 1 94.88 63 GLU B N 1
ATOM 2937 C CA . GLU B 1 63 ? 14.25 -25.5 -7.285 1 94.88 63 GLU B CA 1
ATOM 2938 C C . GLU B 1 63 ? 15.57 -25.781 -7.996 1 94.88 63 GLU B C 1
ATOM 2940 O O . GLU B 1 63 ? 16.641 -25.438 -7.484 1 94.88 63 GLU B O 1
ATOM 2945 N N . GLU B 1 64 ? 15.414 -26.391 -9.188 1 87.81 64 GLU B N 1
ATOM 2946 C CA . GLU B 1 64 ? 16.578 -26.641 -10.039 1 87.81 64 GLU B CA 1
ATOM 2947 C C . GLU B 1 64 ? 17.672 -27.375 -9.258 1 87.81 64 GLU B C 1
ATOM 2949 O O . GLU B 1 64 ? 18.844 -26.969 -9.305 1 87.81 64 GLU B O 1
ATOM 2954 N N . GLY B 1 65 ? 17.297 -28.359 -8.531 1 88.88 65 GLY B N 1
ATOM 2955 C CA . GLY B 1 65 ? 18.234 -29.234 -7.84 1 88.88 65 GLY B CA 1
ATOM 2956 C C . GLY B 1 65 ? 18.719 -28.656 -6.527 1 88.88 65 GLY B C 1
ATOM 2957 O O . GLY B 1 65 ? 19.469 -29.312 -5.793 1 88.88 65 GLY B O 1
ATOM 2958 N N . THR B 1 66 ? 18.438 -27.453 -6.199 1 94.12 66 THR B N 1
ATOM 2959 C CA . THR B 1 66 ? 18.828 -26.828 -4.945 1 94.12 66 THR B CA 1
ATOM 2960 C C . THR B 1 66 ? 17.672 -26.844 -3.945 1 94.12 66 THR B C 1
ATOM 2962 O O . THR B 1 66 ? 16.531 -26.562 -4.305 1 94.12 66 THR B O 1
ATOM 2965 N N . THR B 1 67 ? 18.031 -27.156 -2.699 1 97.25 67 THR B N 1
ATOM 2966 C CA . THR B 1 67 ? 17.016 -27.234 -1.648 1 97.25 67 THR B CA 1
ATOM 2967 C C . THR B 1 67 ? 17.203 -26.109 -0.637 1 97.25 67 THR B C 1
ATOM 2969 O O . THR B 1 67 ? 18.328 -25.844 -0.195 1 97.25 67 THR B O 1
ATOM 2972 N N . PHE B 1 68 ? 16.125 -25.469 -0.277 1 97.44 68 PHE B N 1
ATOM 2973 C CA . PHE B 1 68 ? 16.109 -24.391 0.705 1 97.44 68 PHE B CA 1
ATOM 2974 C C . PHE B 1 68 ? 15.211 -24.75 1.883 1 97.44 68 PHE B C 1
ATOM 2976 O O . PHE B 1 68 ? 14.102 -25.234 1.693 1 97.44 68 PHE B O 1
ATOM 2983 N N . ALA B 1 69 ? 15.711 -24.484 3.029 1 97.75 69 ALA B N 1
ATOM 2984 C CA . ALA B 1 69 ? 14.883 -24.688 4.219 1 97.75 69 ALA B CA 1
ATOM 2985 C C . ALA B 1 69 ? 13.797 -23.625 4.32 1 97.75 69 ALA B C 1
ATOM 2987 O O . ALA B 1 69 ? 14.047 -22.438 4.07 1 97.75 69 ALA B O 1
ATOM 2988 N N . LEU B 1 70 ? 12.594 -24.047 4.621 1 97.94 70 LEU B N 1
ATOM 2989 C CA . LEU B 1 70 ? 11.477 -23.1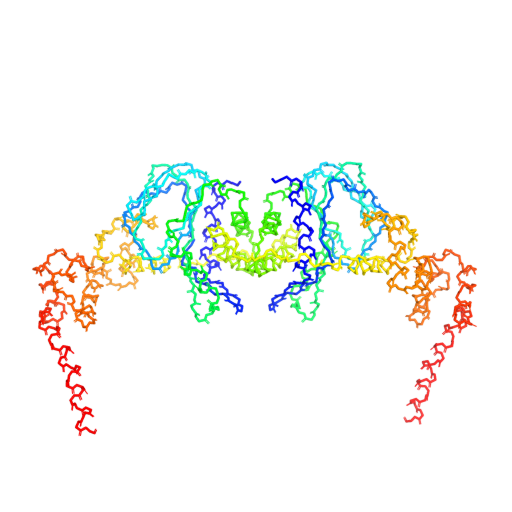56 4.91 1 97.94 70 LEU B CA 1
ATOM 2990 C C . LEU B 1 70 ? 11.172 -23.141 6.402 1 97.94 70 LEU B C 1
ATOM 2992 O O . LEU B 1 70 ? 11.18 -24.188 7.059 1 97.94 70 LEU B O 1
ATOM 2996 N N . LYS B 1 71 ? 11.008 -22 6.934 1 97.5 71 LYS B N 1
ATOM 2997 C CA . LYS B 1 71 ? 10.578 -21.797 8.312 1 97.5 71 LYS B CA 1
ATOM 2998 C C . LYS B 1 71 ? 9.648 -20.594 8.422 1 97.5 71 LYS B C 1
ATOM 3000 O O . LYS B 1 71 ? 9.508 -19.828 7.473 1 97.5 71 LYS B O 1
ATOM 3005 N N . GLN B 1 72 ? 9.07 -20.484 9.578 1 97.31 72 GLN B N 1
ATOM 3006 C CA . GLN B 1 72 ? 8.219 -19.312 9.805 1 97.31 72 GLN B CA 1
ATOM 3007 C C . GLN B 1 72 ? 8.945 -18.031 9.414 1 97.31 72 GLN B C 1
ATOM 3009 O O . GLN B 1 72 ? 10.102 -17.828 9.789 1 97.31 72 GLN B O 1
ATOM 3014 N N . GLY B 1 73 ? 8.281 -17.219 8.586 1 97.5 73 GLY B N 1
ATOM 3015 C CA . GLY B 1 73 ? 8.867 -15.953 8.195 1 97.5 73 GLY B CA 1
ATOM 3016 C C . GLY B 1 73 ? 9.617 -16.016 6.875 1 97.5 73 GLY B C 1
ATOM 3017 O O . GLY B 1 73 ? 10.117 -15 6.387 1 97.5 73 GLY B O 1
ATOM 3018 N N . THR B 1 74 ? 9.695 -17.219 6.285 1 98.19 74 THR B N 1
ATOM 3019 C CA . THR B 1 74 ? 10.359 -17.328 4.988 1 98.19 74 THR B CA 1
ATOM 3020 C C . THR B 1 74 ? 9.43 -16.859 3.869 1 98.19 74 THR B C 1
ATOM 3022 O O . THR B 1 74 ? 8.266 -17.266 3.805 1 98.19 74 THR B O 1
ATOM 3025 N N . LEU B 1 75 ? 9.906 -15.914 3.1 1 98.62 75 LEU B N 1
ATOM 3026 C CA . LEU B 1 75 ? 9.273 -15.492 1.856 1 98.62 75 LEU B CA 1
ATOM 3027 C C . LEU B 1 75 ? 10.016 -16.062 0.648 1 98.62 75 LEU B C 1
ATOM 3029 O O . LEU B 1 75 ? 11.242 -15.961 0.563 1 98.62 75 LEU B O 1
ATOM 3033 N N . PHE B 1 76 ? 9.258 -16.703 -0.254 1 98.38 76 PHE B N 1
ATOM 3034 C CA . PHE B 1 76 ? 9.922 -17.188 -1.457 1 98.38 76 PHE B CA 1
ATOM 3035 C C . PHE B 1 76 ? 9 -17.062 -2.668 1 98.38 76 PHE B C 1
ATOM 3037 O O . PHE B 1 76 ? 7.785 -16.938 -2.521 1 98.38 76 PHE B O 1
ATOM 3044 N N . LEU B 1 77 ? 9.578 -17.031 -3.836 1 97.75 77 LEU B N 1
ATOM 3045 C CA . LEU B 1 7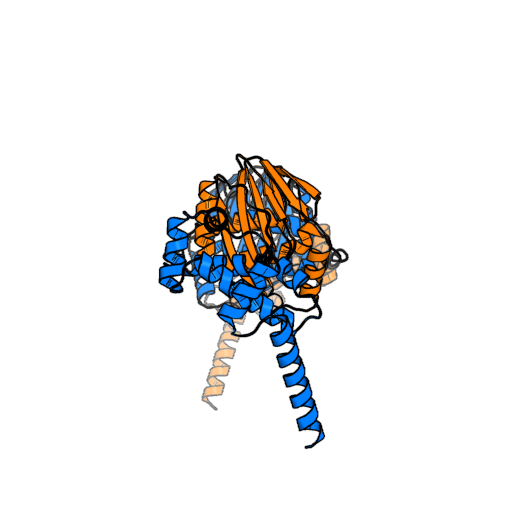7 ? 8.898 -16.766 -5.102 1 97.75 77 LEU B CA 1
ATOM 3046 C C . LEU B 1 77 ? 9.32 -17.766 -6.168 1 97.75 77 LEU B C 1
ATOM 3048 O O . LEU B 1 77 ? 10.469 -17.766 -6.605 1 97.75 77 LEU B O 1
ATOM 3052 N N . SER B 1 78 ? 8.398 -18.688 -6.547 1 96.25 78 SER B N 1
ATOM 3053 C CA . SER B 1 78 ? 8.672 -19.547 -7.688 1 96.25 78 SER B CA 1
ATOM 3054 C C . SER B 1 78 ? 8.609 -18.766 -9 1 96.25 78 SER B C 1
ATOM 3056 O O . SER B 1 78 ? 7.711 -17.953 -9.195 1 96.25 78 SER B O 1
ATOM 3058 N N . ARG B 1 79 ? 9.492 -19.047 -9.859 1 95.12 79 ARG B N 1
ATOM 3059 C CA . ARG B 1 79 ? 9.641 -18.328 -11.117 1 95.12 79 ARG B CA 1
ATOM 3060 C C . ARG B 1 79 ? 8.914 -19.031 -12.25 1 95.12 79 ARG B C 1
ATOM 3062 O O . ARG B 1 79 ? 8.773 -20.266 -12.227 1 95.12 79 ARG B O 1
ATOM 3069 N N . PRO B 1 80 ? 8.477 -18.188 -13.195 1 93.94 80 PRO B N 1
ATOM 3070 C CA . PRO B 1 80 ? 7.758 -18.797 -14.32 1 93.94 80 PRO B CA 1
ATOM 3071 C C . PRO B 1 80 ? 8.586 -19.844 -15.055 1 93.94 80 PRO B C 1
ATOM 3073 O O . PRO B 1 80 ? 9.742 -19.594 -15.398 1 93.94 80 PRO B O 1
ATOM 3076 N N . HIS B 1 81 ? 7.957 -21.047 -15.234 1 89.56 81 HIS B N 1
ATOM 3077 C CA . HIS B 1 81 ? 8.445 -22.141 -16.062 1 89.56 81 HIS B CA 1
ATOM 3078 C C . HIS B 1 81 ? 9.633 -22.844 -15.414 1 89.56 81 HIS B C 1
ATOM 3080 O O . HIS B 1 81 ? 10.391 -23.547 -16.078 1 89.56 81 HIS B O 1
ATOM 3086 N N . VAL B 1 82 ? 9.852 -22.609 -14.195 1 92.19 82 VAL B N 1
ATOM 3087 C CA . VAL B 1 82 ? 10.914 -23.297 -13.469 1 92.19 82 VAL B CA 1
ATOM 3088 C C . VAL B 1 82 ? 10.32 -24.391 -12.594 1 92.19 82 VAL B C 1
ATOM 3090 O O . VAL B 1 82 ? 9.391 -24.141 -11.812 1 92.19 82 VAL B O 1
ATOM 3093 N N . LEU B 1 83 ? 10.82 -25.609 -12.797 1 91.56 83 LEU B N 1
ATOM 3094 C CA . LEU B 1 83 ? 10.359 -26.75 -12.016 1 91.56 83 LEU B CA 1
ATOM 3095 C C . LEU B 1 83 ? 10.711 -26.578 -10.539 1 91.56 83 LEU B C 1
ATOM 3097 O O . LEU B 1 83 ? 11.836 -26.188 -10.211 1 91.56 83 LEU B O 1
ATOM 3101 N N . HIS B 1 84 ? 9.711 -26.781 -9.656 1 94 84 HIS B N 1
ATOM 3102 C CA . HIS B 1 84 ? 9.938 -26.641 -8.227 1 94 84 HIS B CA 1
ATOM 3103 C C . HIS B 1 84 ? 8.977 -27.516 -7.426 1 94 84 HIS B C 1
ATOM 3105 O O . HIS B 1 84 ? 8.055 -28.109 -7.992 1 94 84 HIS B O 1
ATOM 3111 N N . GLN B 1 85 ? 9.297 -27.688 -6.207 1 94.44 85 GLN B N 1
ATOM 3112 C CA . GLN B 1 85 ? 8.508 -28.516 -5.297 1 94.44 85 GLN B CA 1
ATOM 3113 C C . GLN B 1 85 ? 8.562 -27.984 -3.873 1 94.44 85 GLN B C 1
ATOM 3115 O O . GLN B 1 85 ? 9.609 -27.484 -3.43 1 94.44 85 GLN B O 1
ATOM 3120 N N . ILE B 1 86 ? 7.418 -28 -3.209 1 95.25 86 ILE B N 1
ATOM 3121 C CA . ILE B 1 86 ? 7.344 -27.688 -1.784 1 95.25 86 ILE B CA 1
ATOM 3122 C C . ILE B 1 86 ? 7.043 -28.969 -1 1 95.25 86 ILE B C 1
ATOM 3124 O O . ILE B 1 86 ? 6.023 -29.625 -1.234 1 95.25 86 ILE B O 1
ATOM 3128 N N . ARG B 1 87 ? 7.922 -29.297 -0.095 1 96.12 87 ARG B N 1
ATOM 3129 C CA . ARG B 1 87 ? 7.762 -30.469 0.768 1 96.12 87 ARG B CA 1
ATOM 3130 C C . ARG B 1 87 ? 7.617 -30.047 2.229 1 96.12 87 ARG B C 1
ATOM 3132 O O . ARG B 1 87 ? 8.344 -29.172 2.705 1 96.12 87 ARG B O 1
ATOM 3139 N N . ASN B 1 88 ? 6.598 -30.625 2.869 1 93.12 88 ASN B N 1
ATOM 3140 C CA . ASN B 1 88 ? 6.41 -30.312 4.281 1 93.12 88 ASN B CA 1
ATOM 3141 C C . ASN B 1 88 ? 5.484 -31.312 4.965 1 93.12 88 ASN B C 1
ATOM 3143 O O . ASN B 1 88 ? 4.77 -32.062 4.297 1 93.12 88 ASN B O 1
ATOM 3147 N N . GLU B 1 89 ? 5.605 -31.453 6.277 1 88.19 89 GLU B N 1
ATOM 3148 C CA . GLU B 1 89 ? 4.672 -32.25 7.055 1 88.19 89 GLU B CA 1
ATOM 3149 C C . GLU B 1 89 ? 3.621 -31.391 7.738 1 88.19 89 GLU B C 1
ATOM 3151 O O . GLU B 1 89 ? 2.436 -31.734 7.738 1 88.19 89 GLU B O 1
ATOM 3156 N N . ARG B 1 90 ? 4.07 -30.281 8.359 1 92.12 90 ARG B N 1
ATOM 3157 C CA . ARG B 1 90 ? 3.197 -29.344 9.055 1 92.12 90 ARG B CA 1
ATOM 3158 C C . ARG B 1 90 ? 3.627 -27.906 8.805 1 92.12 90 ARG B C 1
ATOM 3160 O O . ARG B 1 90 ? 4.508 -27.391 9.492 1 92.12 90 ARG B O 1
ATOM 3167 N N . MET B 1 91 ? 3.014 -27.297 7.84 1 95 91 MET B N 1
ATOM 3168 C CA . MET B 1 91 ? 3.383 -25.922 7.484 1 95 91 MET B CA 1
ATOM 3169 C C . MET B 1 91 ? 2.154 -25.125 7.078 1 95 91 MET B C 1
ATOM 3171 O O . MET B 1 91 ? 1.316 -25.609 6.312 1 95 91 MET B O 1
ATOM 3175 N N . ALA B 1 92 ? 1.999 -23.984 7.785 1 96.25 92 ALA B N 1
ATOM 3176 C CA . ALA B 1 92 ? 0.983 -23.031 7.359 1 96.25 92 ALA B CA 1
ATOM 3177 C C . ALA B 1 92 ? 1.543 -22.062 6.316 1 96.25 92 ALA B C 1
ATOM 3179 O O . ALA B 1 92 ? 2.611 -21.484 6.512 1 96.25 92 ALA B O 1
ATOM 3180 N N . LEU B 1 93 ? 0.856 -21.969 5.18 1 95.94 93 LEU B N 1
ATOM 3181 C CA . LEU B 1 93 ? 1.411 -21.25 4.031 1 95.94 93 LEU B CA 1
ATOM 3182 C C . LEU B 1 93 ? 0.386 -20.297 3.441 1 95.94 93 LEU B C 1
ATOM 3184 O O . LEU B 1 93 ? -0.799 -20.625 3.348 1 95.94 93 LEU B O 1
ATOM 3188 N N . LEU B 1 94 ? 0.77 -19.109 3.168 1 97.19 94 LEU B N 1
ATOM 3189 C CA . LEU B 1 94 ? 0.047 -18.094 2.395 1 97.19 94 LEU B CA 1
ATOM 3190 C C . LEU B 1 94 ? 0.68 -17.922 1.019 1 97.19 94 LEU B C 1
ATOM 3192 O O . LEU B 1 94 ? 1.906 -17.875 0.894 1 97.19 94 LEU B O 1
ATOM 3196 N N . TRP B 1 95 ? -0.163 -17.844 -0.091 1 96.38 95 TRP B N 1
ATOM 3197 C CA . TRP B 1 95 ? 0.463 -17.703 -1.402 1 96.38 95 TRP B CA 1
ATOM 3198 C C . TRP B 1 95 ? -0.417 -16.891 -2.342 1 96.38 95 TRP B C 1
ATOM 3200 O O . TRP B 1 95 ? -1.604 -16.688 -2.074 1 96.38 95 TRP B O 1
ATOM 3210 N N . VAL B 1 96 ? 0.178 -16.328 -3.367 1 97.25 96 VAL B N 1
ATOM 3211 C CA . VAL B 1 96 ? -0.497 -15.648 -4.465 1 97.25 96 VAL B CA 1
ATOM 3212 C C . VAL B 1 96 ? 0.21 -15.961 -5.781 1 97.25 96 VAL B C 1
ATOM 3214 O O . VAL B 1 96 ? 1.441 -15.938 -5.852 1 97.25 96 VAL B O 1
ATOM 3217 N N . GLY B 1 97 ? -0.538 -16.375 -6.801 1 96.38 97 GLY B N 1
ATOM 3218 C CA . GLY B 1 97 ? -0.044 -16.516 -8.164 1 96.38 97 GLY B CA 1
ATOM 3219 C C . GLY B 1 97 ? -0.366 -15.32 -9.047 1 96.38 97 GLY B C 1
ATOM 3220 O O . GLY B 1 97 ? -1.508 -14.859 -9.078 1 96.38 97 GLY B O 1
ATOM 3221 N N . PHE B 1 98 ? 0.652 -14.82 -9.711 1 96.69 98 PHE B N 1
ATOM 3222 C CA . PHE B 1 98 ? 0.397 -13.609 -10.484 1 96.69 98 PHE B CA 1
ATOM 3223 C C . PHE B 1 98 ? 1.341 -13.523 -11.68 1 96.69 98 PHE B C 1
ATOM 3225 O O . PHE B 1 98 ? 2.365 -14.211 -11.719 1 96.69 98 PHE B O 1
ATOM 3232 N N . ASP B 1 99 ? 0.998 -12.773 -12.648 1 95.06 99 ASP B N 1
ATOM 3233 C CA . ASP B 1 99 ? 1.845 -12.469 -13.797 1 95.06 99 ASP B CA 1
ATOM 3234 C C . ASP B 1 99 ? 1.67 -11.016 -14.242 1 95.06 99 ASP B C 1
ATOM 3236 O O . ASP B 1 99 ? 0.773 -10.32 -13.766 1 95.06 99 ASP B O 1
ATOM 3240 N N . LEU B 1 100 ? 2.621 -10.562 -15.07 1 95 100 LEU B N 1
ATOM 3241 C CA . LEU B 1 100 ? 2.527 -9.234 -15.68 1 95 100 LEU B CA 1
ATOM 3242 C C . LEU B 1 100 ? 1.717 -9.289 -16.969 1 95 100 LEU B C 1
ATOM 3244 O O . LEU B 1 100 ? 1.783 -10.266 -17.703 1 95 100 LEU B O 1
ATOM 3248 N N . ARG B 1 101 ? 0.931 -8.297 -17.172 1 93.62 101 ARG B N 1
ATOM 3249 C CA . ARG B 1 101 ? 0.38 -8.039 -18.5 1 93.62 101 ARG B CA 1
ATOM 3250 C C . ARG B 1 101 ? 1.311 -7.156 -19.312 1 93.62 101 ARG B C 1
ATOM 3252 O O . ARG B 1 101 ? 1.452 -5.965 -19.031 1 93.62 101 ARG B O 1
ATOM 3259 N N . PRO B 1 102 ? 1.873 -7.738 -20.359 1 90.62 102 PRO B N 1
ATOM 3260 C CA . PRO B 1 102 ? 2.861 -6.953 -21.094 1 90.62 102 PRO B CA 1
ATOM 3261 C C . PRO B 1 102 ? 2.271 -5.68 -21.703 1 90.62 102 PRO B C 1
ATOM 3263 O O . PRO B 1 102 ? 2.949 -4.652 -21.781 1 90.62 102 PRO B O 1
ATOM 3266 N N . ASP B 1 103 ? 1.023 -5.719 -22.188 1 90.62 103 ASP B N 1
ATOM 3267 C CA . ASP B 1 103 ? 0.387 -4.57 -22.828 1 90.62 103 ASP B CA 1
ATOM 3268 C C . ASP B 1 103 ? 0.173 -3.434 -21.828 1 90.62 103 ASP B C 1
ATOM 3270 O O . ASP B 1 103 ? 0.073 -2.27 -22.219 1 90.62 103 ASP B O 1
ATOM 3274 N N . GLY B 1 104 ? 0.301 -3.619 -20.641 1 92.06 104 GLY B N 1
ATOM 3275 C CA . GLY B 1 104 ? 0.07 -2.592 -19.625 1 92.06 104 GLY B CA 1
ATOM 3276 C C . GLY B 1 104 ? 1.273 -2.346 -18.734 1 92.06 104 GLY B C 1
ATOM 3277 O O . GLY B 1 104 ? 1.18 -1.619 -17.75 1 92.06 104 GLY B O 1
ATOM 3278 N N . THR B 1 105 ? 2.355 -2.855 -19.172 1 94.38 105 THR B N 1
ATOM 3279 C CA . THR B 1 105 ? 3.555 -2.742 -18.359 1 94.38 105 THR B CA 1
ATOM 3280 C C . THR B 1 105 ? 4.684 -2.066 -19.125 1 94.38 105 THR B C 1
ATOM 3282 O O . THR B 1 105 ? 4.961 -2.428 -20.266 1 94.38 105 THR B O 1
ATOM 3285 N N . SER B 1 106 ? 5.305 -1.074 -18.547 1 93.31 106 SER B N 1
ATOM 3286 C CA . SER B 1 106 ? 6.387 -0.341 -19.203 1 93.31 106 SER B CA 1
ATOM 3287 C C . SER B 1 106 ? 7.609 -1.229 -19.406 1 93.31 106 SER B C 1
ATOM 3289 O O . SER B 1 106 ? 7.809 -2.197 -18.672 1 93.31 106 SER B O 1
ATOM 3291 N N . PRO B 1 107 ? 8.469 -0.855 -20.328 1 92.31 107 PRO B N 1
ATOM 3292 C CA . PRO B 1 107 ? 9.68 -1.638 -20.562 1 92.31 107 PRO B CA 1
ATOM 3293 C C . PRO B 1 107 ? 10.586 -1.719 -19.344 1 92.31 107 PRO B C 1
ATOM 3295 O O . PRO B 1 107 ? 11.203 -2.758 -19.094 1 92.31 107 PRO B O 1
ATOM 3298 N N . ARG B 1 108 ? 10.625 -0.657 -18.641 1 90.06 108 ARG B N 1
ATOM 3299 C CA . ARG B 1 108 ? 11.469 -0.628 -17.453 1 90.06 108 ARG B CA 1
ATOM 3300 C C . ARG B 1 108 ? 11.039 -1.693 -16.453 1 90.06 108 ARG B C 1
ATOM 3302 O O . ARG B 1 108 ? 11.875 -2.412 -15.898 1 90.06 108 ARG B O 1
ATOM 3309 N N . TRP B 1 109 ? 9.797 -1.751 -16.266 1 92.75 109 TRP B N 1
ATOM 3310 C CA . TRP B 1 109 ? 9.281 -2.727 -15.312 1 92.75 109 TRP B CA 1
ATOM 3311 C C . TRP B 1 109 ? 9.414 -4.145 -15.859 1 92.75 109 TRP B C 1
ATOM 3313 O O . TRP B 1 109 ? 9.68 -5.086 -15.102 1 92.75 109 TRP B O 1
ATOM 3323 N N . LEU B 1 110 ? 9.156 -4.289 -17.109 1 94.19 110 LEU B N 1
ATOM 3324 C CA . LEU B 1 110 ? 9.367 -5.602 -17.719 1 94.19 110 LEU B CA 1
ATOM 3325 C C . LEU B 1 110 ? 10.797 -6.078 -17.5 1 94.19 110 LEU B C 1
ATOM 3327 O O . LEU B 1 110 ? 11.023 -7.23 -17.141 1 94.19 110 LEU B O 1
ATOM 3331 N N . GLU B 1 111 ? 11.688 -5.164 -17.672 1 92.62 111 GLU B N 1
ATOM 3332 C CA . GLU B 1 111 ? 13.094 -5.496 -17.484 1 92.62 111 GLU B CA 1
ATOM 3333 C C . GLU B 1 111 ? 13.383 -5.871 -16.031 1 92.62 111 GLU B C 1
ATOM 3335 O O . GLU B 1 111 ? 14.156 -6.793 -15.758 1 92.62 111 GLU B O 1
ATOM 3340 N N . ARG B 1 112 ? 12.836 -5.199 -15.141 1 92 112 ARG B N 1
ATOM 3341 C CA . ARG B 1 112 ? 13.055 -5.449 -13.727 1 92 112 ARG B CA 1
ATOM 3342 C C . ARG B 1 112 ? 12.578 -6.844 -13.336 1 92 112 ARG B C 1
ATOM 3344 O O . ARG B 1 112 ? 13.258 -7.555 -12.594 1 92 112 ARG B O 1
ATOM 3351 N N . PHE B 1 113 ? 11.469 -7.207 -13.812 1 94.75 113 PHE B N 1
ATOM 3352 C CA . PHE B 1 113 ? 10.945 -8.531 -13.508 1 94.75 113 PHE B CA 1
ATOM 3353 C C . PHE B 1 113 ? 11.727 -9.609 -14.25 1 94.75 113 PHE B C 1
ATOM 3355 O O . PHE B 1 113 ? 11.867 -10.734 -13.758 1 94.75 113 PHE B O 1
ATOM 3362 N N . ASP B 1 114 ? 12.211 -9.25 -15.414 1 93.88 114 ASP B N 1
ATOM 3363 C CA . ASP B 1 114 ? 13.102 -10.18 -16.109 1 93.88 114 ASP B CA 1
ATOM 3364 C C . ASP B 1 114 ? 14.352 -10.469 -15.281 1 93.88 114 ASP B C 1
ATOM 3366 O O . ASP B 1 114 ? 14.789 -11.617 -15.188 1 93.88 114 ASP B O 1
ATOM 3370 N N . ARG B 1 115 ? 14.867 -9.406 -14.711 1 93.75 115 ARG B N 1
ATOM 3371 C CA . ARG B 1 115 ? 16.031 -9.578 -13.836 1 93.75 115 ARG B CA 1
ATOM 3372 C C . ARG B 1 115 ? 15.688 -10.445 -12.633 1 93.75 115 ARG B C 1
ATOM 3374 O O . ARG B 1 115 ? 16.5 -11.25 -12.188 1 93.75 115 ARG B O 1
ATOM 3381 N N . LEU B 1 116 ? 14.516 -10.227 -12.172 1 94.31 116 LEU B N 1
ATOM 3382 C CA . LEU B 1 116 ? 14.039 -11.031 -11.047 1 94.31 116 LEU B CA 1
ATOM 3383 C C . LEU B 1 116 ? 13.992 -12.508 -11.422 1 94.31 116 LEU B C 1
ATOM 3385 O O . LEU B 1 116 ? 14.469 -13.359 -10.664 1 94.31 116 LEU B O 1
ATOM 3389 N N . THR B 1 117 ? 13.484 -12.805 -12.562 1 94.56 117 THR B N 1
ATOM 3390 C CA . THR B 1 117 ? 13.359 -14.172 -13.062 1 94.56 117 THR B CA 1
ATOM 3391 C C . THR B 1 117 ? 14.734 -14.797 -13.273 1 94.56 117 THR B C 1
ATOM 3393 O O . THR B 1 117 ? 14.938 -15.977 -12.977 1 94.56 117 THR B O 1
ATOM 3396 N N . ALA B 1 118 ? 15.648 -14 -13.695 1 93.44 118 ALA B N 1
ATOM 3397 C CA . ALA B 1 118 ? 16.969 -14.484 -14.07 1 93.44 118 ALA B CA 1
ATOM 3398 C C . ALA B 1 118 ? 17.859 -14.672 -12.844 1 93.44 118 ALA B C 1
ATOM 3400 O O . ALA B 1 118 ? 18.906 -15.328 -12.922 1 93.44 118 ALA B O 1
ATOM 3401 N N . ARG B 1 119 ? 17.625 -14.055 -11.758 1 90.38 119 ARG B N 1
ATOM 3402 C CA . ARG B 1 119 ? 18.469 -14.023 -10.57 1 90.38 119 ARG B CA 1
ATOM 3403 C C . ARG B 1 119 ? 18.688 -15.43 -10.016 1 90.38 119 ARG B C 1
ATOM 3405 O O . ARG B 1 119 ? 19.719 -15.711 -9.398 1 90.38 119 ARG B O 1
ATOM 3412 N N . GLY B 1 120 ? 17.75 -16.391 -10.266 1 87.19 120 GLY B N 1
ATOM 3413 C CA . GLY B 1 120 ? 17.734 -17.688 -9.625 1 87.19 120 GLY B CA 1
ATOM 3414 C C . GLY B 1 120 ? 16.688 -17.812 -8.539 1 87.19 120 GLY B C 1
ATOM 3415 O O . GLY B 1 120 ? 15.688 -17.094 -8.547 1 87.19 120 GLY B O 1
ATOM 3416 N N . PRO B 1 121 ? 17.031 -18.797 -7.621 1 91.38 121 PRO B N 1
ATOM 3417 C CA . PRO B 1 121 ? 16 -19 -6.609 1 91.38 121 PRO B CA 1
ATOM 3418 C C . PRO B 1 121 ? 15.812 -17.797 -5.699 1 91.38 121 PRO B C 1
ATOM 3420 O O . PRO B 1 121 ? 16.781 -17.141 -5.309 1 91.38 121 PRO B O 1
ATOM 3423 N N . LEU B 1 122 ? 14.672 -17.438 -5.422 1 96.56 122 LEU B N 1
ATOM 3424 C CA . LEU B 1 122 ? 14.273 -16.281 -4.641 1 96.56 122 LEU B CA 1
ATOM 3425 C C . LEU B 1 122 ? 13.703 -16.703 -3.291 1 96.56 122 LEU B C 1
ATOM 3427 O O . LEU B 1 122 ? 12.508 -16.969 -3.174 1 96.56 122 LEU B O 1
ATOM 3431 N N . VAL B 1 123 ? 14.578 -16.797 -2.305 1 97.5 123 VAL B N 1
ATOM 3432 C CA . VAL B 1 123 ? 14.195 -17.188 -0.953 1 97.5 123 VAL B CA 1
ATOM 3433 C C . VAL B 1 123 ? 14.75 -16.188 0.054 1 97.5 123 VAL B C 1
ATOM 3435 O O . VAL B 1 123 ? 15.945 -15.883 0.044 1 97.5 123 VAL B O 1
ATOM 3438 N N . LEU B 1 124 ? 13.953 -15.594 0.795 1 96.81 124 LEU B N 1
ATOM 3439 C CA . LEU B 1 124 ? 14.336 -14.648 1.843 1 96.81 124 LEU B CA 1
ATOM 3440 C C . LEU B 1 124 ? 13.891 -15.148 3.213 1 96.81 124 LEU B C 1
ATOM 3442 O O . LEU B 1 124 ? 12.688 -15.234 3.482 1 96.81 124 LEU B O 1
ATOM 3446 N N . HIS B 1 125 ? 14.898 -15.438 4.047 1 96.56 125 HIS B N 1
ATOM 3447 C CA . HIS B 1 125 ? 14.578 -15.836 5.414 1 96.56 125 HIS B CA 1
ATOM 3448 C C . HIS B 1 125 ? 14.344 -14.617 6.301 1 96.56 125 HIS B C 1
ATOM 3450 O O . HIS B 1 125 ? 14.82 -13.523 6.004 1 96.56 125 HIS B O 1
ATOM 3456 N N . HIS B 1 126 ? 13.539 -14.727 7.312 1 94.69 126 HIS B N 1
ATOM 3457 C CA . HIS B 1 126 ? 13.242 -13.664 8.266 1 94.69 126 HIS B CA 1
ATOM 3458 C C . HIS B 1 126 ? 12.641 -12.453 7.562 1 94.69 126 HIS B C 1
ATOM 3460 O O . HIS B 1 126 ? 13.102 -11.328 7.754 1 94.69 126 HIS B O 1
ATOM 3466 N N . ALA B 1 127 ? 11.664 -12.711 6.73 1 96.5 127 ALA B N 1
ATOM 3467 C CA . ALA B 1 127 ? 11.086 -11.656 5.902 1 96.5 127 ALA B CA 1
ATOM 3468 C C . ALA B 1 127 ? 9.992 -10.906 6.656 1 96.5 127 ALA B C 1
ATOM 3470 O O . ALA B 1 127 ? 9.375 -9.984 6.113 1 96.5 127 ALA B O 1
ATOM 3471 N N . ASP B 1 128 ? 9.773 -11.18 7.941 1 94.5 128 ASP B N 1
ATOM 3472 C CA . ASP B 1 128 ? 8.648 -10.656 8.719 1 94.5 128 ASP B CA 1
ATOM 3473 C C . ASP B 1 128 ? 8.688 -9.133 8.781 1 94.5 128 ASP B C 1
ATOM 3475 O O . ASP B 1 128 ? 7.645 -8.484 8.852 1 94.5 128 ASP B O 1
ATOM 3479 N N . ASP B 1 129 ? 9.859 -8.594 8.75 1 90.88 129 ASP B N 1
ATOM 3480 C CA . ASP B 1 129 ? 9.977 -7.152 8.953 1 90.88 129 ASP B CA 1
ATOM 3481 C C . ASP B 1 129 ? 10.273 -6.434 7.637 1 90.88 129 ASP B C 1
ATOM 3483 O O . ASP B 1 129 ? 10.805 -5.32 7.641 1 90.88 129 ASP B O 1
ATOM 3487 N N . THR B 1 130 ? 10.016 -7.102 6.551 1 94.06 130 THR B N 1
ATOM 3488 C CA . THR B 1 130 ? 10.156 -6.441 5.258 1 94.06 130 THR B CA 1
ATOM 3489 C C . THR B 1 130 ? 8.914 -5.613 4.934 1 94.06 130 THR B C 1
ATOM 3491 O O . THR B 1 130 ? 7.82 -5.91 5.422 1 94.06 130 THR B O 1
ATOM 3494 N N . ALA B 1 131 ? 9.156 -4.586 4.109 1 94.69 131 ALA B N 1
ATOM 3495 C CA . ALA B 1 131 ? 8.047 -3.756 3.654 1 94.69 131 ALA B CA 1
ATOM 3496 C C . ALA B 1 131 ? 6.977 -4.602 2.967 1 94.69 131 ALA B C 1
ATOM 3498 O O . ALA B 1 131 ? 5.781 -4.414 3.205 1 94.69 131 ALA B O 1
ATOM 3499 N N . LEU B 1 132 ? 7.359 -5.531 2.146 1 96.94 132 LEU B N 1
ATOM 3500 C CA . LEU B 1 132 ? 6.445 -6.371 1.382 1 96.94 132 LEU B CA 1
ATOM 3501 C C . LEU B 1 132 ? 5.52 -7.148 2.309 1 96.94 132 LEU B C 1
ATOM 3503 O O . LEU B 1 132 ? 4.305 -7.18 2.102 1 96.94 132 LEU B O 1
ATOM 3507 N N . VAL B 1 133 ? 6.02 -7.777 3.32 1 97.62 133 VAL B N 1
ATOM 3508 C CA . VAL B 1 133 ? 5.215 -8.602 4.215 1 97.62 133 VAL B CA 1
ATOM 3509 C C . VAL B 1 133 ? 4.27 -7.715 5.023 1 97.62 133 VAL B C 1
ATOM 3511 O O . VAL B 1 133 ? 3.133 -8.102 5.305 1 97.62 133 VAL B O 1
ATOM 3514 N N . HIS B 1 134 ? 4.707 -6.512 5.406 1 96.81 134 HIS B N 1
ATOM 3515 C CA . HIS B 1 134 ? 3.809 -5.57 6.066 1 96.81 134 HIS B CA 1
ATOM 3516 C C . HIS B 1 134 ? 2.629 -5.211 5.168 1 96.81 134 HIS B C 1
ATOM 3518 O O . HIS B 1 134 ? 1.486 -5.156 5.629 1 96.81 134 HIS B O 1
ATOM 3524 N N . VAL B 1 135 ? 2.885 -4.965 3.914 1 97.62 135 VAL B N 1
ATOM 3525 C CA . VAL B 1 135 ? 1.804 -4.648 2.986 1 97.62 135 VAL B CA 1
ATOM 3526 C C . VAL B 1 135 ? 0.893 -5.863 2.82 1 97.62 135 VAL B C 1
ATOM 3528 O O . VAL B 1 135 ? -0.331 -5.723 2.764 1 97.62 135 VAL B O 1
ATOM 3531 N N . TRP B 1 136 ? 1.455 -7.059 2.697 1 97.81 136 TRP B N 1
ATOM 3532 C CA . TRP B 1 136 ? 0.652 -8.266 2.562 1 97.81 136 TRP B CA 1
ATOM 3533 C C . TRP B 1 136 ? -0.255 -8.461 3.775 1 97.81 136 TRP B C 1
ATOM 3535 O O . TRP B 1 136 ? -1.434 -8.789 3.629 1 97.81 136 TRP B O 1
ATOM 3545 N N . ARG B 1 137 ? 0.267 -8.242 4.969 1 96.25 137 ARG B N 1
ATOM 3546 C CA . ARG B 1 137 ? -0.536 -8.305 6.184 1 96.25 137 ARG B CA 1
ATOM 3547 C C . ARG B 1 137 ? -1.67 -7.289 6.148 1 96.25 137 ARG B C 1
ATOM 3549 O O . ARG B 1 137 ? -2.811 -7.605 6.492 1 96.25 137 ARG B O 1
ATOM 3556 N N . ALA B 1 138 ? -1.302 -6.078 5.758 1 95.62 138 ALA B N 1
ATOM 3557 C CA . ALA B 1 138 ? -2.314 -5.031 5.645 1 95.62 138 ALA B CA 1
ATOM 3558 C C . ALA B 1 138 ? -3.424 -5.445 4.684 1 95.62 138 ALA B C 1
ATOM 3560 O O . ALA B 1 138 ? -4.605 -5.211 4.949 1 95.62 138 ALA B O 1
ATOM 3561 N N . LEU B 1 139 ? -3.025 -5.965 3.562 1 95.5 139 LEU B N 1
ATOM 3562 C CA . LEU B 1 139 ? -3.971 -6.422 2.549 1 95.5 139 LEU B CA 1
ATOM 3563 C C . LEU B 1 139 ? -4.914 -7.477 3.123 1 95.5 139 LEU B C 1
ATOM 3565 O O . LEU B 1 139 ? -6.129 -7.395 2.934 1 95.5 139 LEU B O 1
ATOM 3569 N N . CYS B 1 140 ? -4.363 -8.453 3.867 1 94 140 CYS B N 1
ATOM 3570 C CA . CYS B 1 140 ? -5.176 -9.492 4.484 1 94 140 CYS B CA 1
ATOM 3571 C C . CYS B 1 140 ? -6.156 -8.898 5.488 1 94 140 CYS B C 1
ATOM 3573 O O . CYS B 1 140 ? -7.332 -9.273 5.508 1 94 140 CYS B O 1
ATOM 3575 N N . LEU B 1 141 ? -5.703 -8 6.27 1 91.81 141 LEU B N 1
ATOM 3576 C CA . LEU B 1 141 ? -6.555 -7.359 7.266 1 91.81 141 LEU B CA 1
ATOM 3577 C C . LEU B 1 141 ? -7.672 -6.566 6.594 1 91.81 141 LEU B C 1
ATOM 3579 O O . LEU B 1 141 ? -8.828 -6.621 7.031 1 91.81 141 LEU B O 1
ATOM 3583 N N . SER B 1 142 ? -7.309 -5.844 5.547 1 91.12 142 SER B N 1
ATOM 3584 C CA . SER B 1 142 ? -8.289 -5.027 4.84 1 91.12 142 SER B CA 1
ATOM 3585 C C . SER B 1 142 ? -9.344 -5.898 4.164 1 91.12 142 SER B C 1
ATOM 3587 O O . SER B 1 142 ? -10.508 -5.5 4.062 1 91.12 142 SER B O 1
ATOM 3589 N N . ALA B 1 143 ? -8.898 -7.02 3.68 1 89.19 143 ALA B N 1
ATOM 3590 C CA . ALA B 1 143 ? -9.805 -7.918 2.971 1 89.19 143 ALA B CA 1
ATOM 3591 C C . ALA B 1 143 ? -10.945 -8.383 3.881 1 89.19 143 ALA B C 1
ATOM 3593 O O . ALA B 1 143 ? -12.031 -8.727 3.406 1 89.19 143 ALA B O 1
ATOM 3594 N N . LEU B 1 144 ? -10.688 -8.391 5.141 1 85 144 LEU B N 1
ATOM 3595 C CA . LEU B 1 144 ? -11.68 -8.875 6.094 1 85 144 LEU B CA 1
ATOM 3596 C C . LEU B 1 144 ? -12.664 -7.766 6.473 1 85 144 LEU B C 1
ATOM 3598 O O . LEU B 1 144 ? -13.656 -8.016 7.152 1 85 144 LEU B O 1
ATOM 3602 N N . GLN B 1 145 ? -12.188 -6.609 6.074 1 76.75 145 GLN B N 1
ATOM 3603 C CA . GLN B 1 145 ? -13.062 -5.492 6.414 1 76.75 145 GLN B CA 1
ATOM 3604 C C . GLN B 1 145 ? -14.094 -5.242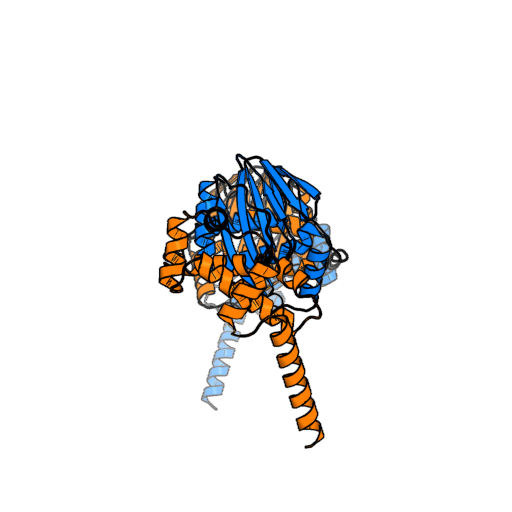 5.316 1 76.75 145 GLN B C 1
ATOM 3606 O O . GLN B 1 145 ? -13.82 -5.465 4.137 1 76.75 145 GLN B O 1
ATOM 3611 N N . VAL B 1 146 ? -15.391 -5.574 5.465 1 58.5 146 VAL B N 1
ATOM 3612 C CA . VAL B 1 146 ? -16.547 -5.641 4.59 1 58.5 146 VAL B CA 1
ATOM 3613 C C . VAL B 1 146 ? -16.922 -4.234 4.121 1 58.5 146 VAL B C 1
ATOM 3615 O O . VAL B 1 146 ? -17.078 -3.324 4.934 1 58.5 146 VAL B O 1
ATOM 3618 N N . GLY B 1 147 ? -16.812 -3.824 2.656 1 59.09 147 GLY B N 1
ATOM 3619 C CA . GLY B 1 147 ? -17.516 -2.67 2.117 1 59.09 147 GLY B CA 1
ATOM 3620 C C . GLY B 1 147 ? -16.969 -2.217 0.774 1 59.09 147 GLY B C 1
ATOM 3621 O O . GLY B 1 147 ? -15.969 -2.744 0.293 1 59.09 147 GLY B O 1
ATOM 3622 N N . GLY B 1 148 ? -17.828 -1.576 -0.035 1 55.91 148 GLY B N 1
ATOM 3623 C CA . GLY B 1 148 ? -17.625 -1.165 -1.416 1 55.91 148 GLY B CA 1
ATOM 3624 C C . GLY B 1 148 ? -16.297 -0.488 -1.652 1 55.91 148 GLY B C 1
ATOM 3625 O O . GLY B 1 148 ? -15.555 -0.859 -2.57 1 55.91 148 GLY B O 1
ATOM 3626 N N . ASP B 1 149 ? -15.898 0.495 -0.852 1 60.03 149 ASP B N 1
ATOM 3627 C CA . ASP B 1 149 ? -14.648 1.229 -1.037 1 60.03 149 ASP B CA 1
ATOM 3628 C C . ASP B 1 149 ? -13.445 0.337 -0.755 1 60.03 149 ASP B C 1
ATOM 3630 O O . ASP B 1 149 ? -12.312 0.677 -1.117 1 60.03 149 ASP B O 1
ATOM 3634 N N . GLU B 1 150 ? -13.695 -0.841 -0.493 1 76.25 150 GLU B N 1
ATOM 3635 C CA . GLU B 1 150 ? -12.641 -1.776 -0.128 1 76.25 150 GLU B CA 1
ATOM 3636 C C . GLU B 1 150 ? -12.016 -2.41 -1.366 1 76.25 150 GLU B C 1
ATOM 3638 O O . GLU B 1 150 ? -10.82 -2.715 -1.377 1 76.25 150 GLU B O 1
ATOM 3643 N N . GLN B 1 151 ? -12.906 -2.277 -2.412 1 83.31 151 GLN B N 1
ATOM 3644 C CA . GLN B 1 151 ? -12.352 -2.842 -3.639 1 83.31 151 GLN B CA 1
ATOM 3645 C C . GLN B 1 151 ? -11.195 -1.988 -4.164 1 83.31 151 GLN B C 1
ATOM 3647 O O . GLN B 1 151 ? -10.164 -2.518 -4.57 1 83.31 151 GLN B O 1
ATOM 3652 N N . PHE B 1 152 ? -11.453 -0.758 -4.109 1 86.62 152 PHE B N 1
ATOM 3653 C CA . PHE B 1 152 ? -10.438 0.192 -4.551 1 86.62 152 PHE B CA 1
ATOM 3654 C C . PHE B 1 152 ? -9.141 -0.005 -3.773 1 86.62 152 PHE B C 1
ATOM 3656 O O . PHE B 1 152 ? -8.07 -0.131 -4.371 1 86.62 152 PHE B O 1
ATOM 3663 N N . LEU B 1 153 ? -9.211 -0.034 -2.482 1 90.56 153 LEU B N 1
ATOM 3664 C CA . LEU B 1 153 ? -8.039 -0.16 -1.627 1 90.56 153 LEU B CA 1
ATOM 3665 C C . LEU B 1 153 ? -7.359 -1.511 -1.83 1 90.56 153 LEU B C 1
ATOM 3667 O O . LEU B 1 153 ? -6.129 -1.592 -1.882 1 90.56 153 LEU B O 1
ATOM 3671 N N . LEU B 1 154 ? -8.156 -2.566 -1.949 1 93.12 154 LEU B N 1
ATOM 3672 C CA . LEU B 1 154 ? -7.602 -3.902 -2.141 1 93.12 154 LEU B CA 1
ATOM 3673 C C . LEU B 1 154 ? -6.805 -3.979 -3.438 1 93.12 154 LEU B C 1
ATOM 3675 O O . LEU B 1 154 ? -5.703 -4.531 -3.465 1 93.12 154 LEU B O 1
ATOM 3679 N N . GLU B 1 155 ? -7.316 -3.402 -4.453 1 92.75 155 GLU B N 1
ATOM 3680 C CA . GLU B 1 155 ? -6.645 -3.412 -5.75 1 92.75 155 GLU B CA 1
ATOM 3681 C C . GLU B 1 155 ? -5.34 -2.621 -5.699 1 92.75 155 GLU B C 1
ATOM 3683 O O . GLU B 1 155 ? -4.316 -3.066 -6.219 1 92.75 155 GLU B O 1
ATOM 3688 N N . ARG B 1 156 ? -5.395 -1.506 -5.098 1 93.44 156 ARG B N 1
ATOM 3689 C CA . ARG B 1 156 ? -4.207 -0.662 -5.02 1 93.44 156 ARG B CA 1
ATOM 3690 C C . ARG B 1 156 ? -3.141 -1.297 -4.137 1 93.44 156 ARG B C 1
ATOM 3692 O O . ARG B 1 156 ? -1.952 -1.249 -4.457 1 93.44 156 ARG B O 1
ATOM 3699 N N . MET B 1 157 ? -3.547 -1.861 -3.008 1 95.44 157 MET B N 1
ATOM 3700 C CA . MET B 1 157 ? -2.598 -2.531 -2.123 1 95.44 157 MET B CA 1
ATOM 3701 C C . MET B 1 157 ? -1.971 -3.738 -2.811 1 95.44 157 MET B C 1
ATOM 3703 O O . MET B 1 157 ? -0.77 -3.98 -2.676 1 95.44 157 MET B O 1
ATOM 3707 N N . THR B 1 158 ? -2.828 -4.473 -3.543 1 96.94 158 THR B N 1
ATOM 3708 C CA . THR B 1 158 ? -2.305 -5.605 -4.297 1 96.94 158 THR B CA 1
ATOM 3709 C C . THR B 1 158 ? -1.264 -5.145 -5.316 1 96.94 158 THR B C 1
ATOM 3711 O O . THR B 1 158 ? -0.197 -5.75 -5.438 1 96.94 158 THR B O 1
ATOM 3714 N N . HIS B 1 159 ? -1.609 -4.094 -5.992 1 96.75 159 HIS B N 1
ATOM 3715 C CA . HIS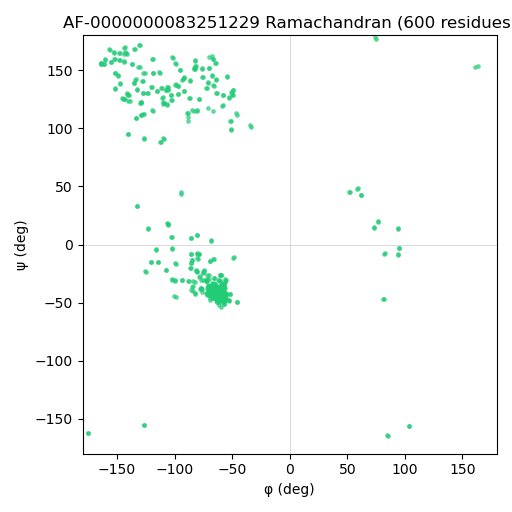 B 1 159 ? -0.71 -3.541 -7 1 96.75 159 HIS B CA 1
ATOM 3716 C C . HIS B 1 159 ? 0.648 -3.201 -6.395 1 96.75 159 HIS B C 1
ATOM 3718 O O . HIS B 1 159 ? 1.687 -3.588 -6.938 1 96.75 159 HIS B O 1
ATOM 3724 N N . VAL B 1 160 ? 0.628 -2.529 -5.285 1 94.88 160 VAL B N 1
ATOM 3725 C CA . VAL B 1 160 ? 1.851 -2.113 -4.605 1 94.88 160 VAL B CA 1
ATOM 3726 C C . VAL B 1 160 ? 2.627 -3.344 -4.141 1 94.88 160 VAL B C 1
ATOM 3728 O O . VAL B 1 160 ? 3.838 -3.438 -4.352 1 94.88 160 VAL B O 1
ATOM 3731 N N . MET B 1 161 ? 1.946 -4.25 -3.541 1 97.25 161 MET B N 1
ATOM 3732 C CA . MET B 1 161 ? 2.586 -5.453 -3.012 1 97.25 161 MET B CA 1
ATOM 3733 C C . MET B 1 161 ? 3.328 -6.203 -4.113 1 97.25 161 MET B C 1
ATOM 3735 O O . MET B 1 161 ? 4.504 -6.535 -3.961 1 97.25 161 MET B O 1
ATOM 3739 N N . LEU B 1 162 ? 2.613 -6.41 -5.227 1 97.69 162 LEU B N 1
ATOM 3740 C CA . LEU B 1 162 ? 3.205 -7.184 -6.312 1 97.69 162 LEU B CA 1
ATOM 3741 C C . LEU B 1 162 ? 4.375 -6.438 -6.938 1 97.69 162 LEU B C 1
ATOM 3743 O O . LEU B 1 162 ? 5.371 -7.051 -7.332 1 97.69 162 LEU B O 1
ATOM 3747 N N . ALA B 1 163 ? 4.293 -5.137 -7 1 95.25 163 ALA B N 1
ATOM 3748 C CA . ALA B 1 163 ? 5.348 -4.309 -7.582 1 95.25 163 ALA B CA 1
ATOM 3749 C C . ALA B 1 163 ? 6.598 -4.316 -6.707 1 95.25 163 ALA B C 1
ATOM 3751 O O . ALA B 1 163 ? 7.68 -3.926 -7.152 1 95.25 163 ALA B O 1
ATOM 3752 N N . MET B 1 164 ? 6.539 -4.762 -5.48 1 94.5 164 MET B N 1
ATOM 3753 C CA . MET B 1 164 ? 7.637 -4.672 -4.52 1 94.5 164 MET B CA 1
ATOM 3754 C C . MET B 1 164 ? 8.586 -5.855 -4.668 1 94.5 164 MET B C 1
ATOM 3756 O O . MET B 1 164 ? 9.703 -5.832 -4.145 1 94.5 164 MET B O 1
ATOM 3760 N N . PHE B 1 165 ? 8.188 -6.918 -5.344 1 95.38 165 PHE B N 1
ATOM 3761 C CA . PHE B 1 165 ? 8.953 -8.156 -5.348 1 95.38 165 PHE B CA 1
ATOM 3762 C C . PHE B 1 165 ? 10.352 -7.93 -5.918 1 95.38 165 PHE B C 1
ATOM 3764 O O . PHE B 1 165 ? 11.344 -8.391 -5.352 1 95.38 165 PHE B O 1
ATOM 3771 N N . PRO B 1 166 ? 10.492 -7.184 -7.062 1 93 166 PRO B N 1
ATOM 3772 C CA . PRO B 1 166 ? 11.852 -6.973 -7.555 1 93 166 PRO B CA 1
ATOM 3773 C C . PRO B 1 166 ? 12.75 -6.281 -6.531 1 93 166 PRO B C 1
ATOM 3775 O O . PRO B 1 166 ? 13.883 -6.707 -6.309 1 93 166 PRO B O 1
ATOM 3778 N N . GLN B 1 167 ? 12.227 -5.266 -5.887 1 89.88 167 GLN B N 1
ATOM 3779 C CA . GLN B 1 167 ? 13.031 -4.562 -4.895 1 89.88 167 GLN B CA 1
ATOM 3780 C C . GLN B 1 167 ? 13.367 -5.473 -3.719 1 89.88 167 GLN B C 1
ATOM 3782 O O . GLN B 1 167 ? 14.477 -5.398 -3.172 1 89.88 167 GLN B O 1
ATOM 3787 N N . THR B 1 168 ? 12.484 -6.246 -3.293 1 92.88 168 THR B N 1
ATOM 3788 C CA . THR B 1 168 ? 12.648 -7.105 -2.125 1 92.88 168 THR B CA 1
ATOM 3789 C C . THR B 1 168 ? 13.742 -8.133 -2.363 1 92.88 168 THR B C 1
ATOM 3791 O O . THR B 1 168 ? 14.539 -8.422 -1.464 1 92.88 168 THR B O 1
ATOM 3794 N N . PHE B 1 169 ? 13.844 -8.633 -3.562 1 93.62 169 PHE B N 1
ATOM 3795 C CA . PHE B 1 169 ? 14.758 -9.75 -3.807 1 93.62 169 PHE B CA 1
ATOM 3796 C C . PHE B 1 169 ? 16.031 -9.258 -4.469 1 93.62 169 PHE B C 1
ATOM 3798 O O . PHE B 1 169 ? 17.094 -9.883 -4.328 1 93.62 169 PHE B O 1
ATOM 3805 N N . LEU B 1 170 ? 15.953 -8.172 -5.266 1 88.94 170 LEU B N 1
ATOM 3806 C CA . LEU B 1 170 ? 17.125 -7.711 -6.016 1 88.94 170 LEU B CA 1
ATOM 3807 C C . LEU B 1 170 ? 17.797 -6.551 -5.301 1 88.94 170 LEU B C 1
ATOM 3809 O O . LEU B 1 170 ? 18.969 -6.246 -5.574 1 88.94 170 LEU B O 1
ATOM 3813 N N . GLY B 1 171 ? 17.156 -5.965 -4.414 1 82.62 171 GLY B N 1
ATOM 3814 C CA . GLY B 1 171 ? 17.656 -4.723 -3.854 1 82.62 171 GLY B CA 1
ATOM 3815 C C . GLY B 1 171 ? 17.5 -3.537 -4.789 1 82.62 171 GLY B C 1
ATOM 3816 O O . GLY B 1 171 ? 16.766 -3.607 -5.766 1 82.62 171 GLY B O 1
ATOM 3817 N N . SER B 1 172 ? 17.938 -2.314 -4.297 1 67.62 172 SER B N 1
ATOM 3818 C CA . SER B 1 172 ? 17.781 -1.09 -5.074 1 67.62 172 SER B CA 1
ATOM 3819 C C . SER B 1 172 ? 18.922 -0.908 -6.059 1 67.62 172 SER B C 1
ATOM 3821 O O . SER B 1 172 ? 20.094 -1.124 -5.711 1 67.62 172 SER B O 1
ATOM 3823 N N . ASP B 1 173 ? 18.531 -0.944 -7.422 1 58.88 173 ASP B N 1
ATOM 3824 C CA . ASP B 1 173 ? 19.594 -0.635 -8.391 1 58.88 173 ASP B CA 1
ATOM 3825 C C . ASP B 1 173 ? 19.891 0.86 -8.406 1 58.88 173 ASP B C 1
ATOM 3827 O O . ASP B 1 173 ? 20.891 1.287 -8.984 1 58.88 173 ASP B O 1
ATOM 3831 N N . ALA B 1 174 ? 19.031 1.678 -8 1 57.47 174 ALA B N 1
ATOM 3832 C CA . ALA B 1 174 ? 19.156 3.109 -8.25 1 57.47 174 ALA B CA 1
ATOM 3833 C C . ALA B 1 174 ? 19.875 3.805 -7.098 1 57.47 174 ALA B C 1
ATOM 3835 O O . ALA B 1 174 ? 19.797 3.352 -5.953 1 57.47 174 ALA B O 1
ATOM 3836 N N . PRO B 1 175 ? 20.656 4.781 -7.566 1 54.34 175 PRO B N 1
ATOM 3837 C CA . PRO B 1 175 ? 21.266 5.633 -6.539 1 54.34 175 PRO B CA 1
ATOM 3838 C C . PRO B 1 175 ? 20.234 6.238 -5.594 1 54.34 175 PRO B C 1
ATOM 3840 O O . PRO B 1 175 ? 19.062 6.402 -5.965 1 54.34 175 PRO B O 1
ATOM 3843 N N . PRO B 1 176 ? 20.656 6.352 -4.363 1 54.41 176 PRO B N 1
ATOM 3844 C CA . PRO B 1 176 ? 19.766 6.945 -3.363 1 54.41 176 PRO B CA 1
ATOM 3845 C C . PRO B 1 176 ? 19.156 8.266 -3.83 1 54.41 176 PRO B C 1
ATOM 3847 O O . PRO B 1 176 ? 19.766 9 -4.605 1 54.41 176 PRO B O 1
ATOM 3850 N N . ILE B 1 177 ? 17.922 8.375 -3.646 1 51.91 177 ILE B N 1
ATOM 3851 C CA . ILE B 1 177 ? 17.25 9.648 -3.922 1 51.91 177 ILE B CA 1
ATOM 3852 C C . ILE B 1 177 ? 17.984 10.781 -3.209 1 51.91 177 ILE B C 1
ATOM 3854 O O . ILE B 1 177 ? 18.266 10.688 -2.01 1 51.91 177 ILE B O 1
ATOM 3858 N N . ALA B 1 178 ? 18.688 11.562 -4.004 1 48.59 178 ALA B N 1
ATOM 3859 C CA . ALA B 1 178 ? 19.344 12.727 -3.418 1 48.59 178 ALA B CA 1
ATOM 3860 C C . ALA B 1 178 ? 18.359 13.555 -2.6 1 48.59 178 ALA B C 1
ATOM 3862 O O . ALA B 1 178 ? 17.266 13.867 -3.07 1 48.59 178 ALA B O 1
ATOM 3863 N N . GLY B 1 179 ? 18.391 13.352 -1.298 1 49.53 179 GLY B N 1
ATOM 3864 C CA . GLY B 1 179 ? 17.609 14.242 -0.44 1 49.53 179 GLY B CA 1
ATOM 3865 C C . GLY B 1 179 ? 17.547 15.664 -0.964 1 49.53 179 GLY B C 1
ATOM 3866 O O . GLY B 1 179 ? 18.531 16.188 -1.491 1 49.53 179 GLY B O 1
ATOM 3867 N N . SER B 1 180 ? 16.5 16.047 -1.54 1 48.97 180 SER B N 1
ATOM 3868 C CA . SER B 1 180 ? 16.391 17.406 -2.025 1 48.97 180 SER B CA 1
ATOM 3869 C C . SER B 1 180 ? 16.875 18.406 -0.976 1 48.97 180 SER B C 1
ATOM 3871 O O . SER B 1 180 ? 16.469 18.344 0.186 1 48.97 180 SER B O 1
ATOM 3873 N N . ARG B 1 181 ? 18.016 19.078 -1.242 1 49.06 181 ARG B N 1
ATOM 3874 C CA . ARG B 1 181 ? 18.719 20.141 -0.525 1 49.06 181 ARG B CA 1
ATOM 3875 C C . ARG B 1 181 ? 17.75 21.266 -0.138 1 49.06 181 ARG B C 1
ATOM 3877 O O . ARG B 1 181 ? 18.125 22.188 0.582 1 49.06 181 ARG B O 1
ATOM 3884 N N . ASN B 1 182 ? 16.531 21.328 -0.622 1 55.72 182 ASN B N 1
ATOM 3885 C CA . ASN B 1 182 ? 15.859 22.609 -0.355 1 55.72 182 ASN B CA 1
ATOM 3886 C C . ASN B 1 182 ? 15.008 22.531 0.907 1 55.72 182 ASN B C 1
ATOM 3888 O O . ASN B 1 182 ? 13.883 23.031 0.925 1 55.72 182 ASN B O 1
ATOM 3892 N N . ALA B 1 183 ? 15.562 21.969 1.946 1 61.97 183 ALA B N 1
ATOM 3893 C CA . ALA B 1 183 ? 14.922 21.781 3.246 1 61.97 183 ALA B CA 1
ATOM 3894 C C . ALA B 1 183 ? 14.453 23.109 3.824 1 61.97 183 ALA B C 1
ATOM 3896 O O . ALA B 1 183 ? 13.352 23.203 4.379 1 61.97 183 ALA B O 1
ATOM 3897 N N . GLY B 1 184 ? 15.219 24.188 3.566 1 63.12 184 GLY B N 1
ATOM 3898 C CA . GLY B 1 184 ? 14.867 25.5 4.113 1 63.12 184 GLY B CA 1
ATOM 3899 C C . GLY B 1 184 ? 13.594 26.062 3.521 1 63.12 184 GLY B C 1
ATOM 3900 O O . GLY B 1 184 ? 12.719 26.531 4.254 1 63.12 184 GLY B O 1
ATOM 3901 N N . SER B 1 185 ? 13.438 26 2.32 1 72.06 185 SER B N 1
ATOM 3902 C CA . SER B 1 185 ? 12.273 26.547 1.627 1 72.06 185 SER B CA 1
ATOM 3903 C C . SER B 1 185 ? 11 25.797 2.012 1 72.06 185 SER B C 1
ATOM 3905 O O . SER B 1 185 ? 9.945 26.406 2.182 1 72.06 185 SER B O 1
ATOM 3907 N N . LYS B 1 186 ? 11.188 24.656 2.314 1 78.62 186 LYS B N 1
ATOM 3908 C CA . LYS B 1 186 ? 10.008 23.875 2.66 1 78.62 186 LYS B CA 1
ATOM 3909 C C . LYS B 1 186 ? 9.516 24.203 4.07 1 78.62 186 LYS B C 1
ATOM 3911 O O . LYS B 1 186 ? 8.312 24.344 4.297 1 78.62 186 LYS B O 1
ATOM 3916 N N . ILE B 1 187 ? 10.414 24.422 4.934 1 83.62 187 ILE B N 1
ATOM 3917 C CA . ILE B 1 187 ? 10.07 24.734 6.316 1 83.62 187 ILE B CA 1
ATOM 3918 C C . ILE B 1 187 ? 9.414 26.109 6.379 1 83.62 187 ILE B C 1
ATOM 3920 O O . ILE B 1 187 ? 8.453 26.312 7.129 1 83.62 187 ILE B O 1
ATOM 3924 N N . LEU B 1 188 ? 9.953 26.984 5.59 1 88.31 188 LEU B N 1
ATOM 3925 C CA . LEU B 1 188 ? 9.375 28.328 5.574 1 88.31 188 LEU B CA 1
ATOM 3926 C C . LEU B 1 188 ? 7.934 28.297 5.082 1 88.31 188 LEU B C 1
ATOM 3928 O O . LEU B 1 188 ? 7.062 28.938 5.66 1 88.31 188 LEU B O 1
ATOM 3932 N N . LYS B 1 189 ? 7.688 27.516 4.098 1 87.81 189 LYS B N 1
ATOM 3933 C CA . LYS B 1 189 ? 6.328 27.391 3.582 1 87.81 189 LYS B CA 1
ATOM 3934 C C . LYS B 1 189 ? 5.387 26.828 4.637 1 87.81 189 LYS B C 1
ATOM 3936 O O . LYS B 1 189 ? 4.242 27.266 4.762 1 87.81 189 LYS B O 1
ATOM 3941 N N . GLN B 1 190 ? 5.875 25.938 5.336 1 89.38 190 GLN B N 1
ATOM 3942 C CA . GLN B 1 190 ? 5.086 25.359 6.414 1 89.38 190 GLN B CA 1
ATOM 3943 C C . GLN B 1 190 ? 4.812 26.375 7.516 1 89.38 190 GLN B C 1
ATOM 3945 O O . GLN B 1 190 ? 3.705 26.422 8.055 1 89.38 190 GLN B O 1
ATOM 3950 N N . ALA B 1 191 ? 5.816 27.078 7.805 1 91.62 191 ALA B N 1
ATOM 3951 C CA . ALA B 1 191 ? 5.66 28.109 8.82 1 91.62 191 ALA B CA 1
ATOM 3952 C C . ALA B 1 191 ? 4.652 29.172 8.383 1 91.62 191 ALA B C 1
ATOM 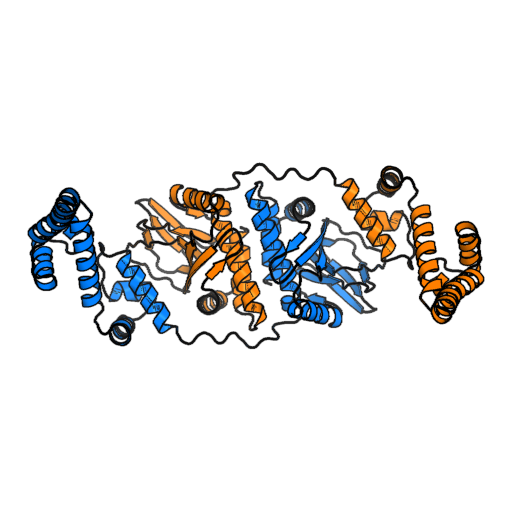3954 O O . ALA B 1 191 ? 3.826 29.625 9.18 1 91.62 191 ALA B O 1
ATOM 3955 N N . GLU B 1 192 ? 4.723 29.5 7.105 1 92.38 192 GLU B N 1
ATOM 3956 C CA . GLU B 1 192 ? 3.76 30.453 6.566 1 92.38 192 GLU B CA 1
ATOM 3957 C C . GLU B 1 192 ? 2.334 29.922 6.68 1 92.38 192 GLU B C 1
ATOM 3959 O O . GLU B 1 192 ? 1.421 30.656 7.066 1 92.38 192 GLU B O 1
ATOM 3964 N N . THR B 1 193 ? 2.16 28.719 6.363 1 90.38 193 THR B N 1
ATOM 3965 C CA . THR B 1 193 ? 0.849 28.078 6.461 1 90.38 193 THR B CA 1
ATOM 3966 C C . THR B 1 193 ? 0.376 28.031 7.91 1 90.38 193 THR B C 1
ATOM 3968 O O . THR B 1 193 ? -0.797 28.281 8.195 1 90.38 193 THR B O 1
ATOM 3971 N N . TYR B 1 194 ? 1.279 27.734 8.797 1 92.25 194 TYR B N 1
ATOM 3972 C CA . TYR B 1 194 ? 0.959 27.719 10.219 1 92.25 194 TYR B CA 1
ATOM 3973 C C . TYR B 1 194 ? 0.448 29.078 10.68 1 92.25 194 TYR B C 1
ATOM 3975 O O . TYR B 1 194 ? -0.565 29.156 11.383 1 92.25 194 TYR B O 1
ATOM 3983 N N . VAL B 1 195 ? 1.138 30.094 10.273 1 93 195 VAL B N 1
ATOM 3984 C CA . VAL B 1 195 ? 0.754 31.453 10.648 1 93 195 VAL B CA 1
ATOM 3985 C C . VAL B 1 195 ? -0.633 31.766 10.102 1 93 195 VAL B C 1
ATOM 3987 O O . VAL B 1 195 ? -1.506 32.25 10.828 1 93 195 VAL B O 1
ATOM 3990 N N . ARG B 1 196 ? -0.799 31.453 8.875 1 91 196 ARG B N 1
ATOM 3991 C CA . ARG B 1 196 ? -2.076 31.719 8.219 1 91 196 ARG B CA 1
ATOM 3992 C C . ARG B 1 196 ? -3.221 31.031 8.945 1 91 196 ARG B C 1
ATOM 3994 O O . ARG B 1 196 ? -4.285 31.609 9.148 1 91 196 ARG B O 1
ATOM 4001 N N . ASP B 1 197 ? -2.963 29.828 9.383 1 91 197 ASP B N 1
ATOM 4002 C CA . ASP B 1 197 ? -4.016 29.016 9.961 1 91 197 ASP B CA 1
ATOM 4003 C C . ASP B 1 197 ? -4.285 29.406 11.414 1 91 197 ASP B C 1
ATOM 4005 O O . ASP B 1 197 ? -5.301 29.016 11.992 1 91 197 ASP B O 1
ATOM 4009 N N . ASN B 1 198 ? -3.352 30.25 11.984 1 91.69 198 ASN B N 1
ATOM 4010 C CA . ASN B 1 198 ? -3.455 30.5 13.414 1 91.69 198 ASN B CA 1
ATOM 4011 C C . ASN B 1 198 ? -3.34 31.984 13.734 1 91.69 198 ASN B C 1
ATOM 4013 O O . ASN B 1 198 ? -2.764 32.375 14.758 1 91.69 198 ASN B O 1
ATOM 4017 N N . LEU B 1 199 ? -3.799 32.875 12.898 1 90.62 199 LEU B N 1
ATOM 4018 C CA . LEU B 1 199 ? -3.637 34.312 13.023 1 90.62 199 LEU B CA 1
ATOM 4019 C C . LEU B 1 199 ? -4.316 34.844 14.289 1 90.62 199 LEU B C 1
ATOM 4021 O O . LEU B 1 199 ? -3.889 35.844 14.867 1 90.62 199 LEU B O 1
ATOM 4025 N N . GLY B 1 200 ? -5.332 34.188 14.664 1 87.19 200 GLY B N 1
ATOM 4026 C CA . GLY B 1 200 ? -6.078 34.656 15.828 1 87.19 200 GLY B CA 1
ATOM 4027 C C . GLY B 1 200 ? -5.441 34.25 17.141 1 87.19 200 GLY B C 1
ATOM 4028 O O . GLY B 1 200 ? -5.875 34.688 18.203 1 87.19 200 GLY B O 1
ATOM 4029 N N . GLN B 1 201 ? -4.402 33.406 17.109 1 85.88 201 GLN B N 1
ATOM 4030 C CA . GLN B 1 201 ? -3.697 32.938 18.281 1 85.88 201 GLN B CA 1
ATOM 4031 C C . GLN B 1 201 ? -2.418 33.719 18.531 1 85.88 201 GLN B C 1
ATOM 4033 O O . GLN B 1 201 ? -1.936 34.406 17.625 1 85.88 201 GLN B O 1
ATOM 4038 N N . PRO B 1 202 ? -2.039 33.688 19.812 1 85.94 202 PRO B N 1
ATOM 4039 C CA . PRO B 1 202 ? -0.705 34.25 20.016 1 85.94 202 PRO B CA 1
ATOM 4040 C C . PRO B 1 202 ? 0.367 33.531 19.188 1 85.94 202 PRO B C 1
ATOM 4042 O O . PRO B 1 202 ? 0.451 32.281 19.234 1 85.94 202 PRO B O 1
ATOM 4045 N N . LEU B 1 203 ? 1.005 34.25 18.344 1 91.94 203 LEU B N 1
ATOM 4046 C CA . LEU B 1 203 ? 2.049 33.688 17.484 1 91.94 203 LEU B CA 1
ATOM 4047 C C . LEU B 1 203 ? 3.414 34.25 17.844 1 91.94 203 LEU B C 1
ATOM 4049 O O . LEU B 1 203 ? 3.832 35.281 17.297 1 91.94 203 LEU B O 1
ATOM 4053 N N . GLN B 1 204 ? 4.051 33.562 18.797 1 91.88 204 GLN B N 1
ATOM 4054 C CA . GLN B 1 204 ? 5.41 33.938 19.172 1 91.88 204 GLN B CA 1
ATOM 4055 C C . GLN B 1 204 ? 6.438 33.156 18.375 1 91.88 204 GLN B C 1
ATOM 4057 O O . GLN B 1 204 ? 6.238 31.953 18.125 1 91.88 204 GLN B O 1
ATOM 4062 N N . LEU B 1 205 ? 7.504 33.844 18.031 1 93.56 205 LEU B N 1
ATOM 4063 C CA . LEU B 1 205 ? 8.57 33.188 17.266 1 93.56 205 LEU B CA 1
ATOM 4064 C C . LEU B 1 205 ? 9.023 31.906 17.922 1 93.56 205 LEU B C 1
ATOM 4066 O O . LEU B 1 205 ? 9.188 30.875 17.25 1 93.56 205 LEU B O 1
ATOM 4070 N N . GLU B 1 206 ? 9.172 31.922 19.234 1 91.75 206 GLU B N 1
ATOM 4071 C CA . GLU B 1 206 ? 9.672 30.781 19.984 1 91.75 206 GLU B CA 1
ATOM 4072 C C . GLU B 1 206 ? 8.711 29.594 19.891 1 91.75 206 GLU B C 1
ATOM 4074 O O . GLU B 1 206 ? 9.141 28.453 19.75 1 91.75 206 GLU B O 1
ATOM 4079 N N . GLU B 1 207 ? 7.453 29.859 20.047 1 89.06 207 GLU B N 1
ATOM 4080 C CA . GLU B 1 207 ? 6.445 28.797 20.016 1 89.06 207 GLU B CA 1
ATOM 4081 C C . GLU B 1 207 ? 6.359 28.156 18.625 1 89.06 207 GLU B C 1
ATOM 4083 O O . GLU B 1 207 ? 6.234 26.938 18.5 1 89.06 207 GLU B O 1
ATOM 4088 N N . VAL B 1 208 ? 6.391 29 17.609 1 90.44 208 VAL B N 1
ATOM 4089 C CA . VAL B 1 208 ? 6.316 28.5 16.234 1 90.44 208 VAL B CA 1
ATOM 4090 C C . VAL B 1 208 ? 7.582 27.719 15.906 1 90.44 208 VAL B C 1
ATOM 4092 O O . VAL B 1 208 ? 7.516 26.672 15.266 1 90.44 208 VAL B O 1
ATOM 4095 N N . ALA B 1 209 ? 8.734 28.25 16.312 1 90.5 209 ALA B N 1
ATOM 4096 C CA . ALA B 1 209 ? 9.992 27.547 16.109 1 90.5 209 ALA B CA 1
ATOM 4097 C C . ALA B 1 209 ? 9.961 26.156 16.766 1 90.5 209 ALA B C 1
ATOM 4099 O O . ALA B 1 209 ? 10.375 25.172 16.156 1 90.5 209 ALA B O 1
ATOM 4100 N N . THR B 1 210 ? 9.453 26.109 17.984 1 86.5 210 THR B N 1
ATOM 4101 C CA . THR B 1 210 ? 9.344 24.844 18.719 1 86.5 210 THR B CA 1
ATOM 4102 C C . THR B 1 210 ? 8.445 23.859 17.969 1 86.5 210 THR B C 1
ATOM 4104 O O . THR B 1 210 ? 8.758 22.672 17.891 1 86.5 210 THR B O 1
ATOM 4107 N N . TYR B 1 211 ? 7.379 24.375 17.438 1 86.19 211 TYR B N 1
ATOM 4108 C CA . TYR B 1 211 ? 6.445 23.547 16.688 1 86.19 211 TYR B CA 1
ATOM 4109 C C . TYR B 1 211 ? 7.145 22.844 15.523 1 86.19 211 TYR B C 1
ATOM 4111 O O . TYR B 1 211 ? 6.828 21.703 15.195 1 86.19 211 TYR B O 1
ATOM 4119 N N . PHE B 1 212 ? 8.078 23.438 14.938 1 84.56 212 PHE B N 1
ATOM 4120 C CA . PHE B 1 212 ? 8.75 22.906 13.758 1 84.56 212 PHE B CA 1
ATOM 4121 C C . PHE B 1 212 ? 10.109 22.328 14.133 1 84.56 212 PHE B C 1
ATOM 4123 O O . PHE B 1 212 ? 10.93 22.031 13.266 1 84.56 212 PHE B O 1
ATOM 4130 N N . TYR B 1 213 ? 10.422 22.266 15.438 1 81.75 213 TYR B N 1
ATOM 4131 C CA . TYR B 1 213 ? 11.648 21.703 15.969 1 81.75 213 TYR B CA 1
ATOM 4132 C C . TYR B 1 213 ? 12.867 22.469 15.477 1 81.75 213 TYR B C 1
ATOM 4134 O O . TYR B 1 213 ? 13.867 21.875 15.062 1 81.75 213 TYR B O 1
ATOM 4142 N N . LEU B 1 214 ? 12.742 23.75 15.477 1 86.25 214 LEU B N 1
ATOM 4143 C CA . LEU B 1 214 ? 13.82 24.672 15.109 1 86.25 214 LEU B CA 1
ATOM 4144 C C . LEU B 1 214 ? 14.172 25.594 16.281 1 86.25 214 LEU B C 1
ATOM 4146 O O . LEU B 1 214 ? 13.383 25.734 17.219 1 86.25 214 LEU B O 1
ATOM 4150 N N . SER B 1 215 ? 15.344 26.125 16.188 1 91.38 215 SER B N 1
ATOM 4151 C CA . SER B 1 215 ? 15.641 27.25 17.094 1 91.38 215 SER B CA 1
ATOM 4152 C C . SER B 1 215 ? 14.969 28.531 16.625 1 91.38 215 SER B C 1
ATOM 4154 O O . SER B 1 215 ? 14.734 28.703 15.422 1 91.38 215 SER B O 1
ATOM 4156 N N . SER B 1 216 ? 14.688 29.375 17.578 1 94 216 SER B N 1
ATOM 4157 C CA . SER B 1 216 ? 14.125 30.688 17.234 1 94 216 SER B CA 1
ATOM 4158 C C . SER B 1 216 ? 15.039 31.438 16.281 1 94 216 SER B C 1
ATOM 4160 O O . SER B 1 216 ? 14.57 32.125 15.367 1 94 216 SER B O 1
ATOM 4162 N N . ARG B 1 217 ? 16.281 31.266 16.531 1 94.56 217 ARG B N 1
ATOM 4163 C CA . ARG B 1 217 ? 17.266 31.953 15.695 1 94.56 217 ARG B CA 1
ATOM 4164 C C . ARG B 1 217 ? 17.188 31.469 14.258 1 94.56 217 ARG B C 1
ATOM 4166 O O . ARG B 1 217 ? 17.25 32.281 13.32 1 94.56 217 ARG B O 1
ATOM 4173 N N . HIS B 1 218 ? 17.141 30.266 14.117 1 93.12 218 HIS B N 1
ATOM 4174 C CA . HIS B 1 218 ? 17.094 29.688 12.781 1 93.12 218 HIS B CA 1
ATOM 4175 C C . HIS B 1 218 ? 15.828 30.109 12.039 1 93.12 218 HIS B C 1
ATOM 4177 O O . HIS B 1 218 ? 15.883 30.484 10.859 1 93.12 218 HIS B O 1
ATOM 4183 N N . LEU B 1 219 ? 14.688 30.031 12.68 1 93.25 219 LEU B N 1
ATOM 4184 C CA . LEU B 1 219 ? 13.438 30.438 12.031 1 93.25 219 LEU B CA 1
ATOM 4185 C C . LEU B 1 219 ? 13.469 31.906 11.664 1 93.25 219 LEU B C 1
ATOM 4187 O O . LEU B 1 219 ? 13.055 32.281 10.562 1 93.25 219 LEU B O 1
ATOM 4191 N N . ALA B 1 220 ? 13.938 32.656 12.555 1 95.25 220 ALA B N 1
ATOM 4192 C CA . ALA B 1 220 ? 14.055 34.094 12.289 1 95.25 220 ALA B CA 1
ATOM 4193 C C . ALA B 1 220 ? 14.922 34.344 11.062 1 95.25 220 ALA B C 1
ATOM 4195 O O . ALA B 1 220 ? 14.586 35.219 10.234 1 95.25 220 ALA B O 1
ATOM 4196 N N . ARG B 1 221 ? 15.977 33.625 10.992 1 93.94 221 ARG B N 1
ATOM 4197 C CA . ARG B 1 221 ? 16.891 33.781 9.867 1 93.94 221 ARG B CA 1
ATOM 4198 C C . ARG B 1 221 ? 16.203 33.406 8.555 1 93.94 221 ARG B C 1
ATOM 4200 O O . ARG B 1 221 ? 16.391 34.094 7.535 1 93.94 221 ARG B O 1
ATOM 4207 N N . LEU B 1 222 ? 15.445 32.438 8.578 1 92.38 222 LEU B N 1
ATOM 4208 C CA . LEU B 1 222 ? 14.742 32 7.383 1 92.38 222 LEU B CA 1
ATOM 4209 C C . LEU B 1 222 ? 13.789 33.094 6.887 1 92.38 222 LEU B C 1
ATOM 4211 O O . LEU B 1 222 ? 13.703 33.344 5.684 1 92.38 222 LEU B O 1
ATOM 4215 N N . PHE B 1 223 ? 13.055 33.656 7.746 1 94.5 223 PHE B N 1
ATOM 4216 C CA . PHE B 1 223 ? 12.125 34.75 7.367 1 94.5 223 PHE B CA 1
ATOM 4217 C C . PHE B 1 223 ? 12.883 35.906 6.781 1 94.5 223 PHE B C 1
ATOM 4219 O O . PHE B 1 223 ? 12.469 36.469 5.762 1 94.5 223 PHE B O 1
ATOM 4226 N N . ARG B 1 224 ? 13.969 36.219 7.371 1 94.81 224 ARG B N 1
ATOM 4227 C CA . ARG B 1 224 ? 14.758 37.344 6.887 1 94.81 224 ARG B CA 1
ATOM 4228 C C . ARG B 1 224 ? 15.383 37.031 5.531 1 94.81 224 ARG B C 1
ATOM 4230 O O . ARG B 1 224 ? 15.32 37.844 4.605 1 94.81 224 ARG B O 1
ATOM 4237 N N . GLN B 1 225 ? 15.93 35.906 5.453 1 93 225 GLN B N 1
ATOM 4238 C CA . GLN B 1 225 ? 16.688 35.531 4.262 1 93 225 GLN B CA 1
ATOM 4239 C C . GLN B 1 225 ? 15.758 35.281 3.08 1 93 225 GLN B C 1
ATOM 4241 O O . GLN B 1 225 ? 16.047 35.688 1.951 1 93 225 GLN B O 1
ATOM 4246 N N . GLU B 1 226 ? 14.672 34.719 3.328 1 91.19 226 GLU B N 1
ATOM 4247 C CA . GLU B 1 226 ? 13.828 34.25 2.227 1 91.19 226 GLU B CA 1
ATOM 4248 C C . GLU B 1 226 ? 12.703 35.25 1.938 1 91.19 226 GLU B C 1
ATOM 4250 O O . GLU B 1 226 ? 12.25 35.375 0.799 1 91.19 226 GLU B O 1
ATOM 4255 N N . LEU B 1 227 ? 12.242 35.969 2.965 1 92.44 227 LEU B N 1
ATOM 4256 C CA . LEU B 1 227 ? 11.094 36.844 2.771 1 92.44 227 LEU B CA 1
ATOM 4257 C C . LEU B 1 227 ? 11.5 38.312 2.945 1 92.44 227 LEU B C 1
ATOM 4259 O O . LEU B 1 227 ? 10.734 39.219 2.619 1 92.44 227 LEU B O 1
ATOM 4263 N N . GLY B 1 228 ? 12.648 38.5 3.512 1 94.56 228 GLY B N 1
ATOM 4264 C CA . GLY B 1 228 ? 13.141 39.875 3.678 1 94.56 228 GLY B CA 1
ATOM 4265 C C . GLY B 1 228 ? 12.469 40.625 4.816 1 94.56 228 GLY B C 1
ATOM 4266 O O . GLY B 1 228 ? 12.43 41.844 4.816 1 94.56 228 GLY B O 1
ATOM 4267 N N . THR B 1 229 ? 11.859 39.906 5.734 1 95.25 229 THR B N 1
ATOM 4268 C CA . THR B 1 229 ? 11.148 40.531 6.852 1 95.25 229 THR B CA 1
ATOM 4269 C C . THR B 1 229 ? 11.328 39.719 8.125 1 95.25 229 THR B C 1
ATOM 4271 O O . THR B 1 229 ? 11.891 38.625 8.086 1 95.25 229 THR B O 1
ATOM 4274 N N . THR B 1 230 ? 11.008 40.281 9.258 1 96.12 230 THR B N 1
ATOM 4275 C CA . THR B 1 230 ? 11.039 39.531 10.516 1 96.12 230 THR B CA 1
ATOM 4276 C C . THR B 1 230 ? 9.758 38.719 10.703 1 96.12 230 THR B C 1
ATOM 4278 O O . THR B 1 230 ? 8.742 39 10.07 1 96.12 230 THR B O 1
ATOM 4281 N N . PHE B 1 231 ? 9.875 37.719 11.531 1 96 231 PHE B N 1
ATOM 4282 C CA . PHE B 1 231 ? 8.711 36.906 11.836 1 96 231 PHE B CA 1
ATOM 4283 C C . PHE B 1 231 ? 7.562 37.781 12.352 1 96 231 PHE B C 1
ATOM 4285 O O . PHE B 1 231 ? 6.43 37.656 11.891 1 96 231 PHE B O 1
ATOM 4292 N N . THR B 1 232 ? 7.816 38.688 13.273 1 94.81 232 THR B N 1
ATOM 4293 C CA . THR B 1 232 ? 6.812 39.531 13.898 1 94.81 232 THR B CA 1
ATOM 4294 C C . THR B 1 232 ? 6.16 40.438 12.867 1 94.81 232 THR B C 1
ATOM 4296 O O . THR B 1 232 ? 4.938 40.625 12.867 1 94.81 232 THR B O 1
ATOM 4299 N N . ALA B 1 233 ? 6.957 41.031 12.039 1 94.75 233 ALA B N 1
ATOM 4300 C CA . ALA B 1 233 ? 6.43 41.906 10.992 1 94.75 233 ALA B CA 1
ATOM 4301 C C . ALA B 1 233 ? 5.551 41.125 10.023 1 94.75 233 ALA B C 1
ATOM 4303 O O . ALA B 1 233 ? 4.523 41.625 9.562 1 94.75 233 ALA B O 1
ATOM 4304 N N . TYR B 1 234 ? 6.055 40 9.711 1 95.19 234 TYR B N 1
ATOM 4305 C CA . TYR B 1 234 ? 5.293 39.125 8.812 1 95.19 234 TYR B CA 1
ATOM 4306 C C . TYR B 1 234 ? 3.918 38.812 9.391 1 95.19 234 TYR B C 1
ATOM 4308 O O . TYR B 1 234 ? 2.904 38.938 8.703 1 95.19 234 TYR B O 1
ATOM 4316 N N . VAL B 1 235 ? 3.836 38.406 10.625 1 95.5 235 VAL B N 1
ATOM 4317 C CA . VAL B 1 235 ? 2.59 38.062 11.305 1 95.5 235 VAL B CA 1
ATOM 4318 C C . VAL B 1 235 ? 1.66 39.25 11.32 1 95.5 235 VAL B C 1
ATOM 4320 O O . VAL B 1 235 ? 0.47 39.156 11.023 1 95.5 235 VAL B O 1
ATOM 4323 N N . GLN B 1 236 ? 2.176 40.375 11.68 1 94.38 236 GLN B N 1
ATOM 4324 C CA . GLN B 1 236 ? 1.379 41.594 11.727 1 94.38 236 GLN B CA 1
ATOM 4325 C C . GLN B 1 236 ? 0.771 41.906 10.359 1 94.38 236 GLN B C 1
ATOM 4327 O O . GLN B 1 236 ? -0.406 42.281 10.266 1 94.38 236 GLN B O 1
ATOM 4332 N N . THR B 1 237 ? 1.584 41.812 9.359 1 93.56 237 THR B N 1
ATOM 4333 C CA . THR B 1 237 ? 1.114 42.094 8.008 1 93.56 237 THR B CA 1
ATOM 4334 C C . THR B 1 237 ? -0.012 41.125 7.629 1 93.56 237 THR B C 1
ATOM 4336 O O . THR B 1 237 ? -1.025 41.531 7.062 1 93.56 237 THR B O 1
ATOM 4339 N N . ARG B 1 238 ? 0.187 39.875 7.934 1 94.31 238 ARG B N 1
ATOM 4340 C CA . ARG B 1 238 ? -0.824 38.844 7.621 1 94.31 238 ARG B CA 1
ATOM 4341 C C . ARG B 1 238 ? -2.117 39.125 8.383 1 94.31 238 ARG B C 1
ATOM 4343 O O . ARG B 1 238 ? -3.211 38.938 7.84 1 94.31 238 ARG B O 1
ATOM 4350 N N . ARG B 1 239 ? -1.99 39.5 9.617 1 94.69 239 ARG B N 1
ATOM 4351 C CA . ARG B 1 239 ? -3.156 39.875 10.43 1 94.69 239 ARG B CA 1
ATOM 4352 C C . ARG B 1 239 ? -3.908 41.031 9.82 1 94.69 239 ARG B C 1
ATOM 4354 O O . ARG B 1 239 ? -5.141 41.031 9.75 1 94.69 239 ARG B O 1
ATOM 4361 N N . LEU B 1 240 ? -3.209 42 9.375 1 93.38 240 LEU B N 1
ATOM 4362 C CA . LEU B 1 240 ? -3.822 43.188 8.773 1 93.38 240 LEU B CA 1
ATOM 4363 C C . LEU B 1 240 ? -4.52 42.812 7.465 1 93.38 240 LEU B C 1
ATOM 4365 O O . LEU B 1 240 ? -5.617 43.312 7.191 1 93.38 240 LEU B O 1
ATOM 4369 N N . GLN B 1 241 ? -3.877 42.062 6.699 1 92.5 241 GLN B N 1
ATOM 4370 C CA . GLN B 1 241 ? -4.477 41.625 5.445 1 92.5 241 GLN B CA 1
ATOM 4371 C C . GLN B 1 241 ? -5.773 40.875 5.695 1 92.5 241 GLN B C 1
ATOM 4373 O O . GLN B 1 241 ? -6.762 41.062 4.988 1 92.5 241 GLN B O 1
ATOM 4378 N N . GLU B 1 242 ? -5.707 40.031 6.652 1 92.62 242 GLU B N 1
ATOM 4379 C CA . GLU B 1 242 ? -6.906 39.25 7.012 1 92.62 242 GLU B CA 1
ATOM 4380 C C . GLU B 1 242 ? -8 40.188 7.543 1 92.62 242 GLU B C 1
ATOM 4382 O O . GLU B 1 242 ? -9.18 40 7.234 1 92.62 242 GLU B O 1
ATOM 4387 N N . ALA B 1 243 ? -7.621 41.094 8.289 1 93.19 243 ALA B N 1
ATOM 4388 C CA . ALA B 1 243 ? -8.57 42.094 8.797 1 93.19 243 ALA B CA 1
ATOM 4389 C C . ALA B 1 243 ? -9.234 42.844 7.656 1 93.19 243 ALA B C 1
ATOM 4391 O O . ALA B 1 243 ? -10.453 43.062 7.652 1 93.19 243 ALA B O 1
ATOM 4392 N N . ALA B 1 244 ? -8.453 43.219 6.723 1 91.56 244 ALA B N 1
ATOM 4393 C CA . ALA B 1 244 ? -8.977 43.938 5.551 1 91.56 244 ALA B CA 1
ATOM 4394 C C . ALA B 1 244 ? -9.984 43.062 4.801 1 91.56 244 ALA B C 1
ATOM 4396 O O . ALA B 1 244 ? -11.039 43.562 4.383 1 91.56 244 ALA B O 1
ATOM 4397 N N . ARG B 1 245 ? -9.609 41.875 4.652 1 90.25 245 ARG B N 1
ATOM 4398 C CA . ARG B 1 245 ? -10.508 40.938 3.979 1 90.25 245 ARG B CA 1
ATOM 4399 C C . ARG B 1 245 ? -11.836 40.812 4.723 1 90.25 245 ARG B C 1
ATOM 4401 O O . ARG B 1 245 ? -12.906 40.906 4.113 1 90.25 245 ARG B O 1
ATOM 4408 N N . LEU B 1 246 ? -11.742 40.688 6.039 1 91.75 246 LEU B N 1
ATOM 4409 C CA . LEU B 1 246 ? -12.938 40.531 6.859 1 91.75 246 LEU B CA 1
ATOM 4410 C C . LEU B 1 246 ? -13.781 41.781 6.836 1 91.75 246 LEU B C 1
ATOM 4412 O O . LEU B 1 246 ? -15.016 41.719 6.859 1 91.75 246 LEU B O 1
ATOM 4416 N N . LEU B 1 247 ? -13.156 42.906 6.781 1 91.75 247 LEU B N 1
ATOM 4417 C CA . LEU B 1 247 ? -13.875 44.156 6.691 1 91.75 247 LEU B CA 1
ATOM 4418 C C . LEU B 1 247 ? -14.648 44.25 5.383 1 91.75 247 LEU B C 1
ATOM 4420 O O . LEU B 1 247 ? -15.766 44.781 5.355 1 91.75 247 LEU B O 1
ATOM 4424 N N . ARG B 1 248 ? -14.102 43.688 4.367 1 88.12 248 ARG B N 1
ATOM 4425 C CA . ARG B 1 248 ? -14.703 43.75 3.041 1 88.12 248 ARG B CA 1
ATOM 4426 C C . ARG B 1 248 ? -15.789 42.688 2.873 1 88.12 248 ARG B C 1
ATOM 4428 O O . ARG B 1 248 ? -16.797 42.938 2.203 1 88.12 248 ARG B O 1
ATOM 4435 N N . GLU B 1 249 ? -15.555 41.625 3.537 1 89.31 249 GLU B N 1
ATOM 4436 C CA . GLU B 1 249 ? -16.328 40.438 3.115 1 89.31 249 GLU B CA 1
ATOM 4437 C C . GLU B 1 249 ? -17.25 39.969 4.23 1 89.31 249 GLU B C 1
ATOM 4439 O O . GLU B 1 249 ? -18.031 39.031 4.035 1 89.31 249 GLU B O 1
ATOM 4444 N N . SER B 1 250 ? -17.172 40.594 5.383 1 89.75 250 SER B N 1
ATOM 4445 C CA . SER B 1 250 ? -18.016 40.125 6.488 1 89.75 250 SER B CA 1
ATOM 4446 C C . SER B 1 250 ? -18.75 41.281 7.141 1 89.75 250 SER B C 1
ATOM 4448 O O . SER B 1 250 ? -18.531 42.438 6.781 1 89.75 250 SER B O 1
ATOM 4450 N N . GLU B 1 251 ? -19.656 41 8.031 1 91.31 251 GLU B N 1
ATOM 4451 C CA . GLU B 1 251 ? -20.391 42 8.797 1 91.31 251 GLU B CA 1
ATOM 4452 C C . GLU B 1 251 ? -19.906 42.062 10.242 1 91.31 251 GLU B C 1
ATOM 4454 O O . GLU B 1 251 ? -20.594 42.594 11.109 1 91.31 251 GLU B O 1
ATOM 4459 N N . LEU B 1 252 ? -18.75 41.5 10.43 1 92.62 252 LEU B N 1
ATOM 4460 C CA . LEU B 1 252 ? -18.219 41.469 11.781 1 92.62 252 LEU B CA 1
ATOM 4461 C C . LEU B 1 252 ? -17.875 42.906 12.258 1 92.62 252 LEU B C 1
ATOM 4463 O O . LEU B 1 252 ? -17.406 43.719 11.477 1 92.62 252 LEU B O 1
ATOM 4467 N N . SER B 1 253 ? -18.094 43.062 13.562 1 93.94 253 SER B N 1
ATOM 4468 C CA . SER B 1 253 ? -17.719 44.344 14.125 1 93.94 253 SER B CA 1
ATOM 4469 C C . SER B 1 253 ? -16.203 44.5 14.156 1 93.94 253 SER B C 1
ATOM 4471 O O . SER B 1 253 ? -15.461 43.531 14.039 1 93.94 253 SER B O 1
ATOM 4473 N N . VAL B 1 254 ? -15.766 45.688 14.273 1 93.62 254 VAL B N 1
ATOM 4474 C CA . VAL B 1 254 ? -14.336 45.969 14.359 1 93.62 254 VAL B CA 1
ATOM 4475 C C . VAL B 1 254 ? -13.727 45.25 15.547 1 93.62 254 VAL B C 1
ATOM 4477 O O . VAL B 1 254 ? -12.602 44.719 15.461 1 93.62 254 VAL B O 1
ATOM 4480 N N . LYS B 1 255 ? -14.523 45.156 16.578 1 93.62 255 LYS B N 1
ATOM 4481 C CA . LYS B 1 255 ? -14.07 44.406 17.766 1 93.62 255 LYS B CA 1
ATOM 4482 C C . LYS B 1 255 ? -13.906 42.938 17.484 1 93.62 255 LYS B C 1
ATOM 4484 O O . LYS B 1 255 ? -12.898 42.344 17.859 1 93.62 255 LYS B O 1
ATOM 4489 N N . GLN B 1 256 ? -14.852 42.438 16.844 1 92.38 256 GLN B N 1
ATOM 4490 C CA . GLN B 1 256 ? -14.805 41 16.484 1 92.38 256 GLN B CA 1
ATOM 4491 C C . GLN B 1 256 ? -13.633 40.719 15.555 1 92.38 256 GLN B C 1
ATOM 4493 O O . GLN B 1 256 ? -12.977 39.688 15.68 1 92.38 256 GLN B O 1
ATOM 4498 N N . ILE B 1 257 ? -13.367 41.594 14.664 1 93.12 257 ILE B N 1
ATOM 4499 C CA . ILE B 1 257 ? -12.281 41.438 13.703 1 93.12 257 ILE B CA 1
ATOM 4500 C C . ILE B 1 257 ? -10.938 41.531 14.422 1 93.12 257 ILE B C 1
ATOM 4502 O O . ILE B 1 257 ? -10.023 40.75 14.156 1 93.12 257 ILE B O 1
ATOM 4506 N N . ALA B 1 258 ? -10.805 42.469 15.328 1 93.38 258 ALA B N 1
ATOM 4507 C CA . ALA B 1 258 ? -9.578 42.594 16.109 1 93.38 258 ALA B CA 1
ATOM 4508 C C . ALA B 1 258 ? -9.281 41.312 16.875 1 93.38 258 ALA B C 1
ATOM 4510 O O . ALA B 1 258 ? -8.133 40.875 16.922 1 93.38 258 ALA B O 1
ATOM 4511 N N . ASP B 1 259 ? -10.344 40.75 17.391 1 89.81 259 ASP B N 1
ATOM 4512 C CA . ASP B 1 259 ? -10.203 39.5 18.141 1 89.81 259 ASP B CA 1
ATOM 4513 C C . ASP B 1 259 ? -9.852 38.344 17.234 1 89.81 259 ASP B C 1
ATOM 4515 O O . ASP B 1 259 ? -8.945 37.562 17.531 1 89.81 259 ASP B O 1
ATOM 4519 N N . ALA B 1 260 ? -10.453 38.312 16.125 1 88.81 260 ALA B N 1
ATOM 4520 C CA . ALA B 1 260 ? -10.289 37.188 15.188 1 88.81 260 ALA B CA 1
ATOM 4521 C C . ALA B 1 260 ? -8.898 37.219 14.547 1 88.81 260 ALA B C 1
ATOM 4523 O O . ALA B 1 260 ? -8.375 36.188 14.156 1 88.81 260 ALA B O 1
ATOM 4524 N N . THR B 1 261 ? -8.375 38.375 14.492 1 92.12 261 THR B N 1
ATOM 4525 C CA . THR B 1 261 ? -7.098 38.5 13.797 1 92.12 261 THR B CA 1
ATOM 4526 C C . THR B 1 261 ? -5.949 38.594 14.797 1 92.12 261 THR B C 1
ATOM 4528 O O . THR B 1 261 ? -4.789 38.75 14.406 1 92.12 261 THR B O 1
ATOM 4531 N N . GLY B 1 262 ? -6.246 38.625 16.094 1 90.44 262 GLY B N 1
ATOM 4532 C CA . GLY B 1 262 ? -5.215 38.469 17.094 1 90.44 262 GLY B CA 1
ATOM 4533 C C . GLY B 1 262 ? -4.656 39.781 17.594 1 90.44 262 GLY B C 1
ATOM 4534 O O . GLY B 1 262 ? -3.607 39.812 18.25 1 90.44 262 GLY B O 1
ATOM 4535 N N . PHE B 1 263 ? -5.227 40.844 17.359 1 91.19 263 PHE B N 1
ATOM 4536 C CA . PHE B 1 263 ? -4.73 42.156 17.828 1 91.19 263 PHE B CA 1
ATOM 4537 C C . PHE B 1 263 ? -5.133 42.375 19.281 1 91.19 263 PHE B C 1
ATOM 4539 O O . PHE B 1 263 ? -4.484 43.156 20 1 91.19 263 PHE B O 1
ATOM 4546 N N . GLY B 1 264 ? -6.148 41.719 19.688 1 84.62 264 GLY B N 1
ATOM 4547 C CA . GLY B 1 264 ? -6.555 41.75 21.094 1 84.62 264 GLY B CA 1
ATOM 4548 C C . GLY B 1 264 ? -7.371 42.969 21.453 1 84.62 264 GLY B C 1
ATOM 4549 O O . GLY B 1 264 ? -8.352 42.875 22.188 1 84.62 264 GLY B O 1
ATOM 4550 N N . THR B 1 265 ? -6.934 44.188 21.031 1 90.5 265 THR B N 1
ATOM 4551 C CA . THR B 1 265 ? -7.707 45.375 21.359 1 90.5 265 THR B CA 1
ATOM 4552 C C . THR B 1 265 ? -8.016 46.188 20.094 1 90.5 265 THR B C 1
ATOM 4554 O O . THR B 1 265 ? -7.207 46.25 19.172 1 90.5 265 THR B O 1
ATOM 4557 N N . VAL B 1 266 ? -9.195 46.812 20.188 1 92.5 266 VAL B N 1
ATOM 4558 C CA . VAL B 1 266 ? -9.656 47.625 19.062 1 92.5 266 VAL B CA 1
ATOM 4559 C C . VAL B 1 266 ? -8.711 48.781 18.844 1 92.5 266 VAL B C 1
ATOM 4561 O O . VAL B 1 266 ? -8.414 49.156 17.703 1 92.5 266 VAL B O 1
ATOM 4564 N N . HIS B 1 267 ? -8.258 49.281 19.953 1 93.56 267 HIS B N 1
ATOM 4565 C CA . HIS B 1 267 ? -7.375 50.438 19.859 1 93.56 267 HIS B CA 1
ATOM 4566 C C . HIS B 1 267 ? -6.086 50.094 19.125 1 93.56 267 HIS B C 1
ATOM 4568 O O . HIS B 1 267 ? -5.668 50.844 18.219 1 93.56 267 HIS B O 1
ATOM 4574 N N . TYR B 1 268 ? -5.52 49.062 19.547 1 93.31 268 TYR B N 1
ATOM 4575 C CA . TYR B 1 268 ? -4.273 48.625 18.938 1 93.31 268 TYR B CA 1
ATOM 4576 C C . TYR B 1 268 ? -4.48 48.25 17.469 1 93.31 268 TYR B C 1
ATOM 4578 O O . TYR B 1 268 ? -3.684 48.656 16.609 1 93.31 268 TYR B O 1
ATOM 4586 N N . PHE B 1 269 ? -5.531 47.594 17.203 1 94.94 269 PHE B N 1
ATOM 4587 C CA . PHE B 1 269 ? -5.895 47.188 15.852 1 94.94 269 PHE B CA 1
ATOM 4588 C C . PHE B 1 269 ? -6.086 48.438 14.969 1 94.94 269 PHE B C 1
ATOM 4590 O O . PHE B 1 269 ? -5.508 48.531 13.883 1 94.94 269 PHE B O 1
ATOM 4597 N N . THR B 1 270 ? -6.855 49.312 15.398 1 93.5 270 THR B N 1
ATOM 4598 C CA . THR B 1 270 ? -7.184 50.5 14.625 1 93.5 270 THR B CA 1
ATOM 4599 C C . THR B 1 270 ? -5.926 51.312 14.305 1 93.5 270 THR B C 1
ATOM 4601 O O . THR B 1 270 ? -5.75 51.781 13.188 1 93.5 270 THR B O 1
ATOM 4604 N N . ARG B 1 271 ? -5.102 51.438 15.281 1 94.56 271 ARG B N 1
ATOM 4605 C CA . ARG B 1 271 ? -3.859 52.188 15.102 1 94.56 271 ARG B CA 1
ATOM 4606 C C . ARG B 1 271 ? -2.982 51.531 14.031 1 94.56 271 ARG B C 1
ATOM 4608 O O . ARG B 1 271 ? -2.523 52.219 13.109 1 94.56 271 ARG B O 1
ATOM 4615 N N . LEU B 1 272 ? -2.785 50.312 14.141 1 94.12 272 LEU B N 1
ATOM 4616 C CA . LEU B 1 272 ? -1.915 49.594 13.211 1 94.12 272 LEU B CA 1
ATOM 4617 C C . LEU B 1 272 ? -2.531 49.531 11.82 1 94.12 272 LEU B C 1
ATOM 4619 O O . LEU B 1 272 ? -1.819 49.625 10.812 1 94.12 272 LEU B O 1
ATOM 4623 N N . PHE B 1 273 ? -3.82 49.344 11.766 1 95.38 273 PHE B N 1
ATOM 4624 C CA . PHE B 1 273 ? -4.52 49.281 10.484 1 95.38 273 PHE B CA 1
ATOM 4625 C C . PHE B 1 273 ? -4.398 50.625 9.742 1 95.38 273 PHE B C 1
ATOM 4627 O O . PHE B 1 273 ? -4.121 50.656 8.547 1 95.38 273 PHE B O 1
ATOM 4634 N N . ARG B 1 274 ? -4.535 51.594 10.492 1 93.5 274 ARG B N 1
ATOM 4635 C CA . ARG B 1 274 ? -4.398 52.938 9.898 1 93.5 274 ARG B CA 1
ATOM 4636 C C . ARG B 1 274 ? -2.975 53.188 9.406 1 93.5 274 ARG B C 1
ATOM 4638 O O . ARG B 1 274 ? -2.77 53.75 8.328 1 93.5 274 ARG B O 1
ATOM 4645 N N . GLN B 1 275 ? -2.111 52.844 10.188 1 93.56 275 GLN B N 1
ATOM 4646 C CA . GLN B 1 275 ? -0.709 53 9.812 1 93.56 275 GLN B CA 1
ATOM 4647 C C . GLN B 1 275 ? -0.385 52.25 8.539 1 93.56 275 GLN B C 1
ATOM 4649 O O . GLN B 1 275 ? 0.378 52.719 7.695 1 93.56 275 GLN B O 1
ATOM 4654 N N . HIS B 1 276 ? -1.021 51.125 8.391 1 91.06 276 HIS B N 1
ATOM 4655 C CA . HIS B 1 276 ? -0.717 50.219 7.285 1 91.06 276 HIS B CA 1
ATOM 4656 C C . HIS B 1 276 ? -1.494 50.594 6.027 1 91.06 276 HIS B C 1
ATOM 4658 O O . HIS B 1 276 ? -0.964 50.531 4.918 1 91.06 276 HIS B O 1
ATOM 4664 N N . THR B 1 277 ? -2.77 51 6.125 1 90.44 277 THR B N 1
ATOM 4665 C CA . THR B 1 277 ? -3.627 51.219 4.965 1 90.44 277 THR B CA 1
ATOM 4666 C C . THR B 1 277 ? -3.859 52.688 4.723 1 90.44 277 THR B C 1
ATOM 4668 O O . THR B 1 277 ? -4.32 53.094 3.646 1 90.44 277 THR B O 1
ATOM 4671 N N . GLY B 1 278 ? -3.678 53.469 5.758 1 91.19 278 GLY B N 1
ATOM 4672 C CA . GLY B 1 278 ? -3.926 54.875 5.66 1 91.19 278 GLY B CA 1
ATOM 4673 C C . GLY B 1 278 ? -5.324 55.281 6.094 1 91.19 278 GLY B C 1
ATOM 4674 O O . GLY B 1 278 ? -5.637 56.469 6.207 1 91.19 278 GLY B O 1
ATOM 4675 N N . THR B 1 279 ? -6.164 54.281 6.336 1 91.69 279 THR B N 1
ATOM 4676 C CA . THR B 1 279 ? -7.555 54.562 6.695 1 91.69 279 THR B CA 1
ATOM 4677 C C . THR B 1 279 ? -7.969 53.688 7.898 1 91.69 279 THR B C 1
ATOM 4679 O O . THR B 1 279 ? -7.586 52.531 8 1 91.69 279 THR B O 1
ATOM 4682 N N . PRO B 1 280 ? -8.773 54.312 8.805 1 92.88 280 PRO B N 1
ATOM 4683 C CA . PRO B 1 280 ? -9.281 53.469 9.906 1 92.88 280 PRO B CA 1
ATOM 4684 C C . PRO B 1 280 ? -10.195 52.344 9.43 1 92.88 280 PRO B C 1
ATOM 4686 O O . PRO B 1 280 ? -10.836 52.469 8.383 1 92.88 280 PRO B O 1
ATOM 4689 N N . PRO B 1 281 ? -10.289 51.344 10.203 1 93.88 281 PRO B N 1
ATOM 4690 C CA . PRO B 1 281 ? -11.062 50.156 9.789 1 93.88 281 PRO B CA 1
ATOM 4691 C C . PRO B 1 281 ? -12.508 50.5 9.43 1 93.88 281 PRO B C 1
ATOM 4693 O O . PRO B 1 281 ? -13.023 50.031 8.414 1 93.88 281 PRO B O 1
ATOM 4696 N N . ALA B 1 282 ? -13.172 51.281 10.25 1 90.5 282 ALA B N 1
ATOM 4697 C CA . ALA B 1 282 ? -14.57 51.625 10.016 1 90.5 282 ALA B CA 1
ATOM 4698 C C . ALA B 1 282 ? -14.75 52.344 8.695 1 90.5 282 ALA B C 1
ATOM 4700 O O . ALA B 1 282 ? -15.703 52.094 7.953 1 90.5 282 ALA B O 1
ATOM 4701 N N . LEU B 1 283 ? -13.891 53.219 8.461 1 90.38 283 LEU B N 1
ATOM 4702 C CA . LEU B 1 283 ? -13.938 53.969 7.215 1 90.38 283 LEU B CA 1
ATOM 4703 C C . LEU B 1 283 ? -13.586 53.094 6.031 1 90.38 283 LEU B C 1
ATOM 4705 O O . LEU B 1 283 ? -14.172 53.219 4.953 1 90.38 283 LEU B O 1
ATOM 4709 N N . TYR B 1 284 ? -12.594 52.281 6.211 1 91.38 284 TYR B N 1
ATOM 4710 C CA . TYR B 1 284 ? -12.188 51.344 5.172 1 91.38 284 TYR B CA 1
ATOM 4711 C C . TYR B 1 284 ? -13.367 50.5 4.691 1 91.38 284 TYR B C 1
ATOM 4713 O O . TYR B 1 284 ? -13.555 50.312 3.488 1 91.38 284 TYR B O 1
ATOM 4721 N N . ARG B 1 285 ? -14.133 49.938 5.59 1 89.62 285 ARG B N 1
ATOM 4722 C CA . ARG B 1 285 ? -15.328 49.156 5.266 1 89.62 285 ARG B CA 1
ATOM 4723 C C . ARG B 1 285 ? -16.312 49.969 4.453 1 89.62 285 ARG B C 1
ATOM 4725 O O . ARG B 1 285 ? -16.875 49.5 3.467 1 89.62 285 ARG B O 1
ATOM 4732 N N . LYS B 1 286 ? -16.531 51.219 4.848 1 85.88 286 LYS B N 1
ATOM 4733 C CA . LYS B 1 286 ? -17.469 52.094 4.18 1 85.88 286 LYS B CA 1
ATOM 4734 C C . LYS B 1 286 ? -17.031 52.375 2.75 1 85.88 286 LYS B C 1
ATOM 4736 O O . LYS B 1 286 ? -17.875 52.469 1.845 1 85.88 286 LYS B O 1
ATOM 4741 N N . LEU B 1 287 ? -15.836 52.531 2.6 1 81.69 287 LEU B N 1
ATOM 4742 C CA . LEU B 1 287 ? -15.289 52.875 1.288 1 81.69 287 LEU B CA 1
ATOM 4743 C C . LEU B 1 287 ? -15.406 51.656 0.34 1 81.69 287 LEU B C 1
ATOM 4745 O O . LEU B 1 287 ? -15.625 51.844 -0.859 1 81.69 287 LEU B O 1
ATOM 4749 N N . GLN B 1 288 ? -15.219 50.469 0.794 1 74.31 288 GLN B N 1
ATOM 4750 C CA . GLN B 1 288 ? -15.289 49.281 -0.044 1 74.31 288 GLN B CA 1
ATOM 4751 C C . GLN B 1 288 ? -16.734 48.906 -0.378 1 74.31 288 GLN B C 1
ATOM 4753 O O . GLN B 1 288 ? -17.016 48.375 -1.451 1 74.31 288 GLN B O 1
ATOM 4758 N N . GLY B 1 289 ? -17.578 49.062 0.551 1 62.31 289 GLY B N 1
ATOM 4759 C CA . GLY B 1 289 ? -19 48.938 0.263 1 62.31 289 GLY B CA 1
ATOM 4760 C C . GLY B 1 289 ? -19.469 49.906 -0.787 1 62.31 289 GLY B C 1
ATOM 4761 O O . GLY B 1 289 ? -20.359 49.594 -1.581 1 62.31 289 GLY B O 1
ATOM 4762 N N . TRP B 1 290 ? -18.891 51.062 -0.685 1 53.84 290 TRP B N 1
ATOM 4763 C CA . TRP B 1 290 ? -19.219 52.094 -1.661 1 53.84 290 TRP B CA 1
ATOM 4764 C C . TRP B 1 290 ? -18.641 51.75 -3.033 1 53.84 290 TRP B C 1
ATOM 4766 O O . TRP B 1 290 ? -19.281 52 -4.059 1 53.84 290 TRP B O 1
ATOM 4776 N N . ALA B 1 291 ? -17.484 51.156 -3.072 1 52.22 291 ALA B N 1
ATOM 4777 C CA . ALA B 1 291 ? -16.938 50.781 -4.367 1 52.22 291 ALA B CA 1
ATOM 4778 C C . ALA B 1 291 ? -17.812 49.688 -5.023 1 52.22 291 ALA B C 1
ATOM 4780 O O . ALA B 1 291 ? -17.969 49.688 -6.246 1 52.22 291 ALA B O 1
ATOM 4781 N N . ASP B 1 292 ? -18.312 48.844 -4.234 1 49.94 292 ASP B N 1
ATOM 4782 C CA . ASP B 1 292 ? -19.234 47.844 -4.758 1 49.94 292 ASP B CA 1
ATOM 4783 C C . ASP B 1 292 ? -20.562 48.5 -5.172 1 49.94 292 ASP B C 1
ATOM 4785 O O . ASP B 1 292 ? -21.172 48.094 -6.164 1 49.94 292 ASP B O 1
ATOM 4789 N N . VAL B 1 293 ? -21.031 49.5 -4.457 1 49.75 293 VAL B N 1
ATOM 4790 C CA . VAL B 1 293 ? -22.25 50.219 -4.809 1 49.75 293 VAL B CA 1
ATOM 4791 C C . VAL B 1 293 ? -22 51.094 -6.047 1 49.75 293 VAL B C 1
ATOM 4793 O O . VAL B 1 293 ? -22.859 51.219 -6.906 1 49.75 293 VAL B O 1
ATOM 4796 N N . GLU B 1 294 ? -20.938 51.719 -6.066 1 45.72 294 GLU B N 1
ATOM 4797 C CA . GLU B 1 294 ? -20.641 52.469 -7.27 1 45.72 294 GLU B CA 1
ATOM 4798 C C . GLU B 1 294 ? -20.422 51.562 -8.469 1 45.72 294 GLU B C 1
ATOM 4800 O O . GLU B 1 294 ? -20.828 51.906 -9.586 1 45.72 294 GLU B O 1
ATOM 4805 N N . HIS B 1 295 ? -19.891 50.438 -8.25 1 48.06 295 HIS B N 1
ATOM 4806 C CA . HIS B 1 295 ? -19.75 49.469 -9.328 1 48.06 295 HIS B CA 1
ATOM 4807 C C . HIS B 1 295 ? -21.109 48.875 -9.711 1 48.06 295 HIS B C 1
ATOM 4809 O O . HIS B 1 295 ? -21.359 48.562 -10.875 1 48.06 295 HIS B O 1
ATOM 4815 N N . VAL B 1 296 ? -22.016 48.781 -8.836 1 50.62 296 VAL B N 1
ATOM 4816 C CA . VAL B 1 296 ? -23.391 48.406 -9.125 1 50.62 296 VAL B CA 1
ATOM 4817 C C . VAL B 1 296 ? -24.156 49.562 -9.727 1 50.62 296 VAL B C 1
ATOM 4819 O O . VAL B 1 296 ? -24.953 49.406 -10.641 1 50.62 296 VAL B O 1
ATOM 4822 N N . GLN B 1 297 ? -23.938 50.75 -9.289 1 44.25 297 GLN B N 1
ATOM 4823 C CA . GLN B 1 297 ? -24.641 51.906 -9.852 1 44.25 297 GLN B CA 1
ATOM 4824 C C . GLN B 1 297 ? -24.125 52.25 -11.242 1 44.25 297 GLN B C 1
ATOM 4826 O O . GLN B 1 297 ? -24.875 52.656 -12.109 1 44.25 297 GLN B O 1
ATOM 4831 N N . ILE B 1 298 ? -22.922 52 -11.5 1 50.97 298 ILE B N 1
ATOM 4832 C CA . ILE B 1 298 ? -22.406 52.281 -12.836 1 50.97 298 ILE B CA 1
ATOM 4833 C C . ILE B 1 298 ? -22.875 51.188 -13.805 1 50.97 298 ILE B C 1
ATOM 4835 O O . ILE B 1 298 ? -23.094 51.469 -14.984 1 50.97 298 ILE B O 1
ATOM 4839 N N . LYS B 1 299 ? -23.078 50.031 -13.453 1 51.69 299 LYS B N 1
ATOM 4840 C CA . LYS B 1 299 ? -23.578 49 -14.344 1 51.69 299 LYS B CA 1
ATOM 4841 C C . LYS B 1 299 ? -25.062 49.156 -14.625 1 51.69 299 LYS B C 1
ATOM 4843 O O . LYS B 1 299 ? -25.625 48.5 -15.5 1 51.69 299 LYS B O 1
ATOM 4848 N N . LYS B 1 300 ? -25.797 49.812 -13.758 1 51.16 300 LYS B N 1
ATOM 4849 C CA . LYS B 1 300 ? -27.219 50.031 -14.023 1 51.16 300 LYS B CA 1
ATOM 4850 C C . LYS B 1 300 ? -27.406 51.188 -15.008 1 51.16 300 LYS B C 1
ATOM 4852 O O . LYS B 1 300 ? -28.5 51.375 -15.555 1 51.16 300 LYS B O 1
ATOM 4857 N N . GLN B 1 301 ? -26.484 52.062 -14.992 1 44.44 301 GLN B N 1
ATOM 4858 C CA . GLN B 1 301 ? -26.656 53.156 -15.93 1 44.44 301 GLN B CA 1
ATOM 4859 C C . GLN B 1 301 ? -26.109 52.812 -17.312 1 44.44 301 GLN B C 1
ATOM 4861 O O . GLN B 1 301 ? -26.328 53.531 -18.281 1 44.44 301 GLN B O 1
ATOM 4866 N N . GLN B 1 302 ? -25.375 51.562 -17.375 1 36.31 302 GLN B N 1
ATOM 4867 C CA . GLN B 1 302 ? -25.031 51.188 -18.75 1 36.31 302 GLN B CA 1
ATOM 4868 C C . GLN B 1 302 ? -25.969 50.094 -19.266 1 36.31 302 GLN B C 1
ATOM 4870 O O . GLN B 1 302 ? -26.359 49.188 -18.516 1 36.31 302 GLN B O 1
#

Solvent-accessible surface area (backbone atoms only — not comparable to full-atom values): 31180 Å² total; per-residue (Å²): 135,56,66,71,52,45,38,54,10,20,55,41,38,42,58,69,44,50,53,29,66,60,96,47,44,20,37,38,38,77,42,44,38,46,32,77,65,40,70,56,46,69,77,41,32,36,84,36,34,36,39,37,37,28,73,34,50,40,36,35,41,36,47,84,90,40,78,39,84,38,37,52,29,22,34,35,44,49,44,56,67,42,55,31,31,44,44,42,84,53,19,18,36,36,37,39,31,32,40,75,36,70,95,38,33,38,69,69,56,52,49,45,49,50,51,46,58,68,73,51,91,43,73,40,74,71,32,65,82,36,36,54,46,24,34,50,52,16,46,33,51,48,47,66,48,42,16,60,74,40,54,60,52,50,29,51,48,48,41,53,40,64,67,36,51,43,46,73,74,70,42,62,86,31,65,56,69,72,71,62,83,60,59,64,62,52,51,51,53,51,50,51,50,45,46,68,48,33,40,44,42,93,79,48,65,57,61,55,16,53,69,71,74,43,50,47,66,58,48,39,46,47,32,35,73,75,70,68,39,49,59,68,57,50,52,52,51,53,25,47,53,50,38,51,48,43,45,69,72,46,88,65,49,67,58,55,41,17,43,55,30,42,51,72,33,51,66,59,33,38,54,53,41,21,73,73,72,71,42,43,60,72,57,47,33,52,54,50,54,43,52,53,46,49,54,51,52,54,56,70,76,96,136,57,66,68,52,47,39,55,11,19,57,42,38,44,58,70,42,50,51,28,68,58,95,48,44,21,38,38,37,78,42,44,38,47,33,76,64,39,68,54,46,70,78,40,32,36,86,35,34,36,39,35,36,29,72,34,48,40,37,35,40,34,45,86,92,41,78,41,85,37,36,54,29,21,34,35,45,50,44,56,67,43,54,31,31,44,43,43,84,52,20,18,36,37,38,39,30,33,41,75,35,71,94,37,33,37,69,68,56,51,50,45,49,49,50,49,59,67,73,52,90,43,72,39,73,69,33,65,83,35,34,52,47,24,35,50,52,16,46,32,53,47,47,65,49,42,17,59,74,41,52,60,52,50,29,52,47,50,39,52,39,64,66,37,51,45,47,74,76,70,42,61,89,31,67,56,69,72,71,61,83,59,58,65,63,52,51,51,53,50,50,51,49,46,46,68,48,32,39,44,42,92,80,49,64,58,61,55,16,50,68,70,73,43,50,46,66,56,50,41,47,48,32,35,73,75,69,69,37,49,58,68,58,48,52,52,51,54,25,48,52,50,40,52,49,42,44,69,74,46,88,64,49,68,59,54,40,17,44,56,31,41,53,72,34,53,68,60,33,38,53,53,40,21,73,72,71,71,41,45,60,73,58,46,31,53,53,49,54,42,51,54,46,50,54,50,52,53,56,69,76,98

Secondary structure (DSSP, 8-state):
--HHHHHHHHHHHHHH-SEEE-SS-EEEEEEEEEESSPPPPPSB--SSEEEEEEEEEEEEEEETTEEEEEETT-EEEEPTT--EEEEEEEEEEEEEEEEE-GGGS-HHHHHHHHHHHHT--EEESSGGGSHHHHHHHHHHHHHTS-STHHHHHHHHHHHHHHHTHHHHHH---SPP----STHHHHHHHHHHHHHHHTTTS---HHHHHHHTT--HHHHHHHIIIIISS-HHHHHHHHHHHHHHHHHHH----HHHHHHHTT--SHHHHHHHHHHHHSS-HHHHHHHHHHHHHHHHHHHHH-/--HHHHHHHHHHHHHH-SEEE-SS-EEEEEEEEEESSPPPPPSB--SSEEEEEEEEEEEEEEETTEEEEEETT-EEEEPTT--EEEEEEEEEEEEEEEEE-GGGS-HHHHHHHHHHHHT--EEESSGGGSHHHHHHHHHHHHHTS-STHHHHHHHHHHHHHHHTHHHHHH---SPP----STHHHHHHHHHHHHHHHTTTS---HHHHHHHTT--HHHHHHHIIIIISS-HHHHHHHHHHHHHHHHHHH----HHHHHHHTT--SHHHHHHHHHHHHSS-HHHHHHHHHHHHHHHHHHHHH-

Radius of gyration: 32.49 Å; Cα contacts (8 Å, |Δi|>4): 1032; chains: 2; bounding box: 48×101×88 Å

pLDDT: mean 87.96, std 12.71, range [36.31, 98.62]

Organism: NCBI:txid582686

Nearest PDB structures (foldseek):
  6swi-assembly1_A  TM=9.579E-01  e=2.518E-07  Geobacillus stearothermophilus
  3oio-assembly1_A  TM=9.061E-01  e=2.128E-07  Chromobacterium violaceum
  3w6v-assembly1_A  TM=9.500E-01  e=1.353E-06  Streptomyces griseus
  3lsg-assembly1_A  TM=9.341E-01  e=1.790E-06  Fusobacterium nucleatum subsp. nucleatum
  1xs9-assembly1_A  TM=8.452E-01  e=2.506E-06  Escherichia coli